Protein 1G3K (pdb70)

Sequence (519 aa):
TTIVSVRRNGQVVVGGDGQVSLGNTVMKGNARKVRRLYNGKVLAGFAGGTADAFTLFELFERKLEMHQGHLLKSAVELAKDWRTDRALRKLEAMLIVADEKESLIITGIGDVVQPEEDQILAIGSGGNYALSAARALVENTELSAHEIVEKSLRIAGDICVFTNTNFTIEELPTTIVSVRRNGQVVVGGDGQVSLGNTVMKGNARKVRRLYNGKVLAGFAGGTADAFTLFELFERKLEMHQGHLLKSAVELAKDWRTDRALRKLEAMLIVADEKESLIITGIGDVVQPEEDQILAIGSGGNYALSAARALVENTELSAHEIVEKSLRIAGDICVFTNTNFTIEELPTTIVSVRRNGQVVVGGDGQVSLGNTVMKGNARKVRRLYNGKVLAGFAGGTADAFTLFELFERKLEMHQGHLLKSAVELAKDWRTDRALRKLEAMLIVADEKESLIITGIGDVVQPEEDQILAIGSGGNYALSAARALVENTELSAHEIVEKSLRIAGDICVFTNTNFTIEELP

Structure (mmCIF, N/CA/C/O backbone):
data_1G3K
#
_entry.id   1G3K
#
_cell.length_a   79.018
_cell.length_b   121.799
_cell.length_c   126.179
_cell.angle_alpha   90.00
_cell.angle_beta   90.00
_cell.angle_gamma   90.00
#
_symmetry.space_group_name_H-M   'I 2 2 2'
#
loop_
_entity.id
_entity.type
_entity.pdbx_description
1 polymer 'ATP-DEPENDENT PROTEASE HSLV'
2 non-polymer 'SODIUM ION'
3 water water
#
loop_
_atom_site.group_PDB
_atom_site.id
_atom_site.type_symbol
_atom_site.label_atom_id
_atom_site.label_alt_id
_atom_site.label_comp_id
_atom_site.label_asym_id
_atom_site.label_entity_id
_atom_site.label_seq_id
_atom_site.pdbx_PDB_ins_code
_atom_site.Cartn_x
_atom_site.Cartn_y
_atom_site.Cartn_z
_atom_site.occupancy
_atom_site.B_iso_or_equiv
_atom_site.auth_seq_id
_atom_site.auth_comp_id
_atom_site.auth_asym_id
_atom_site.auth_atom_id
_atom_site.pdbx_PDB_model_num
ATOM 1 N N . THR A 1 1 ? 7.095 20.582 45.220 1.00 21.61 1 THR A N 1
ATOM 2 C CA . THR A 1 1 ? 8.038 21.229 44.242 1.00 21.56 1 THR A CA 1
ATOM 3 C C . THR A 1 1 ? 7.731 20.717 42.848 1.00 20.53 1 THR A C 1
ATOM 4 O O . THR A 1 1 ? 7.297 19.576 42.688 1.00 19.41 1 THR A O 1
ATOM 8 N N . THR A 1 2 ? 7.972 21.556 41.846 1.00 17.59 2 THR A N 1
ATOM 9 C CA . THR A 1 2 ? 7.825 21.139 40.472 1.00 16.80 2 THR A CA 1
ATOM 10 C C . THR A 1 2 ? 8.970 21.793 39.684 1.00 16.35 2 THR A C 1
ATOM 11 O O . THR A 1 2 ? 9.161 23.021 39.772 1.00 16.17 2 THR A O 1
ATOM 15 N N . ILE A 1 3 ? 9.749 20.962 38.995 1.00 16.05 3 ILE A N 1
ATOM 16 C CA . ILE A 1 3 ? 10.818 21.413 38.088 1.00 17.46 3 ILE A CA 1
ATOM 17 C C . ILE A 1 3 ? 10.452 20.744 36.754 1.00 16.97 3 ILE A C 1
ATOM 18 O O . ILE A 1 3 ? 10.169 19.536 36.707 1.00 17.08 3 ILE A O 1
ATOM 23 N N . VAL A 1 4 ? 10.421 21.514 35.674 1.00 18.50 4 VAL A N 1
ATOM 24 C CA . VAL A 1 4 ? 10.104 20.927 34.380 1.00 17.88 4 VAL A CA 1
ATOM 25 C C . VAL A 1 4 ? 11.045 21.500 33.328 1.00 18.98 4 VAL A C 1
ATOM 26 O O . VAL A 1 4 ? 11.466 22.649 33.416 1.00 18.04 4 VAL A O 1
ATOM 30 N N . SER A 1 5 ? 11.387 20.674 32.349 1.00 18.48 5 SER A N 1
ATOM 31 C CA . SER A 1 5 ? 12.266 21.101 31.278 1.00 19.73 5 SER A CA 1
ATOM 32 C C . SER A 1 5 ? 11.673 20.693 29.947 1.00 19.40 5 SER A C 1
ATOM 33 O O . SER A 1 5 ? 11.196 19.553 29.796 1.00 18.17 5 SER A O 1
ATOM 36 N N . VAL A 1 6 ? 11.702 21.621 28.985 1.00 20.01 6 VAL A N 1
ATOM 37 C CA . VAL A 1 6 ? 11.174 21.381 27.642 1.00 20.01 6 VAL A CA 1
ATOM 38 C C . VAL A 1 6 ? 12.203 21.846 26.620 1.00 21.44 6 VAL A C 1
ATOM 39 O O . VAL A 1 6 ? 12.775 22.910 26.786 1.00 20.05 6 VAL A O 1
ATOM 43 N N . ARG A 1 7 ? 12.425 21.045 25.582 1.00 22.87 7 ARG A N 1
ATOM 44 C CA . ARG A 1 7 ? 13.358 21.404 24.515 1.00 23.85 7 ARG A CA 1
ATOM 45 C C . ARG A 1 7 ? 12.514 21.476 23.244 1.00 24.84 7 ARG A C 1
ATOM 46 O O . ARG A 1 7 ? 11.789 20.517 22.912 1.00 22.57 7 ARG A O 1
ATOM 54 N N . ARG A 1 8 ? 12.566 22.619 22.559 1.00 24.63 8 ARG A N 1
ATOM 55 C CA . ARG A 1 8 ? 11.818 22.794 21.311 1.00 25.68 8 ARG A CA 1
ATOM 56 C C . ARG A 1 8 ? 12.459 23.843 20.405 1.00 26.47 8 ARG A C 1
ATOM 57 O O . ARG A 1 8 ? 12.860 24.893 20.868 1.00 25.83 8 ARG A O 1
ATOM 65 N N . ASN A 1 9 ? 12.536 23.545 19.109 1.00 28.74 9 ASN A N 1
ATOM 66 C CA . ASN A 1 9 ? 13.089 24.476 18.123 1.00 29.77 9 ASN A CA 1
ATOM 67 C C . ASN A 1 9 ? 14.457 25.057 18.461 1.00 29.33 9 ASN A C 1
ATOM 68 O O . ASN A 1 9 ? 14.676 26.260 18.305 1.00 30.68 9 ASN A O 1
ATOM 73 N N . GLY A 1 10 ? 15.368 24.219 18.932 1.00 29.31 10 GLY A N 1
ATOM 74 C CA . GLY A 1 10 ? 16.707 24.694 19.240 1.00 30.23 10 GLY A CA 1
ATOM 75 C C . GLY A 1 10 ? 16.880 25.339 20.600 1.00 29.96 10 GLY A C 1
ATOM 76 O O . GLY A 1 10 ? 17.983 25.767 20.954 1.00 29.40 10 GLY A O 1
ATOM 77 N N . GLN A 1 11 ? 15.797 25.408 21.369 1.00 28.57 11 GLN A N 1
ATOM 78 C CA . GLN A 1 11 ? 15.867 25.992 22.698 1.00 27.83 11 GLN A CA 1
ATOM 79 C C . GLN A 1 11 ? 15.533 24.982 23.777 1.00 26.03 11 GLN A C 1
ATOM 80 O O . GLN A 1 11 ? 14.720 24.092 23.563 1.00 24.60 11 GLN A O 1
ATOM 86 N N . VAL A 1 12 ? 16.194 25.110 24.924 1.00 23.81 12 VAL A N 1
ATOM 87 C CA . VAL A 1 12 ? 15.937 24.230 26.051 1.00 22.71 12 VAL A CA 1
ATOM 88 C C . VAL A 1 12 ? 15.684 25.148 27.239 1.00 21.72 12 VAL A C 1
ATOM 89 O O . VAL A 1 12 ? 16.358 26.174 27.426 1.00 20.54 12 VAL A O 1
ATOM 93 N N . VAL A 1 13 ? 14.667 24.797 28.014 1.00 19.09 13 VAL A N 1
ATOM 94 C CA . VAL A 1 13 ? 14.287 25.611 29.152 1.00 18.11 13 VAL A CA 1
ATOM 95 C C . VAL A 1 13 ? 14.087 24.746 30.364 1.00 18.41 13 VAL A C 1
ATOM 96 O O . VAL A 1 13 ? 13.573 23.641 30.246 1.00 17.96 13 VAL A O 1
ATOM 100 N N . VAL A 1 14 ? 14.523 25.242 31.522 1.00 18.27 14 VAL A N 1
ATOM 101 C CA . VAL A 1 14 ? 14.322 24.548 32.787 1.00 18.07 14 VAL A CA 1
ATOM 102 C C . VAL A 1 14 ? 13.653 25.582 33.700 1.00 17.38 14 VAL A C 1
ATOM 103 O O . VAL A 1 14 ? 14.130 26.726 33.828 1.00 17.09 14 VAL A O 1
ATOM 107 N N . GLY A 1 15 ? 12.545 25.197 34.332 1.00 16.94 15 GLY A N 1
ATOM 108 C CA . GLY A 1 15 ? 11.856 26.140 35.200 1.00 16.96 15 GLY A CA 1
ATOM 109 C C . GLY A 1 15 ? 11.369 25.446 36.450 1.00 17.55 15 GLY A C 1
ATOM 110 O O . GLY A 1 15 ? 11.078 24.253 36.418 1.00 17.39 15 GLY A O 1
ATOM 111 N N . GLY A 1 16 ? 11.287 26.181 37.547 1.00 16.32 16 GLY A N 1
ATOM 112 C CA . GLY A 1 16 ? 10.854 25.566 38.790 1.00 16.93 16 GLY A CA 1
ATOM 113 C C . GLY A 1 16 ? 10.026 26.532 39.603 1.00 17.28 16 GLY A C 1
ATOM 114 O O . GLY A 1 16 ? 10.042 27.740 39.338 1.00 17.64 16 GLY A O 1
ATOM 115 N N . ASP A 1 17 ? 9.307 26.021 40.604 1.00 17.52 17 ASP A N 1
ATOM 116 C CA . ASP A 1 17 ? 8.499 26.903 41.446 1.00 17.60 17 ASP A CA 1
ATOM 117 C C . ASP A 1 17 ? 9.396 27.399 42.591 1.00 17.91 17 ASP A C 1
ATOM 118 O O . ASP A 1 17 ? 10.607 27.167 42.580 1.00 18.04 17 ASP A O 1
ATOM 123 N N . GLY A 1 18 ? 8.814 28.065 43.578 1.00 16.53 18 GLY A N 1
ATOM 124 C CA . GLY A 1 18 ? 9.630 28.597 44.656 1.00 16.92 18 GLY A CA 1
ATOM 125 C C . GLY A 1 18 ? 9.244 28.210 46.066 1.00 16.64 18 GLY A C 1
ATOM 126 O O . GLY A 1 18 ? 9.732 28.796 47.028 1.00 17.29 18 GLY A O 1
ATOM 127 N N . GLN A 1 19 ? 8.427 27.176 46.195 1.00 17.36 19 GLN A N 1
ATOM 128 C CA . GLN A 1 19 ? 7.964 26.780 47.515 1.00 17.26 19 GLN A CA 1
ATOM 129 C C . GLN A 1 19 ? 8.840 25.768 48.240 1.00 17.40 19 GLN A C 1
ATOM 130 O O . GLN A 1 19 ? 9.192 24.714 47.686 1.00 17.67 19 GLN A O 1
ATOM 136 N N . VAL A 1 20 ? 9.189 26.117 49.475 1.00 17.01 20 VAL A N 1
ATOM 137 C CA . VAL A 1 20 ? 9.943 25.249 50.361 1.00 17.41 20 VAL A CA 1
ATOM 138 C C . VAL A 1 20 ? 8.964 24.952 51.501 1.00 17.83 20 VAL A C 1
ATOM 139 O O . VAL A 1 20 ? 8.530 25.861 52.223 1.00 17.24 20 VAL A O 1
ATOM 143 N N . SER A 1 21 ? 8.642 23.676 51.677 1.00 17.98 21 SER A N 1
ATOM 144 C CA . SER A 1 21 ? 7.682 23.295 52.699 1.00 18.74 21 SER A CA 1
ATOM 145 C C . SER A 1 21 ? 8.284 22.433 53.799 1.00 19.86 21 SER A C 1
ATOM 146 O O . SER A 1 21 ? 9.245 21.707 53.572 1.00 18.83 21 SER A O 1
ATOM 149 N N . LEU A 1 22 ? 7.674 22.506 54.980 1.00 20.30 22 LEU A N 1
ATOM 150 C CA . LEU A 1 22 ? 8.070 21.699 56.120 1.00 20.99 22 LEU A CA 1
ATOM 151 C C . LEU A 1 22 ? 6.725 21.198 56.597 1.00 20.92 22 LEU A C 1
ATOM 152 O O . LEU A 1 22 ? 5.921 21.972 57.131 1.00 20.07 22 LEU A O 1
ATOM 157 N N . GLY A 1 23 ? 6.461 19.916 56.381 1.00 20.96 23 GLY A N 1
ATOM 158 C CA . GLY A 1 23 ? 5.161 19.395 56.755 1.00 21.30 23 GLY A CA 1
ATOM 159 C C . GLY A 1 23 ? 4.165 20.103 55.839 1.00 20.28 23 GLY A C 1
ATOM 160 O O . GLY A 1 23 ? 4.444 20.315 54.665 1.00 21.44 23 GLY A O 1
ATOM 161 N N . ASN A 1 24 ? 3.042 20.521 56.403 1.00 17.84 24 ASN A N 1
ATOM 162 C CA . ASN A 1 24 ? 1.991 21.185 55.667 1.00 17.79 24 ASN A CA 1
ATOM 163 C C . ASN A 1 24 ? 2.050 22.719 55.712 1.00 18.15 24 ASN A C 1
ATOM 164 O O . ASN A 1 24 ? 1.029 23.399 55.555 1.00 17.70 24 ASN A O 1
ATOM 169 N N . THR A 1 25 ? 3.239 23.277 55.936 1.00 17.57 25 THR A N 1
ATOM 170 C CA . THR A 1 25 ? 3.363 24.737 55.935 1.00 17.67 25 THR A CA 1
ATOM 171 C C . THR A 1 25 ? 4.544 25.158 55.080 1.00 18.12 25 THR A C 1
ATOM 172 O O . THR A 1 25 ? 5.444 24.361 54.788 1.00 17.07 25 THR A O 1
ATOM 176 N N . VAL A 1 26 ? 4.524 26.425 54.693 1.00 17.60 26 VAL A N 1
ATOM 177 C CA . VAL A 1 26 ? 5.536 26.995 53.824 1.00 17.41 26 VAL A CA 1
ATOM 178 C C . VAL A 1 26 ? 6.608 27.756 54.615 1.00 18.30 26 VAL A C 1
ATOM 179 O O . VAL A 1 26 ? 6.286 28.697 55.361 1.00 17.32 26 VAL A O 1
ATOM 183 N N . MET A 1 27 ? 7.859 27.349 54.433 1.00 18.26 27 MET A N 1
ATOM 184 C CA . MET A 1 27 ? 9.006 28.009 55.067 1.00 21.34 27 MET A CA 1
ATOM 185 C C . MET A 1 27 ? 9.523 29.145 54.168 1.00 21.73 27 MET A C 1
ATOM 186 O O . MET A 1 27 ? 10.132 30.097 54.659 1.00 21.87 27 MET A O 1
ATOM 191 N N . LYS A 1 28 ? 9.304 29.025 52.854 1.00 20.17 28 LYS A N 1
ATOM 192 C CA . LYS A 1 28 ? 9.814 30.020 51.901 1.00 18.90 28 LYS A CA 1
ATOM 193 C C . LYS A 1 28 ? 9.032 29.925 50.597 1.00 18.09 28 LYS A C 1
ATOM 194 O O . LYS A 1 28 ? 8.759 28.818 50.118 1.00 17.99 28 LYS A O 1
ATOM 200 N N . GLY A 1 29 ? 8.711 31.077 50.027 1.00 15.79 29 GLY A N 1
ATOM 201 C CA . GLY A 1 29 ? 7.954 31.121 48.793 1.00 17.00 29 GLY A CA 1
ATOM 202 C C . GLY A 1 29 ? 8.701 31.635 47.572 1.00 17.43 29 GLY A C 1
ATOM 203 O O . GLY A 1 29 ? 8.175 31.580 46.460 1.00 18.82 29 GLY A O 1
ATOM 204 N N . ASN A 1 30 ? 9.923 32.118 47.757 1.00 16.76 30 ASN A N 1
ATOM 205 C CA . ASN A 1 30 ? 10.679 32.650 46.624 1.00 18.64 30 ASN A CA 1
ATOM 206 C C . ASN A 1 30 ? 12.016 31.935 46.374 1.00 19.57 30 ASN A C 1
ATOM 207 O O . ASN A 1 30 ? 12.981 32.549 45.911 1.00 20.36 30 ASN A O 1
ATOM 212 N N . ALA A 1 31 ? 12.085 30.645 46.677 1.00 17.67 31 ALA A N 1
ATOM 213 C CA . ALA A 1 31 ? 13.320 29.901 46.446 1.00 18.73 31 ALA A CA 1
ATOM 214 C C . ALA A 1 31 ? 13.633 29.841 44.955 1.00 18.61 31 ALA A C 1
ATOM 215 O O . ALA A 1 31 ? 12.711 29.809 44.116 1.00 16.05 31 ALA A O 1
ATOM 217 N N . ARG A 1 32 ? 14.923 29.861 44.627 1.00 17.70 32 ARG A N 1
ATOM 218 C CA . ARG A 1 32 ? 15.339 29.750 43.231 1.00 19.26 32 ARG A CA 1
ATOM 219 C C . ARG A 1 32 ? 15.842 28.320 43.096 1.00 19.41 32 ARG A C 1
ATOM 220 O O . ARG A 1 32 ? 16.906 27.961 43.633 1.00 19.18 32 ARG A O 1
ATOM 228 N N . LYS A 1 33 ? 15.089 27.492 42.388 1.00 17.10 33 LYS A N 1
ATOM 229 C CA . LYS A 1 33 ? 15.470 26.088 42.277 1.00 17.75 33 LYS A CA 1
ATOM 230 C C . LYS A 1 33 ? 16.121 25.706 40.949 1.00 17.39 33 LYS A C 1
ATOM 231 O O . LYS A 1 33 ? 16.291 24.515 40.661 1.00 17.63 33 LYS A O 1
ATOM 237 N N . VAL A 1 34 ? 16.461 26.709 40.143 1.00 17.14 34 VAL A N 1
ATOM 238 C CA . VAL A 1 34 ? 17.109 26.485 38.859 1.00 17.75 34 VAL A CA 1
ATOM 239 C C . VAL A 1 34 ? 18.314 27.438 38.822 1.00 19.35 34 VAL A C 1
ATOM 240 O O . VAL A 1 34 ? 18.194 28.622 39.148 1.00 18.11 34 VAL A O 1
ATOM 244 N N . ARG A 1 35 ? 19.475 26.899 38.476 1.00 20.91 35 ARG A N 1
ATOM 245 C CA . ARG A 1 35 ? 20.709 27.691 38.434 1.00 23.49 35 ARG A CA 1
ATOM 246 C C . ARG A 1 35 ? 21.419 27.415 37.117 1.00 23.39 35 ARG A C 1
ATOM 247 O O . ARG A 1 35 ? 21.071 26.475 36.406 1.00 23.43 35 ARG A O 1
ATOM 255 N N . ARG A 1 36 ? 22.410 28.245 36.804 1.00 23.47 36 ARG A N 1
ATOM 256 C CA . ARG A 1 36 ? 23.224 28.060 35.604 1.00 24.89 36 ARG A CA 1
ATOM 257 C C . ARG A 1 36 ? 24.563 27.556 36.128 1.00 26.15 36 ARG A C 1
ATOM 258 O O . ARG A 1 36 ? 25.099 28.106 37.100 1.00 26.00 36 ARG A O 1
ATOM 266 N N . LEU A 1 37 ? 25.086 26.510 35.497 1.00 25.37 37 LEU A N 1
ATOM 267 C CA . LEU A 1 37 ? 26.363 25.931 35.883 1.00 25.97 37 LEU A CA 1
ATOM 268 C C . LEU A 1 37 ? 27.292 25.941 34.674 1.00 26.22 37 LEU A C 1
ATOM 269 O O . LEU A 1 37 ? 26.861 26.192 33.537 1.00 24.53 37 LEU A O 1
ATOM 274 N N . TYR A 1 38 ? 28.565 25.647 34.929 1.00 26.96 38 TYR A N 1
ATOM 275 C CA . TYR A 1 38 ? 29.554 25.551 33.858 1.00 28.34 38 TYR A CA 1
ATOM 276 C C . TYR A 1 38 ? 29.569 26.826 33.021 1.00 28.28 38 TYR A C 1
ATOM 277 O O . TYR A 1 38 ? 29.372 26.797 31.807 1.00 28.15 38 TYR A O 1
ATOM 286 N N . ASN A 1 39 ? 29.804 27.946 33.687 1.00 28.46 39 ASN A N 1
ATOM 287 C CA . ASN A 1 39 ? 29.845 29.246 33.026 1.00 29.55 39 ASN A CA 1
ATOM 288 C C . ASN A 1 39 ? 28.638 29.537 32.164 1.00 28.78 39 ASN A C 1
ATOM 289 O O . ASN A 1 39 ? 28.751 30.132 31.094 1.00 29.91 39 ASN A O 1
ATOM 294 N N . GLY A 1 40 ? 27.473 29.113 32.644 1.00 27.49 40 GLY A N 1
ATOM 295 C CA . GLY A 1 40 ? 26.247 29.377 31.929 1.00 25.50 40 GLY A CA 1
ATOM 296 C C . GLY A 1 40 ? 25.784 28.384 30.886 1.00 25.43 40 GLY A C 1
ATOM 297 O O . GLY A 1 40 ? 24.652 28.495 30.435 1.00 25.64 40 GLY A O 1
ATOM 298 N N . LYS A 1 41 ? 26.617 27.416 30.516 1.00 24.67 41 LYS A N 1
ATOM 299 C CA . LYS A 1 41 ? 26.248 26.455 29.484 1.00 25.10 41 LYS A CA 1
ATOM 300 C C . LYS A 1 41 ? 25.354 25.305 29.926 1.00 23.04 41 LYS A C 1
ATOM 301 O O . LYS A 1 41 ? 24.840 24.564 29.088 1.00 23.50 41 LYS A O 1
ATOM 307 N N . VAL A 1 42 ? 25.158 25.154 31.227 1.00 23.33 42 VAL A N 1
ATOM 308 C CA . VAL A 1 42 ? 24.310 24.073 31.717 1.00 22.54 42 VAL A CA 1
ATOM 309 C C . VAL A 1 42 ? 23.231 24.644 32.634 1.00 22.00 42 VAL A C 1
ATOM 310 O O . VAL A 1 42 ? 23.518 25.503 33.459 1.00 22.98 42 VAL A O 1
ATOM 314 N N . LEU A 1 43 ? 21.995 24.182 32.462 1.00 20.84 43 LEU A N 1
ATOM 315 C CA . LEU A 1 43 ? 20.888 24.626 33.300 1.00 20.16 43 LEU A CA 1
ATOM 316 C C . LEU A 1 43 ? 20.671 23.468 34.259 1.00 19.01 43 LEU A C 1
ATOM 317 O O . LEU A 1 43 ? 20.710 22.307 33.849 1.00 20.20 43 LEU A O 1
ATOM 322 N N . ALA A 1 44 ? 20.469 23.771 35.534 1.00 19.51 44 ALA A N 1
ATOM 323 C CA . ALA A 1 44 ? 20.283 22.708 36.506 1.00 19.30 44 ALA A CA 1
ATOM 324 C C . ALA A 1 44 ? 19.170 23.058 37.472 1.00 19.37 44 ALA A C 1
ATOM 325 O O . ALA A 1 44 ? 19.211 24.114 38.097 1.00 20.31 44 ALA A O 1
ATOM 327 N N . GLY A 1 45 ? 18.202 22.158 37.606 1.00 19.83 45 GLY A N 1
ATOM 328 C CA . GLY A 1 45 ? 17.101 22.394 38.533 1.00 19.03 45 GLY A CA 1
ATOM 329 C C . GLY A 1 45 ? 17.158 21.308 39.593 1.00 19.05 45 GLY A C 1
ATOM 330 O O . GLY A 1 45 ? 17.643 20.196 39.334 1.00 18.86 45 GLY A O 1
ATOM 331 N N . PHE A 1 46 ? 16.663 21.593 40.789 1.00 19.44 46 PHE A N 1
ATOM 332 C CA . PHE A 1 46 ? 16.733 20.584 41.823 1.00 21.32 46 PHE A CA 1
ATOM 333 C C . PHE A 1 46 ? 15.544 20.618 42.754 1.00 21.10 46 PHE A C 1
ATOM 334 O O . PHE A 1 46 ? 14.997 21.684 43.052 1.00 20.35 46 PHE A O 1
ATOM 342 N N . ALA A 1 47 ? 15.148 19.436 43.191 1.00 21.19 47 ALA A N 1
ATOM 343 C CA . ALA A 1 47 ? 14.071 19.295 44.159 1.00 22.60 47 ALA A CA 1
ATOM 344 C C . ALA A 1 47 ? 14.820 18.736 45.378 1.00 23.66 47 ALA A C 1
ATOM 345 O O . ALA A 1 47 ? 15.335 17.615 45.341 1.00 24.74 47 ALA A O 1
ATOM 347 N N . GLY A 1 48 ? 14.921 19.523 46.444 1.00 23.57 48 GLY A N 1
ATOM 348 C CA . GLY A 1 48 ? 15.635 19.036 47.617 1.00 24.85 48 GLY A CA 1
ATOM 349 C C . GLY A 1 48 ? 16.242 20.189 48.371 1.00 24.89 48 GLY A C 1
ATOM 350 O O . GLY A 1 48 ? 15.996 21.343 48.024 1.00 25.91 48 GLY A O 1
ATOM 351 N N . GLY A 1 49 ? 17.047 19.892 49.387 1.00 24.88 49 GLY A N 1
ATOM 352 C CA . GLY A 1 49 ? 17.650 20.950 50.173 1.00 25.07 49 GLY A CA 1
ATOM 353 C C . GLY A 1 49 ? 18.729 21.728 49.450 1.00 24.74 49 GLY A C 1
ATOM 354 O O . GLY A 1 49 ? 19.415 21.197 48.596 1.00 24.16 49 GLY A O 1
ATOM 355 N N . THR A 1 50 ? 18.897 22.988 49.811 1.00 24.93 50 THR A N 1
ATOM 356 C CA . THR A 1 50 ? 19.906 23.819 49.173 1.00 25.58 50 THR A CA 1
ATOM 357 C C . THR A 1 50 ? 21.327 23.337 49.476 1.00 25.35 50 THR A C 1
ATOM 358 O O . THR A 1 50 ? 22.225 23.484 48.636 1.00 25.11 50 THR A O 1
ATOM 362 N N . ALA A 1 51 ? 21.546 22.767 50.662 1.00 24.91 51 ALA A N 1
ATOM 363 C CA . ALA A 1 51 ? 22.880 22.267 51.012 1.00 25.42 51 ALA A CA 1
ATOM 364 C C . ALA A 1 51 ? 23.164 20.994 50.208 1.00 25.30 51 ALA A C 1
ATOM 365 O O . ALA A 1 51 ? 24.298 20.748 49.768 1.00 24.56 51 ALA A O 1
ATOM 367 N N . ASP A 1 52 ? 22.132 20.177 50.017 1.00 25.10 52 ASP A N 1
ATOM 368 C CA . ASP A 1 52 ? 22.303 18.964 49.222 1.00 25.32 52 ASP A CA 1
ATOM 369 C C . ASP A 1 52 ? 22.666 19.405 47.808 1.00 26.04 52 ASP A C 1
ATOM 370 O O . ASP A 1 52 ? 23.592 18.872 47.196 1.00 26.12 52 ASP A O 1
ATOM 375 N N . ALA A 1 53 ? 21.912 20.371 47.288 1.00 26.00 53 ALA A N 1
ATOM 376 C CA . ALA A 1 53 ? 22.149 20.877 45.931 1.00 27.50 53 ALA A CA 1
ATOM 377 C C . ALA A 1 53 ? 23.532 21.480 45.774 1.00 28.04 53 ALA A C 1
ATOM 378 O O . ALA A 1 53 ? 24.228 21.209 44.794 1.00 28.94 53 ALA A O 1
ATOM 380 N N . PHE A 1 54 ? 23.934 22.312 46.725 1.00 28.31 54 PHE A N 1
ATOM 381 C CA . PHE A 1 54 ? 25.252 22.913 46.659 1.00 29.14 54 PHE A CA 1
ATOM 382 C C . PHE A 1 54 ? 26.294 21.785 46.515 1.00 27.96 54 PHE A C 1
ATOM 383 O O . PHE A 1 54 ? 27.181 21.837 45.650 1.00 27.00 54 PHE A O 1
ATOM 391 N N . THR A 1 55 ? 26.171 20.758 47.355 1.00 25.57 55 THR A N 1
ATOM 392 C CA . THR A 1 55 ? 27.091 19.629 47.321 1.00 25.50 55 THR A CA 1
ATOM 393 C C . THR A 1 55 ? 27.111 18.916 45.967 1.00 24.48 55 THR A C 1
ATOM 394 O O . THR A 1 55 ? 28.182 18.722 45.373 1.00 23.88 55 THR A O 1
ATOM 398 N N . LEU A 1 56 ? 25.929 18.556 45.473 1.00 23.51 56 LEU A N 1
ATOM 399 C CA . LEU A 1 56 ? 25.802 17.835 44.218 1.00 24.01 56 LEU A CA 1
ATOM 400 C C . LEU A 1 56 ? 26.239 18.644 43.007 1.00 24.23 56 LEU A C 1
ATOM 401 O O . LEU A 1 56 ? 26.884 18.105 42.112 1.00 23.99 56 LEU A O 1
ATOM 406 N N . PHE A 1 57 ? 25.915 19.937 42.987 1.00 25.39 57 PHE A N 1
ATOM 407 C CA . PHE A 1 57 ? 26.301 20.788 41.864 1.00 25.39 57 PHE A CA 1
ATOM 408 C C . PHE A 1 57 ? 27.795 21.071 41.824 1.00 26.01 57 PHE A C 1
ATOM 409 O O . PHE A 1 57 ? 28.374 21.157 40.745 1.00 26.23 57 PHE A O 1
ATOM 417 N N . GLU A 1 58 ? 28.426 21.230 42.990 1.00 26.62 58 GLU A N 1
ATOM 418 C CA . GLU A 1 58 ? 29.867 21.465 43.023 1.00 27.35 58 GLU A CA 1
ATOM 419 C C . GLU A 1 58 ? 30.542 20.204 42.472 1.00 28.29 58 GLU A C 1
ATOM 420 O O . GLU A 1 58 ? 31.486 20.279 41.686 1.00 29.53 58 GLU A O 1
ATOM 422 N N . LEU A 1 59 ? 30.038 19.042 42.870 1.00 27.64 59 LEU A N 1
ATOM 423 C CA . LEU A 1 59 ? 30.599 17.783 42.414 1.00 27.53 59 LEU A CA 1
ATOM 424 C C . LEU A 1 59 ? 30.371 17.596 40.924 1.00 27.58 59 LEU A C 1
ATOM 425 O O . LEU A 1 59 ? 31.247 17.098 40.217 1.00 27.82 59 LEU A O 1
ATOM 430 N N . PHE A 1 60 ? 29.207 18.010 40.441 1.00 26.11 60 PHE A N 1
ATOM 431 C CA . PHE A 1 60 ? 28.893 17.877 39.029 1.00 26.93 60 PHE A CA 1
ATOM 432 C C . PHE A 1 60 ? 29.808 18.784 38.215 1.00 28.24 60 PHE A C 1
ATOM 433 O O . PHE A 1 60 ? 30.267 18.409 37.125 1.00 28.14 60 PHE A O 1
ATOM 441 N N . GLU A 1 61 ? 30.053 19.982 38.740 1.00 29.61 61 GLU A N 1
ATOM 442 C CA . GLU A 1 61 ? 30.928 20.943 38.065 1.00 32.71 61 GLU A CA 1
ATOM 443 C C . GLU A 1 61 ? 32.314 20.306 37.878 1.00 32.96 61 GLU A C 1
ATOM 444 O O . GLU A 1 61 ? 32.899 20.369 36.787 1.00 33.01 61 GLU A O 1
ATOM 450 N N . ARG A 1 62 ? 32.836 19.703 38.944 1.00 33.11 62 ARG A N 1
ATOM 451 C CA . ARG A 1 62 ? 34.147 19.048 38.877 1.00 34.59 62 ARG A CA 1
ATOM 452 C C . ARG A 1 62 ? 34.139 17.999 37.769 1.00 34.48 62 ARG A C 1
ATOM 453 O O . ARG A 1 62 ? 35.102 17.889 37.006 1.00 35.69 62 ARG A O 1
ATOM 461 N N . LYS A 1 63 ? 33.051 17.243 37.672 1.00 34.03 63 LYS A N 1
ATOM 462 C CA . LYS A 1 63 ? 32.924 16.208 36.653 1.00 34.07 63 LYS A CA 1
ATOM 463 C C . LYS A 1 63 ? 32.920 16.827 35.254 1.00 33.57 63 LYS A C 1
ATOM 464 O O . LYS A 1 63 ? 33.688 16.412 34.383 1.00 33.63 63 LYS A O 1
ATOM 470 N N . LEU A 1 64 ? 32.062 17.815 35.037 1.00 32.74 64 LEU A N 1
ATOM 471 C CA . LEU A 1 64 ? 31.987 18.479 33.737 1.00 32.84 64 LEU A CA 1
ATOM 472 C C . LEU A 1 64 ? 33.378 18.957 33.307 1.00 34.42 64 LEU A C 1
ATOM 473 O O . LEU A 1 64 ? 33.791 18.765 32.158 1.00 32.86 64 LEU A O 1
ATOM 478 N N . GLU A 1 65 ? 34.090 19.582 34.240 1.00 35.17 65 GLU A N 1
ATOM 479 C CA . GLU A 1 65 ? 35.432 20.073 33.957 1.00 37.16 65 GLU A CA 1
ATOM 480 C C . GLU A 1 65 ? 36.338 18.936 33.434 1.00 38.37 65 GLU A C 1
ATOM 481 O O . GLU A 1 65 ? 36.978 19.071 32.389 1.00 39.61 65 GLU A O 1
ATOM 483 N N . MET A 1 66 ? 36.366 17.809 34.132 1.00 39.04 66 MET A N 1
ATOM 484 C CA . MET A 1 66 ? 37.208 16.689 33.724 1.00 40.24 66 MET A CA 1
ATOM 485 C C . MET A 1 66 ? 36.711 15.923 32.499 1.00 41.22 66 MET A C 1
ATOM 486 O O . MET A 1 66 ? 37.474 15.166 31.890 1.00 41.58 66 MET A O 1
ATOM 488 N N . HIS A 1 67 ? 35.445 16.097 32.137 1.00 40.78 67 HIS A N 1
ATOM 489 C CA . HIS A 1 67 ? 34.896 15.384 30.986 1.00 40.86 67 HIS A CA 1
ATOM 490 C C . HIS A 1 67 ? 34.643 16.299 29.797 1.00 40.23 67 HIS A C 1
ATOM 491 O O . HIS A 1 67 ? 33.830 16.000 28.922 1.00 39.84 67 HIS A O 1
ATOM 498 N N . GLN A 1 68 ? 35.351 17.420 29.780 1.00 39.70 68 GLN A N 1
ATOM 499 C CA . GLN A 1 68 ? 35.248 18.382 28.701 1.00 39.70 68 GLN A CA 1
ATOM 500 C C . GLN A 1 68 ? 33.810 18.737 28.378 1.00 39.38 68 GLN A C 1
ATOM 501 O O . GLN A 1 68 ? 33.408 18.728 27.214 1.00 39.52 68 GLN A O 1
ATOM 503 N N . GLY A 1 69 ? 33.033 19.029 29.420 1.00 38.86 69 GLY A N 1
ATOM 504 C CA . GLY A 1 69 ? 31.650 19.438 29.229 1.00 37.29 69 GLY A CA 1
ATOM 505 C C . GLY A 1 69 ? 30.636 18.417 28.752 1.00 36.20 69 GLY A C 1
ATOM 506 O O . GLY A 1 69 ? 29.492 18.780 28.500 1.00 36.65 69 GLY A O 1
ATOM 507 N N . HIS A 1 70 ? 31.036 17.156 28.631 1.00 35.30 70 HIS A N 1
ATOM 508 C CA . HIS A 1 70 ? 30.135 16.101 28.185 1.00 34.34 70 HIS A CA 1
ATOM 509 C C . HIS A 1 70 ? 29.106 15.822 29.294 1.00 32.44 70 HIS A C 1
ATOM 510 O O . HIS A 1 70 ? 29.432 15.268 30.359 1.00 30.84 70 HIS A O 1
ATOM 517 N N . LEU A 1 71 ? 27.862 16.199 29.025 1.00 30.70 71 LEU A N 1
ATOM 518 C CA . LEU A 1 71 ? 26.795 16.062 30.007 1.00 29.97 71 LEU A CA 1
ATOM 519 C C . LEU A 1 71 ? 26.486 14.645 30.449 1.00 28.91 71 LEU A C 1
ATOM 520 O O . LEU A 1 71 ? 26.484 14.363 31.652 1.00 28.67 71 LEU A O 1
ATOM 525 N N . LEU A 1 72 ? 26.236 13.748 29.496 1.00 29.40 72 LEU A N 1
ATOM 526 C CA . LEU A 1 72 ? 25.898 12.361 29.842 1.00 29.76 72 LEU A CA 1
ATOM 527 C C . LEU A 1 72 ? 27.005 11.631 30.604 1.00 29.39 72 LEU A C 1
ATOM 528 O O . LEU A 1 72 ? 26.744 10.955 31.594 1.00 29.22 72 LEU A O 1
ATOM 533 N N . LYS A 1 73 ? 28.244 11.767 30.150 1.00 30.28 73 LYS A N 1
ATOM 534 C CA . LYS A 1 73 ? 29.351 11.112 30.832 1.00 29.43 73 LYS A CA 1
ATOM 535 C C . LYS A 1 73 ? 29.531 11.702 32.236 1.00 28.90 73 LYS A C 1
ATOM 536 O O . LYS A 1 73 ? 29.803 10.975 33.196 1.00 28.02 73 LYS A O 1
ATOM 538 N N . SER A 1 74 ? 29.380 13.018 32.356 1.00 27.54 74 SER A N 1
ATOM 539 C CA . SER A 1 74 ? 29.552 13.662 33.656 1.00 27.51 74 SER A CA 1
ATOM 540 C C . SER A 1 74 ? 28.431 13.211 34.597 1.00 26.82 74 SER A C 1
ATOM 541 O O . SER A 1 74 ? 28.650 12.977 35.786 1.00 26.99 74 SER A O 1
ATOM 544 N N . ALA A 1 75 ? 27.233 13.098 34.045 1.00 26.14 75 ALA A N 1
ATOM 545 C CA . ALA A 1 75 ? 26.060 12.684 34.810 1.00 25.90 75 ALA A CA 1
ATOM 546 C C . ALA A 1 75 ? 26.198 11.244 35.297 1.00 25.66 75 ALA A C 1
ATOM 547 O O . ALA A 1 75 ? 25.858 10.925 36.429 1.00 24.99 75 ALA A O 1
ATOM 549 N N . VAL A 1 76 ? 26.702 10.371 34.434 1.00 26.53 76 VAL A N 1
ATOM 550 C CA . VAL A 1 76 ? 26.886 8.978 34.792 1.00 27.37 76 VAL A CA 1
ATOM 551 C C . VAL A 1 76 ? 27.897 8.842 35.925 1.00 27.43 76 VAL A C 1
ATOM 552 O O . VAL A 1 76 ? 27.697 8.048 36.858 1.00 26.73 76 VAL A O 1
ATOM 556 N N . GLU A 1 77 ? 28.972 9.625 35.853 1.00 26.13 77 GLU A N 1
ATOM 557 C CA . GLU A 1 77 ? 29.996 9.590 36.884 1.00 25.04 77 GLU A CA 1
ATOM 558 C C . GLU A 1 77 ? 29.439 10.157 38.194 1.00 24.36 77 GLU A C 1
ATOM 559 O O . GLU A 1 77 ? 29.757 9.675 39.274 1.00 22.88 77 GLU A O 1
ATOM 561 N N . LEU A 1 78 ? 28.623 11.200 38.097 1.00 23.90 78 LEU A N 1
ATOM 562 C CA . LEU A 1 78 ? 28.025 11.788 39.286 1.00 23.80 78 LEU A CA 1
ATOM 563 C C . LEU A 1 78 ? 27.144 10.748 39.964 1.00 23.03 78 LEU A C 1
ATOM 564 O O . LEU A 1 78 ? 27.248 10.524 41.168 1.00 22.92 78 LEU A O 1
ATOM 569 N N . ALA A 1 79 ? 26.284 10.099 39.192 1.00 23.35 79 ALA A N 1
ATOM 570 C CA . ALA A 1 79 ? 25.397 9.091 39.778 1.00 24.37 79 ALA A CA 1
ATOM 571 C C . ALA A 1 79 ? 26.207 7.952 40.412 1.00 24.59 79 ALA A C 1
ATOM 572 O O . ALA A 1 79 ? 25.829 7.410 41.451 1.00 23.45 79 ALA A O 1
ATOM 574 N N . LYS A 1 80 ? 27.329 7.589 39.802 1.00 25.57 80 LYS A N 1
ATOM 575 C CA . LYS A 1 80 ? 28.144 6.524 40.377 1.00 27.13 80 LYS A CA 1
ATOM 576 C C . LYS A 1 80 ? 28.651 6.939 41.766 1.00 26.32 80 LYS A C 1
ATOM 577 O O . LYS A 1 80 ? 28.512 6.190 42.737 1.00 26.43 80 LYS A O 1
ATOM 583 N N . ASP A 1 81 ? 29.215 8.143 41.870 1.00 26.91 81 ASP A N 1
ATOM 584 C CA . ASP A 1 81 ? 29.709 8.620 43.158 1.00 26.64 81 ASP A CA 1
ATOM 585 C C . ASP A 1 81 ? 28.569 8.686 44.160 1.00 25.21 81 ASP A C 1
ATOM 586 O O . ASP A 1 81 ? 28.706 8.298 45.321 1.00 25.46 81 ASP A O 1
ATOM 591 N N . TRP A 1 82 ? 27.437 9.187 43.693 1.00 25.14 82 TRP A N 1
ATOM 592 C CA . TRP A 1 82 ? 26.263 9.365 44.536 1.00 24.79 82 TRP A CA 1
ATOM 593 C C . TRP A 1 82 ? 25.819 8.066 45.228 1.00 25.24 82 TRP A C 1
ATOM 594 O O . TRP A 1 82 ? 25.503 8.060 46.404 1.00 24.93 82 TRP A O 1
ATOM 605 N N . ARG A 1 83 ? 25.809 6.955 44.512 1.00 27.09 83 ARG A N 1
ATOM 606 C CA . ARG A 1 83 ? 25.359 5.717 45.148 1.00 28.18 83 ARG A CA 1
ATOM 607 C C . ARG A 1 83 ? 26.464 4.922 45.820 1.00 28.66 83 ARG A C 1
ATOM 608 O O . ARG A 1 83 ? 26.183 3.975 46.552 1.00 28.45 83 ARG A O 1
ATOM 616 N N . THR A 1 84 ? 27.712 5.312 45.600 1.00 29.73 84 THR A N 1
ATOM 617 C CA . THR A 1 84 ? 28.829 4.581 46.201 1.00 31.80 84 THR A CA 1
ATOM 618 C C . THR A 1 84 ? 29.435 5.220 47.461 1.00 31.92 84 THR A C 1
ATOM 619 O O . THR A 1 84 ? 29.969 4.527 48.322 1.00 32.13 84 THR A O 1
ATOM 623 N N . ASP A 1 85 ? 29.331 6.534 47.581 1.00 32.07 85 ASP A N 1
ATOM 624 C CA . ASP A 1 85 ? 29.870 7.263 48.731 1.00 32.11 85 ASP A CA 1
ATOM 625 C C . ASP A 1 85 ? 28.832 7.258 49.875 1.00 31.83 85 ASP A C 1
ATOM 626 O O . ASP A 1 85 ? 27.701 7.700 49.675 1.00 31.20 85 ASP A O 1
ATOM 631 N N . ARG A 1 86 ? 29.193 6.778 51.069 1.00 30.69 86 ARG A N 1
ATOM 632 C CA . ARG A 1 86 ? 28.207 6.747 52.172 1.00 31.16 86 ARG A CA 1
ATOM 633 C C . ARG A 1 86 ? 27.656 8.134 52.541 1.00 30.02 86 ARG A C 1
ATOM 634 O O . ARG A 1 86 ? 26.515 8.252 52.989 1.00 29.96 86 ARG A O 1
ATOM 642 N N . ALA A 1 87 ? 28.459 9.179 52.354 1.00 29.67 87 ALA A N 1
ATOM 643 C CA . ALA A 1 87 ? 28.007 10.532 52.681 1.00 28.67 87 ALA A CA 1
ATOM 644 C C . ALA A 1 87 ? 27.032 11.012 51.615 1.00 28.63 87 ALA A C 1
ATOM 645 O O . ALA A 1 87 ? 25.979 11.556 51.933 1.00 28.84 87 ALA A O 1
ATOM 647 N N . LEU A 1 88 ? 27.382 10.810 50.349 1.00 27.32 88 LEU A N 1
ATOM 648 C CA . LEU A 1 88 ? 26.497 11.215 49.263 1.00 27.55 88 LEU A CA 1
ATOM 649 C C . LEU A 1 88 ? 25.169 10.443 49.270 1.00 27.08 88 LEU A C 1
ATOM 650 O O . LEU A 1 88 ? 24.138 10.996 48.909 1.00 26.71 88 LEU A O 1
ATOM 655 N N . ARG A 1 89 ? 25.181 9.168 49.659 1.00 27.68 89 ARG A N 1
ATOM 656 C CA . ARG A 1 89 ? 23.923 8.421 49.682 1.00 28.20 89 ARG A CA 1
ATOM 657 C C . ARG A 1 89 ? 22.904 9.060 50.612 1.00 28.07 89 ARG A C 1
ATOM 658 O O . ARG A 1 89 ? 21.707 8.792 50.506 1.00 28.44 89 ARG A O 1
ATOM 666 N N . LYS A 1 90 ? 23.365 9.898 51.532 1.00 27.77 90 LYS A N 1
ATOM 667 C CA . LYS A 1 90 ? 22.441 10.553 52.457 1.00 28.71 90 LYS A CA 1
ATOM 668 C C . LYS A 1 90 ? 21.670 11.698 51.770 1.00 28.50 90 LYS A C 1
ATOM 669 O O . LYS A 1 90 ? 20.665 12.187 52.289 1.00 28.53 90 LYS A O 1
ATOM 675 N N . LEU A 1 91 ? 22.149 12.129 50.610 1.00 28.12 91 LEU A N 1
ATOM 676 C CA . LEU A 1 91 ? 21.510 13.230 49.885 1.00 28.55 91 LEU A CA 1
ATOM 677 C C . LEU A 1 91 ? 20.320 12.743 49.059 1.00 29.81 91 LEU A C 1
ATOM 678 O O . LEU A 1 91 ? 20.468 11.946 48.121 1.00 29.03 91 LEU A O 1
ATOM 683 N N . GLU A 1 92 ? 19.132 13.226 49.406 1.00 30.75 92 GLU A N 1
ATOM 684 C CA . GLU A 1 92 ? 17.925 12.803 48.701 1.00 33.13 92 GLU A CA 1
ATOM 685 C C . GLU A 1 92 ? 17.427 13.748 47.598 1.00 32.01 92 GLU A C 1
ATOM 686 O O . GLU A 1 92 ? 16.366 13.532 47.050 1.00 33.11 92 GLU A O 1
ATOM 692 N N . ALA A 1 93 ? 18.167 14.791 47.261 1.00 32.46 93 ALA A N 1
ATOM 693 C CA . ALA A 1 93 ? 17.689 15.682 46.194 1.00 32.02 93 ALA A CA 1
ATOM 694 C C . ALA A 1 93 ? 17.476 14.940 44.858 1.00 31.74 93 ALA A C 1
ATOM 695 O O . ALA A 1 93 ? 17.927 13.811 44.686 1.00 33.09 93 ALA A O 1
ATOM 697 N N . MET A 1 94 ? 16.743 15.557 43.931 1.00 30.37 94 MET A N 1
ATOM 698 C CA . MET A 1 94 ? 16.522 14.988 42.591 1.00 28.71 94 MET A CA 1
ATOM 699 C C . MET A 1 94 ? 16.953 16.121 41.669 1.00 26.63 94 MET A C 1
ATOM 700 O O . MET A 1 94 ? 16.651 17.265 41.949 1.00 23.80 94 MET A O 1
ATOM 705 N N . LEU A 1 95 ? 17.638 15.803 40.574 1.00 24.78 95 LEU A N 1
ATOM 706 C CA . LEU A 1 95 ? 18.140 16.856 39.686 1.00 23.88 95 LEU A CA 1
ATOM 707 C C . LEU A 1 95 ? 17.738 16.694 38.245 1.00 22.49 95 LEU A C 1
ATOM 708 O O . LEU A 1 95 ? 17.509 15.582 37.793 1.00 23.57 95 LEU A O 1
ATOM 713 N N . ILE A 1 96 ? 17.663 17.823 37.541 1.00 21.35 96 ILE A N 1
ATOM 714 C CA . ILE A 1 96 ? 17.411 17.857 36.108 1.00 20.27 96 ILE A CA 1
ATOM 715 C C . ILE A 1 96 ? 18.539 18.749 35.590 1.00 20.91 96 ILE A C 1
ATOM 716 O O . ILE A 1 96 ? 18.791 19.814 36.147 1.00 20.21 96 ILE A O 1
ATOM 721 N N . VAL A 1 97 ? 19.253 18.293 34.564 1.00 22.04 97 VAL A N 1
ATOM 722 C CA . VAL A 1 97 ? 20.317 19.105 33.977 1.00 22.15 97 VAL A CA 1
ATOM 723 C C . VAL A 1 97 ? 20.125 19.105 32.468 1.00 22.14 97 VAL A C 1
ATOM 724 O O . VAL A 1 97 ? 19.646 18.137 31.881 1.00 21.80 97 VAL A O 1
ATOM 728 N N . ALA A 1 98 ? 20.476 20.217 31.839 1.00 23.48 98 ALA A N 1
ATOM 729 C CA . ALA A 1 98 ? 20.279 20.343 30.403 1.00 23.06 98 ALA A CA 1
ATOM 730 C C . ALA A 1 98 ? 21.320 21.277 29.807 1.00 24.12 98 ALA A C 1
ATOM 731 O O . ALA A 1 98 ? 21.631 22.313 30.398 1.00 24.06 98 ALA A O 1
ATOM 733 N N . ASP A 1 99 ? 21.875 20.909 28.661 1.00 25.12 99 ASP A N 1
ATOM 734 C CA . ASP A 1 99 ? 22.813 21.793 27.978 1.00 26.50 99 ASP A CA 1
ATOM 735 C C . ASP A 1 99 ? 22.301 21.871 26.540 1.00 27.37 99 ASP A C 1
ATOM 736 O O . ASP A 1 99 ? 21.201 21.392 26.256 1.00 26.84 99 ASP A O 1
ATOM 741 N N . GLU A 1 100 ? 23.067 22.455 25.621 1.00 28.15 100 GLU A N 1
ATOM 742 C CA . GLU A 1 100 ? 22.576 22.571 24.242 1.00 27.69 100 GLU A CA 1
ATOM 743 C C . GLU A 1 100 ? 22.393 21.235 23.507 1.00 28.89 100 GLU A C 1
ATOM 744 O O . GLU A 1 100 ? 21.704 21.165 22.488 1.00 28.54 100 GLU A O 1
ATOM 746 N N . LYS A 1 101 ? 22.984 20.169 24.035 1.00 28.77 101 LYS A N 1
ATOM 747 C CA . LYS A 1 101 ? 22.891 18.866 23.395 1.00 29.80 101 LYS A CA 1
ATOM 748 C C . LYS A 1 101 ? 21.781 17.961 23.919 1.00 29.23 101 LYS A C 1
ATOM 749 O O . LYS A 1 101 ? 20.967 17.465 23.145 1.00 28.59 101 LYS A O 1
ATOM 751 N N . GLU A 1 102 ? 21.737 17.761 25.235 1.00 29.18 102 GLU A N 1
ATOM 752 C CA . GLU A 1 102 ? 20.739 16.865 25.826 1.00 29.03 102 GLU A CA 1
ATOM 753 C C . GLU A 1 102 ? 20.224 17.330 27.204 1.00 27.28 102 GLU A C 1
ATOM 754 O O . GLU A 1 102 ? 20.781 18.248 27.809 1.00 24.51 102 GLU A O 1
ATOM 760 N N . SER A 1 103 ? 19.170 16.659 27.678 1.00 26.61 103 SER A N 1
ATOM 761 C CA . SER A 1 103 ? 18.541 16.927 28.987 1.00 26.53 103 SER A CA 1
ATOM 762 C C . SER A 1 103 ? 18.523 15.591 29.737 1.00 25.59 103 SER A C 1
ATOM 763 O O . SER A 1 103 ? 18.351 14.554 29.122 1.00 26.10 103 SER A O 1
ATOM 766 N N . LEU A 1 104 ? 18.674 15.622 31.058 1.00 25.03 104 LEU A N 1
ATOM 767 C CA . LEU A 1 104 ? 18.729 14.408 31.857 1.00 23.69 104 LEU A CA 1
ATOM 768 C C . LEU A 1 104 ? 18.184 14.609 33.270 1.00 23.33 104 LEU A C 1
ATOM 769 O O . LEU A 1 104 ? 18.215 15.717 33.817 1.00 21.21 104 LEU A O 1
ATOM 774 N N . ILE A 1 105 ? 17.681 13.533 33.861 1.00 21.48 105 ILE A N 1
ATOM 775 C CA . ILE A 1 105 ? 17.290 13.609 35.250 1.00 21.93 105 ILE A CA 1
ATOM 776 C C . ILE A 1 105 ? 18.365 12.755 35.937 1.00 22.53 105 ILE A C 1
ATOM 777 O O . ILE A 1 105 ? 18.839 11.776 35.353 1.00 24.38 105 ILE A O 1
ATOM 782 N N . ILE A 1 106 ? 18.766 13.134 37.143 1.00 22.78 106 ILE A N 1
ATOM 783 C CA . ILE A 1 106 ? 19.732 12.355 37.908 1.00 22.99 106 ILE A CA 1
ATOM 784 C C . ILE A 1 106 ? 19.221 12.278 39.343 1.00 24.03 106 ILE A C 1
ATOM 785 O O . ILE A 1 106 ? 18.814 13.300 39.922 1.00 22.22 106 ILE A O 1
ATOM 790 N N . THR A 1 107 ? 19.212 11.076 39.915 1.00 24.74 107 THR A N 1
ATOM 791 C CA . THR A 1 107 ? 18.805 10.905 41.317 1.00 26.58 107 THR A CA 1
ATOM 792 C C . THR A 1 107 ? 19.711 9.873 41.977 1.00 27.40 107 THR A C 1
ATOM 793 O O . THR A 1 107 ? 20.319 9.062 41.289 1.00 27.88 107 THR A O 1
ATOM 797 N N . GLY A 1 108 ? 19.801 9.912 43.303 1.00 28.76 108 GLY A N 1
ATOM 798 C CA . GLY A 1 108 ? 20.665 8.986 44.016 1.00 30.68 108 GLY A CA 1
ATOM 799 C C . GLY A 1 108 ? 20.214 7.539 43.940 1.00 31.92 108 GLY A C 1
ATOM 800 O O . GLY A 1 108 ? 21.037 6.618 44.023 1.00 33.10 108 GLY A O 1
ATOM 801 N N . ILE A 1 109 ? 18.910 7.345 43.774 1.00 32.13 109 ILE A N 1
ATOM 802 C CA . ILE A 1 109 ? 18.340 6.010 43.710 1.00 33.17 109 ILE A CA 1
ATOM 803 C C . ILE A 1 109 ? 18.076 5.524 42.288 1.00 32.13 109 ILE A C 1
ATOM 804 O O . ILE A 1 109 ? 18.056 4.326 42.035 1.00 31.18 109 ILE A O 1
ATOM 809 N N . GLY A 1 110 ? 17.886 6.441 41.352 1.00 31.61 110 GLY A N 1
ATOM 810 C CA . GLY A 1 110 ? 17.60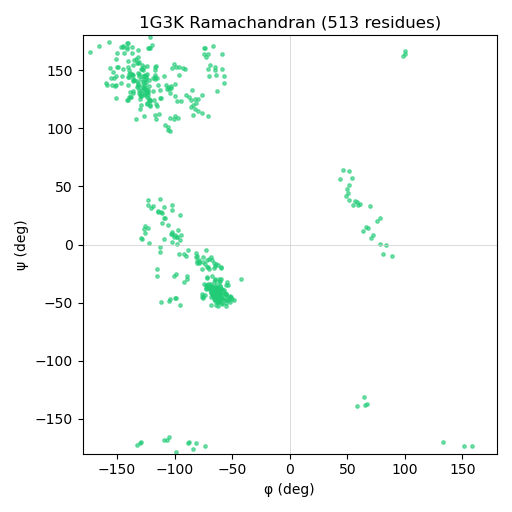7 6.007 39.994 1.00 32.58 110 GLY A CA 1
ATOM 811 C C . GLY A 1 110 ? 18.713 6.236 38.980 1.00 33.29 110 GLY A C 1
ATOM 812 O O . GLY A 1 110 ? 18.539 5.962 37.792 1.00 32.59 110 GLY A O 1
ATOM 813 N N . ASP A 1 111 ? 19.859 6.717 39.442 1.00 34.04 111 ASP A N 1
ATOM 814 C CA . ASP A 1 111 ? 20.972 6.999 38.548 1.00 36.50 111 ASP A CA 1
ATOM 815 C C . ASP A 1 111 ? 20.566 8.013 37.466 1.00 36.67 111 ASP A C 1
ATOM 816 O O . ASP A 1 111 ? 19.852 8.975 37.764 1.00 35.87 111 ASP A O 1
ATOM 821 N N . VAL A 1 112 ? 21.004 7.802 36.223 1.00 36.83 112 VAL A N 1
ATOM 822 C CA . VAL A 1 112 ? 20.696 8.741 35.144 1.00 37.61 112 VAL A CA 1
ATOM 823 C C . VAL A 1 112 ? 19.484 8.314 34.322 1.00 38.78 112 VAL A C 1
ATOM 824 O O . VAL A 1 112 ? 19.255 7.127 34.123 1.00 39.29 112 VAL A O 1
ATOM 828 N N . VAL A 1 113 ? 18.711 9.291 33.854 1.00 39.25 113 VAL A N 1
ATOM 829 C CA . VAL A 1 113 ? 17.513 9.034 33.051 1.00 40.66 113 VAL A CA 1
ATOM 830 C C . VAL A 1 113 ? 17.377 10.012 31.888 1.00 40.90 113 VAL A C 1
ATOM 831 O O . VAL A 1 113 ? 17.413 11.224 32.081 1.00 40.67 113 VAL A O 1
ATOM 835 N N . GLN A 1 114 ? 17.216 9.485 30.680 1.00 41.94 114 GLN A N 1
ATOM 836 C CA . GLN A 1 114 ? 17.065 10.335 29.504 1.00 43.21 114 GLN A CA 1
ATOM 837 C C . GLN A 1 114 ? 15.603 10.384 29.094 1.00 43.71 114 GLN A C 1
ATOM 838 O O . GLN A 1 114 ? 14.856 9.433 29.321 1.00 43.26 114 GLN A O 1
ATOM 844 N N . PRO A 1 115 ? 15.184 11.494 28.465 1.00 44.11 115 PRO A N 1
ATOM 845 C CA . PRO A 1 115 ? 13.813 11.727 27.995 1.00 45.05 115 PRO A CA 1
ATOM 846 C C . PRO A 1 115 ? 13.435 10.787 26.863 1.00 45.91 115 PRO A C 1
ATOM 847 O O . PRO A 1 115 ? 14.289 10.088 26.317 1.00 46.30 115 PRO A O 1
ATOM 851 N N . GLU A 1 116 ? 12.151 10.802 26.515 1.00 46.87 116 GLU A N 1
ATOM 852 C CA . GLU A 1 116 ? 11.614 10.010 25.410 1.00 47.23 116 GLU A CA 1
ATOM 853 C C . GLU A 1 116 ? 11.551 11.023 24.276 1.00 46.83 116 GLU A C 1
ATOM 854 O O . GLU A 1 116 ? 11.935 12.178 24.477 1.00 47.36 116 GLU A O 1
ATOM 856 N N . GLU A 1 117 ? 11.066 10.614 23.104 1.00 46.41 117 GLU A N 1
ATOM 857 C CA . GLU A 1 117 ? 10.987 11.518 21.953 1.00 45.80 117 GLU A CA 1
ATOM 858 C C . GLU A 1 117 ? 10.502 12.900 22.363 1.00 45.20 117 GLU A C 1
ATOM 859 O O . GLU A 1 117 ? 10.858 13.902 21.740 1.00 45.62 117 GLU A O 1
ATOM 861 N N . ASP A 1 118 ? 9.687 12.933 23.416 1.00 43.72 118 ASP A N 1
ATOM 862 C CA . ASP A 1 118 ? 9.121 14.163 23.982 1.00 42.68 118 ASP A CA 1
ATOM 863 C C . ASP A 1 118 ? 10.130 15.286 24.230 1.00 40.09 118 ASP A C 1
ATOM 864 O O . ASP A 1 118 ? 9.879 16.445 23.902 1.00 38.56 118 ASP A O 1
ATOM 869 N N . GLN A 1 119 ? 11.242 14.933 24.865 1.00 37.86 119 GLN A N 1
ATOM 870 C CA . GLN A 1 119 ? 12.254 15.915 25.229 1.00 35.97 119 GLN A CA 1
ATOM 871 C C . GLN A 1 119 ? 11.630 16.773 26.342 1.00 33.65 119 GLN A C 1
ATOM 872 O O . GLN A 1 119 ? 11.854 17.988 26.421 1.00 33.84 119 GLN A O 1
ATOM 878 N N . ILE A 1 120 ? 10.793 16.139 27.160 1.00 29.91 120 ILE A N 1
ATOM 879 C CA . ILE A 1 120 ? 10.180 16.817 28.303 1.00 26.17 120 ILE A CA 1
ATOM 880 C C . ILE A 1 120 ? 10.587 16.002 29.500 1.00 23.92 120 ILE A C 1
ATOM 881 O O . ILE A 1 120 ? 10.557 14.760 29.463 1.00 23.24 120 ILE A O 1
ATOM 886 N N . LEU A 1 121 ? 10.973 16.686 30.565 1.00 20.78 121 LEU A N 1
ATOM 887 C CA . LEU A 1 121 ? 11.359 16.006 31.793 1.00 20.53 121 LEU A CA 1
ATOM 888 C C . LEU A 1 121 ? 10.788 16.773 32.951 1.00 17.49 121 LEU A C 1
ATOM 889 O O . LEU A 1 121 ? 10.697 17.996 32.902 1.00 18.16 121 LEU A O 1
ATOM 894 N N . ALA A 1 122 ? 10.432 16.070 34.012 1.00 17.97 122 ALA A N 1
ATOM 895 C CA . ALA A 1 122 ? 9.902 16.775 35.174 1.00 18.21 122 ALA A CA 1
ATOM 896 C C . ALA A 1 122 ? 10.152 15.985 36.428 1.00 18.29 122 ALA A C 1
ATOM 897 O O . ALA A 1 122 ? 10.167 14.748 36.401 1.00 19.03 122 ALA A O 1
ATOM 899 N N . ILE A 1 123 ? 10.337 16.702 37.536 1.00 18.71 123 ILE A N 1
ATOM 900 C CA . ILE A 1 123 ? 10.578 16.070 38.830 1.00 18.80 123 ILE A CA 1
ATOM 901 C C . ILE A 1 123 ? 9.834 16.875 39.905 1.00 18.47 123 ILE A C 1
ATOM 902 O O . ILE A 1 123 ? 9.357 17.984 39.642 1.00 17.49 123 ILE A O 1
ATOM 907 N N . GLY A 1 124 ? 9.748 16.312 41.102 1.00 18.01 124 GLY A N 1
ATOM 908 C CA . GLY A 1 124 ? 9.046 16.990 42.179 1.00 17.73 124 GLY A CA 1
ATOM 909 C C . GLY A 1 124 ? 7.632 16.456 42.332 1.00 17.77 124 GLY A C 1
ATOM 910 O O . GLY A 1 124 ? 7.100 15.793 41.423 1.00 17.49 124 GLY A O 1
ATOM 911 N N . SER A 1 125 ? 7.026 16.717 43.488 1.00 17.64 125 SER A N 1
ATOM 912 C CA . SER A 1 125 ? 5.666 16.242 43.738 1.00 17.60 125 SER A CA 1
ATOM 913 C C . SER A 1 125 ? 4.697 16.697 42.639 1.00 17.98 125 SER A C 1
ATOM 914 O O . SER A 1 125 ? 3.740 15.999 42.338 1.00 19.44 125 SER A O 1
ATOM 917 N N . GLY A 1 126 ? 4.933 17.872 42.058 1.00 15.29 126 GLY A N 1
ATOM 918 C CA . GLY A 1 126 ? 4.036 18.365 41.016 1.00 14.50 126 GLY A CA 1
ATOM 919 C C . GLY A 1 126 ? 4.503 18.048 39.608 1.00 14.65 126 GLY A C 1
ATOM 920 O O . GLY A 1 126 ? 3.874 18.445 38.620 1.00 14.84 126 GLY A O 1
ATOM 921 N N . GLY A 1 127 ? 5.612 17.309 39.518 1.00 15.94 127 GLY A N 1
ATOM 922 C CA . GLY A 1 127 ? 6.191 16.965 38.228 1.00 14.84 127 GLY A CA 1
ATOM 923 C C . GLY A 1 127 ? 5.261 16.385 37.185 1.00 16.05 127 GLY A C 1
ATOM 924 O O . GLY A 1 127 ? 5.262 16.814 36.032 1.00 15.44 127 GLY A O 1
ATOM 925 N N . ASN A 1 128 ? 4.441 15.413 37.570 1.00 15.93 128 ASN A N 1
ATOM 926 C CA . ASN A 1 128 ? 3.555 14.803 36.577 1.00 16.00 128 ASN A CA 1
ATOM 927 C C . ASN A 1 128 ? 2.425 15.694 36.093 1.00 14.70 128 ASN A C 1
ATOM 928 O O . ASN A 1 128 ? 1.871 15.471 35.017 1.00 15.04 128 ASN A O 1
ATOM 933 N N . TYR A 1 129 ? 2.086 16.708 36.869 1.00 15.56 129 TYR A N 1
ATOM 934 C CA . TYR A 1 129 ? 1.057 17.633 36.427 1.00 14.45 129 TYR A CA 1
ATOM 935 C C . TYR A 1 129 ? 1.689 18.535 35.354 1.00 14.50 129 TYR A C 1
ATOM 936 O O . TYR A 1 129 ? 1.086 18.786 34.296 1.00 14.77 129 TYR A O 1
ATOM 945 N N . ALA A 1 130 ? 2.907 19.020 35.602 1.00 13.67 130 ALA A N 1
ATOM 946 C CA . ALA A 1 130 ? 3.568 19.861 34.597 1.00 15.03 130 ALA A CA 1
ATOM 947 C C . ALA A 1 130 ? 3.816 19.031 33.333 1.00 16.65 130 ALA A C 1
ATOM 948 O O . ALA A 1 130 ? 3.678 19.529 32.230 1.00 16.38 130 ALA A O 1
ATOM 950 N N . LEU A 1 131 ? 4.192 17.769 33.516 1.00 16.68 131 LEU A N 1
ATOM 951 C CA . LEU A 1 131 ? 4.465 16.869 32.396 1.00 17.52 131 LEU A CA 1
ATOM 952 C C . LEU A 1 131 ? 3.210 16.679 31.539 1.00 17.89 131 LEU A C 1
ATOM 953 O O . LEU A 1 131 ? 3.261 16.711 30.311 1.00 16.39 131 LEU A O 1
ATOM 958 N N . SER A 1 132 ? 2.074 16.491 32.192 1.00 17.78 132 SER A N 1
ATOM 959 C CA . SER A 1 132 ? 0.824 16.284 31.464 1.00 17.15 132 SER A CA 1
ATOM 960 C C . SER A 1 132 ? 0.475 17.525 30.667 1.00 16.52 132 SER A C 1
ATOM 961 O O . SER A 1 132 ? 0.077 17.440 29.514 1.00 17.02 132 SER A O 1
ATOM 964 N N . ALA A 1 133 ? 0.613 18.689 31.280 1.00 15.26 133 ALA A N 1
ATOM 965 C CA . ALA A 1 133 ? 0.301 19.932 30.581 1.00 15.10 133 ALA A CA 1
ATOM 966 C C . ALA A 1 133 ? 1.303 20.165 29.433 1.00 15.35 133 ALA A C 1
ATOM 967 O O . ALA A 1 133 ? 0.928 20.564 28.333 1.00 14.74 133 ALA A O 1
ATOM 969 N N . ALA A 1 134 ? 2.579 19.929 29.706 1.00 16.29 134 ALA A N 1
ATOM 970 C CA . ALA A 1 134 ? 3.606 20.160 28.683 1.00 16.56 134 ALA A CA 1
ATOM 971 C C . ALA A 1 134 ? 3.397 19.235 27.478 1.00 18.14 134 ALA A C 1
ATOM 972 O O . ALA A 1 134 ? 3.499 19.673 26.327 1.00 19.29 134 ALA A O 1
ATOM 974 N N . ARG A 1 135 ? 3.120 17.955 27.722 1.00 19.24 135 ARG A N 1
ATOM 975 C CA . ARG A 1 135 ? 2.859 17.046 26.612 1.00 19.72 135 ARG A CA 1
ATOM 976 C C . ARG A 1 135 ? 1.661 17.522 25.800 1.00 18.69 135 ARG A C 1
ATOM 977 O O . ARG A 1 135 ? 1.687 17.493 24.564 1.00 18.50 135 ARG A O 1
ATOM 985 N N . ALA A 1 136 ? 0.602 17.957 26.470 1.00 18.42 136 ALA A N 1
ATOM 986 C CA . ALA A 1 136 ? -0.571 18.452 25.735 1.00 18.33 136 ALA A CA 1
ATOM 987 C C . ALA A 1 136 ? -0.167 19.650 24.865 1.00 19.93 136 ALA A C 1
ATOM 988 O O . ALA A 1 136 ? -0.553 19.738 23.687 1.00 19.33 136 ALA A O 1
ATOM 990 N N . LEU A 1 137 ? 0.613 20.566 25.439 1.00 20.04 137 LEU A N 1
ATOM 991 C CA . LEU A 1 137 ? 1.044 21.756 24.704 1.00 21.58 137 LEU A CA 1
ATOM 992 C C . LEU A 1 137 ? 2.016 21.475 23.550 1.00 21.76 137 LEU A C 1
ATOM 993 O O . LEU A 1 137 ? 1.887 22.055 22.479 1.00 22.15 137 LEU A O 1
ATOM 998 N N . VAL A 1 138 ? 2.986 20.601 23.766 1.00 23.46 138 VAL A N 1
ATOM 999 C CA . VAL A 1 138 ? 3.941 20.276 22.715 1.00 24.81 138 VAL A CA 1
ATOM 1000 C C . VAL A 1 138 ? 3.209 19.622 21.537 1.00 25.53 138 VAL A C 1
ATOM 1001 O O . VAL A 1 138 ? 3.456 19.946 20.367 1.00 24.52 138 VAL A O 1
ATOM 1005 N N . GLU A 1 139 ? 2.297 18.708 21.855 1.00 25.37 139 GLU A N 1
ATOM 1006 C CA . GLU A 1 139 ? 1.581 17.970 20.824 1.00 26.72 139 GLU A CA 1
ATOM 1007 C C . GLU A 1 139 ? 0.466 18.713 20.103 1.00 26.79 139 GLU A C 1
ATOM 1008 O O . GLU A 1 139 ? 0.087 18.331 18.991 1.00 27.32 139 GLU A O 1
ATOM 1014 N N . ASN A 1 140 ? -0.057 19.771 20.706 1.00 25.66 140 ASN A N 1
ATOM 1015 C CA . ASN A 1 140 ? -1.187 20.468 20.102 1.00 24.42 140 ASN A CA 1
ATOM 1016 C C . ASN A 1 140 ? -1.061 21.954 19.872 1.00 24.18 140 ASN A C 1
ATOM 1017 O O . ASN A 1 140 ? -2.052 22.616 19.554 1.00 23.34 140 ASN A O 1
ATOM 1022 N N . THR A 1 141 ? 0.136 22.494 20.054 1.00 23.41 141 THR A N 1
ATOM 1023 C CA . THR A 1 141 ? 0.326 23.931 19.831 1.00 23.74 141 THR A CA 1
ATOM 1024 C C . THR A 1 141 ? 1.723 24.150 19.259 1.00 23.71 141 THR A C 1
ATOM 1025 O O . THR A 1 141 ? 2.545 23.223 19.209 1.00 23.80 141 THR A O 1
ATOM 1029 N N . GLU A 1 142 ? 1.976 25.381 18.829 1.00 25.56 142 GLU A N 1
ATOM 1030 C CA . GLU A 1 142 ? 3.277 25.768 18.298 1.00 27.25 142 GLU A CA 1
ATOM 1031 C C . GLU A 1 142 ? 4.027 26.624 19.331 1.00 26.56 142 GLU A C 1
ATOM 1032 O O . GLU A 1 142 ? 5.003 27.301 18.996 1.00 26.39 142 GLU A O 1
ATOM 1038 N N . LEU A 1 143 ? 3.581 26.582 20.588 1.00 24.37 143 LEU A N 1
ATOM 1039 C CA . LEU A 1 143 ? 4.214 27.367 21.656 1.00 23.19 143 LEU A CA 1
ATOM 1040 C C . LEU A 1 143 ? 5.707 27.066 21.827 1.00 21.68 143 LEU A C 1
ATOM 1041 O O . LEU A 1 143 ? 6.145 25.944 21.641 1.00 22.03 143 LEU A O 1
ATOM 1046 N N . SER A 1 144 ? 6.487 28.087 22.171 1.00 22.45 144 SER A N 1
ATOM 1047 C CA . SER A 1 144 ? 7.917 27.910 22.399 1.00 23.47 144 SER A CA 1
ATOM 1048 C C . SER A 1 144 ? 8.134 27.140 23.693 1.00 23.16 144 SER A C 1
ATOM 1049 O O . SER A 1 144 ? 7.232 27.040 24.536 1.00 21.91 144 SER A O 1
ATOM 1052 N N . ALA A 1 145 ? 9.342 26.613 23.858 1.00 22.47 145 ALA A N 1
ATOM 1053 C CA . ALA A 1 145 ? 9.688 25.879 25.059 1.00 21.36 145 ALA A CA 1
ATOM 1054 C C . ALA A 1 145 ? 9.430 26.751 26.301 1.00 21.68 145 ALA A C 1
ATOM 1055 O O . ALA A 1 145 ? 8.898 26.283 27.310 1.00 19.23 145 ALA A O 1
ATOM 1057 N N . HIS A 1 146 ? 9.797 28.025 26.224 1.00 20.01 146 HIS A N 1
ATOM 1058 C CA . HIS A 1 146 ? 9.621 28.912 27.373 1.00 21.45 146 HIS A CA 1
ATOM 1059 C C . HIS A 1 146 ? 8.155 29.101 27.771 1.00 21.91 146 HIS A C 1
ATOM 1060 O O . HIS A 1 146 ? 7.806 29.085 28.961 1.00 20.85 146 HIS A O 1
ATOM 1067 N N . GLU A 1 147 ? 7.305 29.283 26.769 1.00 20.62 147 GLU A N 1
ATOM 1068 C CA . GLU A 1 147 ? 5.883 29.464 27.015 1.00 21.97 147 GLU A CA 1
ATOM 1069 C C . GLU A 1 147 ? 5.309 28.176 27.611 1.00 20.54 147 GLU A C 1
ATOM 1070 O O . GLU A 1 147 ? 4.529 28.220 28.560 1.00 19.99 147 GLU A O 1
ATOM 1076 N N . ILE A 1 148 ? 5.708 27.033 27.063 1.00 19.64 148 ILE A N 1
ATOM 1077 C CA . ILE A 1 148 ? 5.202 25.768 27.575 1.00 20.08 148 ILE A CA 1
ATOM 1078 C C . ILE A 1 148 ? 5.605 25.528 29.027 1.00 19.71 148 ILE A C 1
ATOM 1079 O O . ILE A 1 148 ? 4.775 25.087 29.843 1.00 18.58 148 ILE A O 1
ATOM 1084 N N . VAL A 1 149 ? 6.859 25.826 29.358 1.00 19.54 149 VAL A N 1
ATOM 1085 C CA . VAL A 1 149 ? 7.338 25.621 30.726 1.00 19.05 149 VAL A CA 1
ATOM 1086 C C . VAL A 1 149 ? 6.577 26.549 31.696 1.00 20.11 149 VAL A C 1
ATOM 1087 O O . VAL A 1 149 ? 6.109 26.115 32.754 1.00 18.09 149 VAL A O 1
ATOM 1091 N N . GLU A 1 150 ? 6.411 27.809 31.318 1.00 20.59 150 GLU A N 1
ATOM 1092 C CA . GLU A 1 150 ? 5.705 28.768 32.167 1.00 22.21 150 GLU A CA 1
ATOM 1093 C C . GLU A 1 150 ? 4.241 28.348 32.406 1.00 21.25 150 GLU A C 1
ATOM 1094 O O . GLU A 1 150 ? 3.716 28.407 33.531 1.00 18.50 150 GLU A O 1
ATOM 1100 N N . LYS A 1 151 ? 3.598 27.902 31.336 1.00 18.10 151 LYS A N 1
ATOM 1101 C CA . LYS A 1 151 ? 2.208 27.501 31.420 1.00 18.08 151 LYS A CA 1
ATOM 1102 C C . LYS A 1 151 ? 2.027 26.205 32.202 1.00 17.23 151 LYS A C 1
ATOM 1103 O O . LYS A 1 151 ? 1.065 26.060 32.962 1.00 17.15 151 LYS A O 1
ATOM 1109 N N . SER A 1 152 ? 2.959 25.283 32.031 1.00 16.31 152 SER A N 1
ATOM 1110 C CA . SER A 1 152 ? 2.901 23.978 32.686 1.00 16.40 152 SER A CA 1
ATOM 1111 C C . SER A 1 152 ? 3.179 24.094 34.173 1.00 16.38 152 SER A C 1
ATOM 1112 O O . SER A 1 152 ? 2.570 23.379 34.979 1.00 14.38 152 SER A O 1
ATOM 1115 N N . LEU A 1 153 ? 4.094 24.991 34.531 1.00 15.18 153 LEU A N 1
ATOM 1116 C CA . LEU A 1 153 ? 4.416 25.220 35.942 1.00 16.26 153 LEU A CA 1
ATOM 1117 C C . LEU A 1 153 ? 3.205 25.817 36.626 1.00 16.05 153 LEU A C 1
ATOM 1118 O O . LEU A 1 153 ? 2.932 25.517 37.783 1.00 15.65 153 LEU A O 1
ATOM 1123 N N . ARG A 1 154 ? 2.491 26.680 35.915 1.00 14.57 154 ARG A N 1
ATOM 1124 C CA . ARG A 1 154 ? 1.329 27.322 36.507 1.00 16.32 154 ARG A CA 1
ATOM 1125 C C . ARG A 1 154 ? 0.250 26.288 36.777 1.00 16.03 154 ARG A C 1
ATOM 1126 O O . ARG A 1 154 ? -0.376 26.301 37.851 1.00 15.42 154 ARG A O 1
ATOM 1134 N N . ILE A 1 155 ? 0.031 25.405 35.799 1.00 13.60 155 ILE A N 1
ATOM 1135 C CA . ILE A 1 155 ? -0.998 24.359 35.924 1.00 15.37 155 ILE A CA 1
ATOM 1136 C C . ILE A 1 155 ? -0.653 23.415 37.085 1.00 15.13 155 ILE A C 1
ATOM 1137 O O . ILE A 1 155 ? -1.524 23.046 37.917 1.00 13.08 155 ILE A O 1
ATOM 1142 N N . ALA A 1 156 ? 0.621 23.058 37.188 1.00 14.04 156 ALA A N 1
ATOM 1143 C CA . ALA A 1 156 ? 1.037 22.191 38.287 1.00 14.88 156 ALA A CA 1
ATOM 1144 C C . ALA A 1 156 ? 0.892 22.929 39.637 1.00 15.76 156 ALA A C 1
ATOM 1145 O O . ALA A 1 156 ? 0.501 22.329 40.644 1.00 16.07 156 ALA A O 1
ATOM 1147 N N . GLY A 1 157 ? 1.234 24.217 39.665 1.00 15.82 157 GLY A N 1
ATOM 1148 C CA . GLY A 1 157 ? 1.146 24.971 40.909 1.00 16.95 157 GLY A CA 1
ATOM 1149 C C . GLY A 1 157 ? -0.285 25.111 41.413 1.00 18.04 157 GLY A C 1
ATOM 1150 O O . GLY A 1 157 ? -0.545 25.168 42.623 1.00 18.42 157 GLY A O 1
ATOM 1151 N N . ASP A 1 158 ? -1.224 25.149 40.485 1.00 18.03 158 ASP A N 1
ATOM 1152 C CA . ASP A 1 158 ? -2.628 25.289 40.864 1.00 19.84 158 ASP A CA 1
ATOM 1153 C C . ASP A 1 158 ? -3.234 23.963 41.352 1.00 19.26 158 ASP A C 1
ATOM 1154 O O . ASP A 1 158 ? -4.309 23.957 41.961 1.00 20.29 158 ASP A O 1
ATOM 1159 N N . ILE A 1 159 ? -2.555 22.845 41.092 1.00 17.15 159 ILE A N 1
ATOM 1160 C CA . ILE A 1 159 ? -3.059 21.528 41.510 1.00 16.52 159 ILE A CA 1
ATOM 1161 C C . ILE A 1 159 ? -2.303 20.988 42.742 1.00 16.93 159 ILE A C 1
ATOM 1162 O O . ILE A 1 159 ? -2.924 20.544 43.717 1.00 16.02 159 ILE A O 1
ATOM 1167 N N . CYS A 1 160 ? -0.969 21.051 42.716 1.00 14.93 160 CYS A N 1
ATOM 1168 C CA . CYS A 1 160 ? -0.151 20.527 43.826 1.00 15.31 160 CYS A CA 1
ATOM 1169 C C . CYS A 1 160 ? -0.029 21.506 44.994 1.00 14.50 160 CYS A C 1
ATOM 1170 O O . CYS A 1 160 ? 0.398 22.647 44.818 1.00 14.64 160 CYS A O 1
ATOM 1173 N N . VAL A 1 161 ? -0.377 21.071 46.207 1.00 14.11 161 VAL A N 1
ATOM 1174 C CA . VAL A 1 161 ? -0.287 21.993 47.343 1.00 15.84 161 VAL A CA 1
ATOM 1175 C C . VAL A 1 161 ? 1.144 22.293 47.766 1.00 15.63 161 VAL A C 1
ATOM 1176 O O . VAL A 1 161 ? 1.360 23.231 48.519 1.00 15.38 161 VAL A O 1
ATOM 1180 N N . PHE A 1 162 ? 2.108 21.511 47.273 1.00 14.79 162 PHE A N 1
ATOM 1181 C CA . PHE A 1 162 ? 3.520 21.752 47.611 1.00 15.92 162 PHE A CA 1
ATOM 1182 C C . PHE A 1 162 ? 4.283 22.537 46.549 1.00 16.24 162 PHE A C 1
ATOM 1183 O O . PHE A 1 162 ? 5.504 22.725 46.668 1.00 17.75 162 PHE A O 1
ATOM 1191 N N . THR A 1 163 ? 3.572 23.018 45.536 1.00 15.25 163 THR A N 1
ATOM 1192 C CA . THR A 1 163 ? 4.198 23.791 44.460 1.00 15.84 163 THR A CA 1
ATOM 1193 C C . THR A 1 163 ? 3.506 25.161 44.376 1.00 16.69 163 THR A C 1
ATOM 1194 O O . THR A 1 163 ? 2.281 25.203 44.357 1.00 17.04 163 THR A O 1
ATOM 1198 N N . ASN A 1 164 ? 4.245 26.273 44.332 1.00 15.44 164 ASN A N 1
ATOM 1199 C CA . ASN A 1 164 ? 3.554 27.552 44.204 1.00 16.13 164 ASN A CA 1
ATOM 1200 C C . ASN A 1 164 ? 3.704 28.156 42.803 1.00 16.00 164 ASN A C 1
ATOM 1201 O O . ASN A 1 164 ? 4.144 27.481 41.873 1.00 14.92 164 ASN A O 1
ATOM 1206 N N . THR A 1 165 ? 3.322 29.412 42.641 1.00 16.73 165 THR A N 1
ATOM 1207 C CA . THR A 1 165 ? 3.403 30.026 41.320 1.00 19.64 165 THR A CA 1
ATOM 1208 C C . THR A 1 165 ? 4.451 31.131 41.151 1.00 20.23 165 THR A C 1
ATOM 1209 O O . THR A 1 165 ? 4.299 32.009 40.300 1.00 20.58 165 THR A O 1
ATOM 1213 N N . ASN A 1 166 ? 5.518 31.081 41.950 1.00 20.26 166 ASN A N 1
ATOM 1214 C CA . ASN A 1 166 ? 6.628 32.046 41.865 1.00 21.72 166 ASN A CA 1
ATOM 1215 C C . ASN A 1 166 ? 7.737 31.267 41.166 1.00 21.77 166 ASN A C 1
ATOM 1216 O O . ASN A 1 166 ? 8.473 30.510 41.806 1.00 19.58 166 ASN A O 1
ATOM 1221 N N . PHE A 1 167 ? 7.860 31.462 39.859 1.00 21.37 167 PHE A N 1
ATOM 1222 C CA . PHE A 1 167 ? 8.815 30.668 39.073 1.00 22.47 167 PHE A CA 1
ATOM 1223 C C . PHE A 1 167 ? 10.153 31.290 38.739 1.00 23.04 167 PHE A C 1
ATOM 1224 O O . PHE A 1 167 ? 10.276 32.509 38.626 1.00 23.60 167 PHE A O 1
ATOM 1232 N N . THR A 1 168 ? 11.138 30.418 38.554 1.00 22.40 168 THR A N 1
ATOM 1233 C CA . THR A 1 168 ? 12.481 30.805 38.120 1.00 22.98 168 THR A CA 1
ATOM 1234 C C . THR A 1 168 ? 12.610 29.991 36.844 1.00 22.69 168 THR A C 1
ATOM 1235 O O . THR A 1 168 ? 12.462 28.772 36.873 1.00 20.95 168 THR A O 1
ATOM 1239 N N . ILE A 1 169 ? 12.887 30.647 35.722 1.00 21.05 169 ILE A N 1
ATOM 1240 C CA . ILE A 1 169 ? 12.973 29.942 34.459 1.00 22.02 169 ILE A CA 1
ATOM 1241 C C . ILE A 1 169 ? 14.257 30.373 33.778 1.00 22.31 169 ILE A C 1
ATOM 1242 O O . ILE A 1 169 ? 14.562 31.566 33.751 1.00 21.92 169 ILE A O 1
ATOM 1247 N N . GLU A 1 170 ? 15.015 29.401 33.273 1.00 20.95 170 GLU A N 1
ATOM 1248 C CA . GLU A 1 170 ? 16.271 29.678 32.585 1.00 22.51 170 GLU A CA 1
ATOM 1249 C C . GLU A 1 170 ? 16.190 29.037 31.208 1.00 22.48 170 GLU A C 1
ATOM 1250 O O . GLU A 1 170 ? 15.653 27.934 31.056 1.00 20.32 170 GLU A O 1
ATOM 1256 N N . GLU A 1 171 ? 16.755 29.714 30.213 1.00 23.32 171 GLU A N 1
ATOM 1257 C CA . GLU A 1 171 ? 16.700 29.220 28.848 1.00 23.86 171 GLU A CA 1
ATOM 1258 C C . GLU A 1 171 ? 18.057 29.247 28.153 1.00 25.31 171 GLU A C 1
ATOM 1259 O O . GLU A 1 171 ? 18.880 30.125 28.416 1.00 22.53 171 GLU A O 1
ATOM 1265 N N . LEU A 1 172 ? 18.263 28.273 27.271 1.00 27.06 172 LEU A N 1
ATOM 1266 C CA . LEU A 1 172 ? 19.469 28.176 26.436 1.00 30.83 172 LEU A CA 1
ATOM 1267 C C . LEU A 1 172 ? 19.011 28.060 24.981 1.00 34.04 172 LEU A C 1
ATOM 1268 O O . LEU A 1 172 ? 18.084 27.313 24.681 1.00 34.47 172 LEU A O 1
ATOM 1273 N N . PRO A 1 173 ? 19.633 28.819 24.062 1.00 36.95 173 PRO A N 1
ATOM 1274 C CA . PRO A 1 173 ? 20.717 29.757 24.361 1.00 38.38 173 PRO A CA 1
ATOM 1275 C C . PRO A 1 173 ? 20.187 31.140 24.769 1.00 39.99 173 PRO A C 1
ATOM 1276 O O . PRO A 1 173 ? 18.964 31.373 24.656 1.00 41.29 173 PRO A O 1
ATOM 1280 N N . THR B 1 1 ? 7.898 24.911 71.351 1.00 23.18 1 THR B N 1
ATOM 1281 C CA . THR B 1 1 ? 8.988 25.929 71.263 1.00 22.76 1 THR B CA 1
ATOM 1282 C C . THR B 1 1 ? 8.731 26.957 70.174 1.00 21.58 1 THR B C 1
ATOM 1283 O O . THR B 1 1 ? 8.177 26.631 69.125 1.00 21.30 1 THR B O 1
ATOM 1287 N N . THR B 1 2 ? 9.146 28.198 70.408 1.00 20.59 2 THR B N 1
ATOM 1288 C CA . THR B 1 2 ? 9.017 29.211 69.365 1.00 19.08 2 THR B CA 1
ATOM 1289 C C . THR B 1 2 ? 10.270 30.097 69.382 1.00 18.40 2 THR B C 1
ATOM 1290 O O . THR B 1 2 ? 10.632 30.647 70.426 1.00 16.92 2 THR B O 1
ATOM 1294 N N . ILE B 1 3 ? 10.942 30.185 68.236 1.00 17.84 3 ILE B N 1
ATOM 1295 C CA . ILE B 1 3 ? 12.098 31.067 68.076 1.00 19.37 3 ILE B CA 1
ATOM 1296 C C . ILE B 1 3 ? 11.715 31.959 66.887 1.00 18.61 3 ILE B C 1
ATOM 1297 O O . ILE B 1 3 ? 11.233 31.454 65.868 1.00 18.95 3 ILE B O 1
ATOM 1302 N N . VAL B 1 4 ? 11.896 33.273 66.998 1.00 18.30 4 VAL B N 1
ATOM 1303 C CA . VAL B 1 4 ? 11.554 34.131 65.864 1.00 19.06 4 VAL B CA 1
ATOM 1304 C C . VAL B 1 4 ? 12.607 35.226 65.742 1.00 19.79 4 VAL B C 1
ATOM 1305 O O . VAL B 1 4 ? 13.158 35.675 66.747 1.00 19.44 4 VAL B O 1
ATOM 1309 N N . SER B 1 5 ? 12.922 35.600 64.506 1.00 20.21 5 SER B N 1
ATOM 1310 C CA . SER B 1 5 ? 13.914 36.633 64.256 1.00 20.41 5 SER B CA 1
ATOM 1311 C C . SER B 1 5 ? 13.369 37.648 63.259 1.00 20.69 5 SER B C 1
ATOM 1312 O O . SER B 1 5 ? 12.766 37.275 62.249 1.00 18.68 5 SER B O 1
ATOM 1315 N N . VAL B 1 6 ? 13.634 38.930 63.525 1.00 20.90 6 VAL B N 1
ATOM 1316 C CA . VAL B 1 6 ? 13.174 40.020 62.662 1.00 21.79 6 VAL B CA 1
ATOM 1317 C C . VAL B 1 6 ? 14.367 40.967 62.524 1.00 22.58 6 VAL B C 1
ATOM 1318 O O . VAL B 1 6 ? 15.107 41.168 63.479 1.00 22.87 6 VAL B O 1
ATOM 1322 N N . ARG B 1 7 ? 14.559 41.512 61.329 1.00 23.41 7 ARG B N 1
ATOM 1323 C CA . ARG B 1 7 ? 15.642 42.452 61.077 1.00 24.59 7 ARG B CA 1
ATOM 1324 C C . ARG B 1 7 ? 14.918 43.696 60.574 1.00 25.33 7 ARG B C 1
ATOM 1325 O O . ARG B 1 7 ? 14.126 43.620 59.628 1.00 24.88 7 ARG B O 1
ATOM 1333 N N . ARG B 1 8 ? 15.155 44.827 61.230 1.00 25.64 8 ARG B N 1
ATOM 1334 C CA . ARG B 1 8 ? 14.517 46.071 60.822 1.00 27.70 8 ARG B CA 1
ATOM 1335 C C . ARG B 1 8 ? 15.366 47.283 61.173 1.00 28.44 8 ARG B C 1
ATOM 1336 O O . ARG B 1 8 ? 15.911 47.370 62.271 1.00 27.89 8 ARG B O 1
ATOM 1344 N N . ASN B 1 9 ? 15.461 48.216 60.232 1.00 30.30 9 ASN B N 1
ATOM 1345 C CA . ASN B 1 9 ? 16.245 49.443 60.418 1.00 31.99 9 ASN B CA 1
ATOM 1346 C C . ASN B 1 9 ? 17.601 49.212 61.067 1.00 31.55 9 ASN B C 1
ATOM 1347 O O . ASN B 1 9 ? 17.897 49.785 62.106 1.00 33.82 9 ASN B O 1
ATOM 1352 N N . GLY B 1 10 ? 18.418 48.362 60.464 1.00 31.93 10 GLY B N 1
ATOM 1353 C CA . GLY B 1 10 ? 19.748 48.117 60.997 1.00 31.86 10 GLY B CA 1
ATOM 1354 C C . GLY B 1 10 ? 19.882 47.317 62.278 1.00 31.96 10 GLY B C 1
ATOM 1355 O O . GLY B 1 10 ? 20.973 47.219 62.834 1.00 32.22 10 GLY B O 1
ATOM 1356 N N . GLN B 1 11 ? 18.789 46.743 62.763 1.00 31.43 11 GLN B N 1
ATOM 1357 C CA . GLN B 1 11 ? 18.846 45.952 63.980 1.00 31.00 11 GLN B CA 1
ATOM 1358 C C . GLN B 1 11 ? 18.328 44.562 63.647 1.00 29.56 11 GLN B C 1
ATOM 1359 O O . GLN B 1 11 ? 17.399 44.438 62.853 1.00 28.26 11 GLN B O 1
ATOM 1365 N N . VAL B 1 12 ? 18.941 43.529 64.218 1.00 27.75 12 VAL B N 1
ATOM 1366 C CA . VAL B 1 12 ? 18.415 42.179 64.018 1.00 26.62 12 VAL B CA 1
ATOM 1367 C C . VAL B 1 12 ? 18.208 41.630 65.419 1.00 25.22 12 VAL B C 1
ATOM 1368 O O . VAL B 1 12 ? 19.028 41.831 66.322 1.00 23.74 12 VAL B O 1
ATOM 1372 N N . VAL B 1 13 ? 17.082 40.961 65.611 1.00 23.03 13 VAL B N 1
ATOM 1373 C CA . VAL B 1 13 ? 16.761 40.423 66.915 1.00 21.60 13 VAL B CA 1
ATOM 1374 C C . VAL B 1 13 ? 16.389 38.952 66.784 1.00 21.19 13 VAL B C 1
ATOM 1375 O O . VAL B 1 13 ? 15.797 38.570 65.789 1.00 20.30 13 VAL B O 1
ATOM 1379 N N . VAL B 1 14 ? 16.786 38.130 67.753 1.00 21.12 14 VAL B N 1
ATOM 1380 C CA . VAL B 1 14 ? 16.387 36.712 67.768 1.00 19.58 14 VAL B CA 1
ATOM 1381 C C . VAL B 1 14 ? 15.823 36.493 69.173 1.00 20.05 14 VAL B C 1
ATOM 1382 O O . VAL B 1 14 ? 16.469 36.828 70.175 1.00 21.44 14 VAL B O 1
ATOM 1386 N N . GLY B 1 15 ? 14.610 35.955 69.245 1.00 19.32 15 GLY B N 1
ATOM 1387 C CA . GLY B 1 15 ? 13.993 35.722 70.533 1.00 17.26 15 GLY B CA 1
ATOM 1388 C C . GLY B 1 15 ? 13.323 34.371 70.615 1.00 17.60 15 GLY B C 1
ATOM 1389 O O . GLY B 1 15 ? 12.917 33.812 69.597 1.00 16.85 15 GLY B O 1
ATOM 1390 N N . GLY B 1 16 ? 13.205 33.845 71.830 1.00 17.16 16 GLY B N 1
ATOM 1391 C CA . GLY B 1 16 ? 12.599 32.529 71.998 1.00 17.01 16 GLY B CA 1
ATOM 1392 C C . GLY B 1 16 ? 11.901 32.391 73.325 1.00 17.73 16 GLY B C 1
ATOM 1393 O O . GLY B 1 16 ? 12.135 33.197 74.246 1.00 18.23 16 GLY B O 1
ATOM 1394 N N . ASP B 1 17 ? 11.056 31.364 73.447 1.00 16.70 17 ASP B N 1
ATOM 1395 C CA . ASP B 1 17 ? 10.339 31.156 74.697 1.00 17.25 17 ASP B CA 1
ATOM 1396 C C . ASP B 1 17 ? 11.214 30.297 75.622 1.00 17.89 17 ASP B C 1
ATOM 1397 O O . ASP B 1 17 ? 12.390 30.053 75.325 1.00 17.39 17 ASP B O 1
ATOM 1402 N N . GLY B 1 18 ? 10.652 29.819 76.730 1.00 18.26 18 GLY B N 1
ATOM 1403 C CA . GLY B 1 18 ? 11.466 29.063 77.659 1.00 17.35 18 GLY B CA 1
ATOM 1404 C C . GLY B 1 18 ? 10.944 27.692 78.043 1.00 16.83 18 GLY B C 1
ATOM 1405 O O . GLY B 1 18 ? 11.457 27.064 78.946 1.00 16.95 18 GLY B O 1
ATOM 1406 N N . GLN B 1 19 ? 9.966 27.192 77.311 1.00 17.56 19 GLN B N 1
ATOM 1407 C CA . GLN B 1 19 ? 9.378 25.914 77.668 1.00 16.51 19 GLN B CA 1
ATOM 1408 C C . GLN B 1 19 ? 10.041 24.665 77.108 1.00 17.27 19 GLN B C 1
ATOM 1409 O O . GLN B 1 19 ? 10.272 24.546 75.903 1.00 17.62 19 GLN B O 1
ATOM 1415 N N . VAL B 1 20 ? 10.362 23.736 78.006 1.00 17.99 20 VAL B N 1
ATOM 1416 C CA . VAL B 1 20 ? 10.928 22.446 77.633 1.00 18.19 20 VAL B CA 1
ATOM 1417 C C . VAL B 1 20 ? 9.870 21.446 78.081 1.00 18.18 20 VAL B C 1
ATOM 1418 O O . VAL B 1 20 ? 9.541 21.383 79.258 1.00 18.65 20 VAL B O 1
ATOM 1422 N N . SER B 1 21 ? 9.341 20.663 77.145 1.00 18.66 21 SER B N 1
ATOM 1423 C CA . SER B 1 21 ? 8.270 19.734 77.459 1.00 18.84 21 SER B CA 1
ATOM 1424 C C . SER B 1 21 ? 8.638 18.274 77.249 1.00 21.03 21 SER B C 1
ATOM 1425 O O . SER B 1 21 ? 9.477 17.927 76.403 1.00 19.77 21 SER B O 1
ATOM 1428 N N . LEU B 1 22 ? 8.020 17.417 78.039 1.00 20.10 22 LEU B N 1
ATOM 1429 C CA . LEU B 1 22 ? 8.228 15.993 77.874 1.00 22.21 22 LEU B CA 1
ATOM 1430 C C . LEU B 1 22 ? 6.807 15.487 77.747 1.00 22.22 22 LEU B C 1
ATOM 1431 O O . LEU B 1 22 ? 6.050 15.531 78.711 1.00 20.15 22 LEU B O 1
ATOM 1436 N N . GLY B 1 23 ? 6.438 15.035 76.556 1.00 22.40 23 GLY B N 1
ATOM 1437 C CA . GLY B 1 23 ? 5.070 14.579 76.378 1.00 22.67 23 GLY B CA 1
ATOM 1438 C C . GLY B 1 23 ? 4.175 15.806 76.567 1.00 20.90 23 GLY B C 1
ATOM 1439 O O . GLY B 1 23 ? 4.444 16.883 76.003 1.00 20.94 23 GLY B O 1
ATOM 1440 N N . ASN B 1 24 ? 3.140 15.672 77.383 1.00 19.46 24 ASN B N 1
ATOM 1441 C CA . ASN B 1 24 ? 2.225 16.785 77.600 1.00 18.63 24 ASN B CA 1
ATOM 1442 C C . ASN B 1 24 ? 2.428 17.530 78.911 1.00 17.76 24 ASN B C 1
ATOM 1443 O O . ASN B 1 24 ? 1.485 18.103 79.461 1.00 15.88 24 ASN B O 1
ATOM 1448 N N . THR B 1 25 ? 3.659 17.544 79.398 1.00 17.42 25 THR B N 1
ATOM 1449 C CA . THR B 1 25 ? 3.964 18.257 80.646 1.00 18.15 25 THR B CA 1
ATOM 1450 C C . THR B 1 25 ? 5.245 19.073 80.507 1.00 18.47 25 THR B C 1
ATOM 1451 O O . THR B 1 25 ? 6.098 18.795 79.646 1.00 18.45 25 THR B O 1
ATOM 1455 N N . VAL B 1 26 ? 5.387 20.068 81.368 1.00 17.38 26 VAL B N 1
ATOM 1456 C CA . VAL B 1 26 ? 6.535 20.970 81.330 1.00 18.40 26 VAL B CA 1
ATOM 1457 C C . VAL B 1 26 ? 7.644 20.532 82.281 1.00 19.32 26 VAL B C 1
ATOM 1458 O O . VAL B 1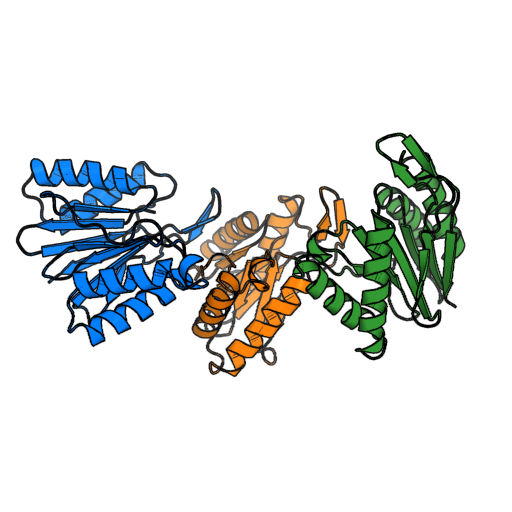 26 ? 7.400 20.347 83.474 1.00 18.80 26 VAL B O 1
ATOM 1462 N N . MET B 1 27 ? 8.841 20.331 81.733 1.00 19.95 27 MET B N 1
ATOM 1463 C CA . MET B 1 27 ? 10.009 19.950 82.525 1.00 21.81 27 MET B CA 1
ATOM 1464 C C . MET B 1 27 ? 10.725 21.191 83.015 1.00 22.10 27 MET B C 1
ATOM 1465 O O . MET B 1 27 ? 11.366 21.172 84.069 1.00 21.40 27 MET B O 1
ATOM 1470 N N . LYS B 1 28 ? 10.635 22.264 82.233 1.00 20.57 28 LYS B N 1
ATOM 1471 C CA . LYS B 1 28 ? 11.311 23.519 82.566 1.00 19.89 28 LYS B CA 1
ATOM 1472 C C . LYS B 1 28 ? 10.632 24.653 81.825 1.00 19.38 28 LYS B C 1
ATOM 1473 O O . LYS B 1 28 ? 10.304 24.515 80.647 1.00 18.76 28 LYS B O 1
ATOM 1479 N N . GLY B 1 29 ? 10.421 25.773 82.508 1.00 18.20 29 GLY B N 1
ATOM 1480 C CA . GLY B 1 29 ? 9.752 26.893 81.887 1.00 19.16 29 GLY B CA 1
ATOM 1481 C C . GLY B 1 29 ? 10.626 28.119 81.667 1.00 20.83 29 GLY B C 1
ATOM 1482 O O . GLY B 1 29 ? 10.143 29.115 81.122 1.00 19.87 29 GLY B O 1
ATOM 1483 N N . ASN B 1 30 ? 11.891 28.065 82.089 1.00 19.51 30 ASN B N 1
ATOM 1484 C CA . ASN B 1 30 ? 12.771 29.213 81.888 1.00 21.19 30 ASN B CA 1
ATOM 1485 C C . ASN B 1 30 ? 14.041 28.877 81.108 1.00 21.81 30 ASN B C 1
ATOM 1486 O O . ASN B 1 30 ? 15.117 29.410 81.393 1.00 21.41 30 ASN B O 1
ATOM 1491 N N . ALA B 1 31 ? 13.921 28.020 80.099 1.00 20.52 31 ALA B N 1
ATOM 1492 C CA . ALA B 1 31 ? 15.097 27.652 79.310 1.00 20.90 31 ALA B CA 1
ATOM 1493 C C . ALA B 1 31 ? 15.516 28.852 78.468 1.00 20.79 31 ALA B C 1
ATOM 1494 O O . ALA B 1 31 ? 14.657 29.602 78.032 1.00 22.08 31 ALA B O 1
ATOM 1496 N N . ARG B 1 32 ? 16.825 29.037 78.258 1.00 21.22 32 ARG B N 1
ATOM 1497 C CA . ARG B 1 32 ? 17.358 30.130 77.433 1.00 21.88 32 ARG B CA 1
ATOM 1498 C C . ARG B 1 32 ? 17.656 29.470 76.091 1.00 21.56 32 ARG B C 1
ATOM 1499 O O . ARG B 1 32 ? 18.559 28.646 75.983 1.00 22.31 32 ARG B O 1
ATOM 1501 N N . LYS B 1 33 ? 16.881 29.809 75.071 1.00 20.36 33 LYS B N 1
ATOM 1502 C CA . LYS B 1 33 ? 17.048 29.169 73.774 1.00 20.20 33 LYS B CA 1
ATOM 1503 C C . LYS B 1 33 ? 17.777 30.001 72.742 1.00 21.56 33 LYS B C 1
ATOM 1504 O O . LYS B 1 33 ? 17.927 29.575 71.591 1.00 21.09 33 LYS B O 1
ATOM 1510 N N . VAL B 1 34 ? 18.223 31.189 73.145 1.00 21.60 34 VAL B N 1
ATOM 1511 C CA . VAL B 1 34 ? 18.943 32.070 72.237 1.00 22.16 34 VAL B CA 1
ATOM 1512 C C . VAL B 1 34 ? 20.258 32.438 72.929 1.00 23.28 34 VAL B C 1
ATOM 1513 O O . VAL B 1 34 ? 20.254 32.748 74.118 1.00 22.21 34 VAL B O 1
ATOM 1517 N N . ARG B 1 35 ? 21.364 32.366 72.195 1.00 23.93 35 ARG B N 1
ATOM 1518 C CA . ARG B 1 35 ? 22.683 32.689 72.751 1.00 25.54 35 ARG B CA 1
ATOM 1519 C C . ARG B 1 35 ? 23.449 33.532 71.736 1.00 26.59 35 ARG B C 1
ATOM 1520 O O . ARG B 1 35 ? 23.053 33.617 70.567 1.00 26.83 35 ARG B O 1
ATOM 1522 N N . ARG B 1 36 ? 24.529 34.170 72.182 1.00 26.17 36 ARG B N 1
ATOM 1523 C CA . ARG B 1 36 ? 25.371 34.959 71.293 1.00 27.42 36 ARG B CA 1
ATOM 1524 C C . ARG B 1 36 ? 26.603 34.108 71.032 1.00 27.45 36 ARG B C 1
ATOM 1525 O O . ARG B 1 36 ? 27.170 33.540 71.966 1.00 28.15 36 ARG B O 1
ATOM 1533 N N . LEU B 1 37 ? 27.027 34.021 69.779 1.00 27.86 37 LEU B N 1
ATOM 1534 C CA . LEU B 1 37 ? 28.207 33.236 69.434 1.00 29.78 37 LEU B CA 1
ATOM 1535 C C . LEU B 1 37 ? 29.236 34.132 68.757 1.00 30.52 37 LEU B C 1
ATOM 1536 O O . LEU B 1 37 ? 28.996 35.325 68.549 1.00 29.35 37 LEU B O 1
ATOM 1541 N N . TYR B 1 38 ? 30.376 33.531 68.417 1.00 32.56 38 TYR B N 1
ATOM 1542 C CA . TYR B 1 38 ? 31.459 34.200 67.696 1.00 34.62 38 TYR B CA 1
ATOM 1543 C C . TYR B 1 38 ? 31.816 35.586 68.233 1.00 35.89 38 TYR B C 1
ATOM 1544 O O . TYR B 1 38 ? 31.649 36.597 67.539 1.00 35.65 38 TYR B O 1
ATOM 1553 N N . ASN B 1 39 ? 32.299 35.626 69.471 1.00 36.83 39 ASN B N 1
ATOM 1554 C CA . ASN B 1 39 ? 32.693 36.879 70.104 1.00 37.68 39 AS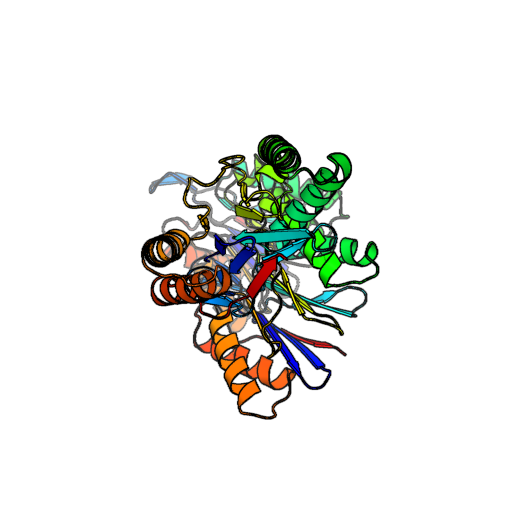N B CA 1
ATOM 1555 C C . ASN B 1 39 ? 31.539 37.869 70.187 1.00 37.16 39 ASN B C 1
ATOM 1556 O O . ASN B 1 39 ? 31.741 39.081 70.085 1.00 37.09 39 ASN B O 1
ATOM 1561 N N . GLY B 1 40 ? 30.328 37.342 70.368 1.00 35.50 40 GLY B N 1
ATOM 1562 C CA . GLY B 1 40 ? 29.140 38.174 70.493 1.00 32.94 40 GLY B CA 1
ATOM 1563 C C . GLY B 1 40 ? 28.560 38.740 69.213 1.00 31.08 40 GLY B C 1
ATOM 1564 O O . GLY B 1 40 ? 27.551 39.433 69.252 1.00 31.64 40 GLY B O 1
ATOM 1565 N N . LYS B 1 41 ? 29.181 38.426 68.082 1.00 29.70 41 LYS B N 1
ATOM 1566 C CA . LYS B 1 41 ? 28.764 38.931 66.780 1.00 28.88 41 LYS B CA 1
ATOM 1567 C C . LYS B 1 41 ? 27.710 38.094 66.044 1.00 27.35 41 LYS B C 1
ATOM 1568 O O . LYS B 1 41 ? 27.250 38.477 64.977 1.00 25.14 41 LYS B O 1
ATOM 1574 N N . VAL B 1 42 ? 27.343 36.944 66.595 1.00 26.24 42 VAL B N 1
ATOM 1575 C CA . VAL B 1 42 ? 26.354 36.093 65.926 1.00 24.43 42 VAL B CA 1
ATOM 1576 C C . VAL B 1 42 ? 25.260 35.712 66.921 1.00 23.29 42 VAL B C 1
ATOM 1577 O O . VAL B 1 42 ? 25.561 35.330 68.044 1.00 23.21 42 VAL B O 1
ATOM 1581 N N . LEU B 1 43 ? 24.001 35.836 66.515 1.00 22.34 43 LEU B N 1
ATOM 1582 C CA . LEU B 1 43 ? 22.894 35.447 67.378 1.00 22.36 43 LEU B CA 1
ATOM 1583 C C . LEU B 1 43 ? 22.456 34.060 66.901 1.00 22.74 43 LEU B C 1
ATOM 1584 O O . LEU B 1 43 ? 22.384 33.824 65.689 1.00 22.46 43 LEU B O 1
ATOM 1589 N N . ALA B 1 44 ? 22.161 33.155 67.839 1.00 21.53 44 ALA B N 1
ATOM 1590 C CA . ALA B 1 44 ? 21.744 31.803 67.474 1.00 22.14 44 ALA B CA 1
ATOM 1591 C C . ALA B 1 44 ? 20.587 31.339 68.368 1.00 22.37 44 ALA B C 1
ATOM 1592 O O . ALA B 1 44 ? 20.649 31.465 69.601 1.00 23.50 44 ALA B O 1
ATOM 1594 N N . GLY B 1 45 ? 19.535 30.819 67.741 1.00 21.58 45 GLY B N 1
ATOM 1595 C CA . GLY B 1 45 ? 18.389 30.316 68.491 1.00 21.41 45 GLY B CA 1
ATOM 1596 C C . GLY B 1 45 ? 18.192 28.865 68.077 1.00 21.19 45 GLY B C 1
ATOM 1597 O O . GLY B 1 45 ? 18.451 28.520 66.938 1.00 19.35 45 GLY B O 1
ATOM 1598 N N . PHE B 1 46 ? 17.733 28.006 68.979 1.00 21.60 46 PHE B N 1
ATOM 1599 C CA . PHE B 1 46 ? 17.568 26.607 68.595 1.00 22.63 46 PHE B CA 1
ATOM 1600 C C . PHE B 1 46 ? 16.297 26.001 69.159 1.00 22.09 46 PHE B C 1
ATOM 1601 O O . PHE B 1 46 ? 15.868 26.361 70.268 1.00 20.56 46 PHE B O 1
ATOM 1609 N N . ALA B 1 47 ? 15.711 25.082 68.394 1.00 21.35 47 ALA B N 1
ATOM 1610 C CA . ALA B 1 47 ? 14.531 24.338 68.832 1.00 22.19 47 ALA B CA 1
ATOM 1611 C C . ALA B 1 47 ? 15.084 22.924 68.868 1.00 23.50 47 ALA B C 1
ATOM 1612 O O . ALA B 1 47 ? 15.380 22.340 67.810 1.00 24.76 47 ALA B O 1
ATOM 1614 N N . GLY B 1 48 ? 15.283 22.409 70.077 1.00 24.28 48 GLY B N 1
ATOM 1615 C CA . GLY B 1 48 ? 15.821 21.075 70.263 1.00 26.35 48 GLY B CA 1
ATOM 1616 C C . GLY B 1 48 ? 16.435 20.958 71.653 1.00 27.03 48 GLY B C 1
ATOM 1617 O O . GLY B 1 48 ? 16.307 21.872 72.463 1.00 26.11 48 GLY B O 1
ATOM 1618 N N . GLY B 1 49 ? 17.094 19.834 71.936 1.00 27.88 49 GLY B N 1
ATOM 1619 C CA . GLY B 1 49 ? 17.701 19.647 73.242 1.00 29.67 49 GLY B CA 1
ATOM 1620 C C . GLY B 1 49 ? 18.896 20.540 73.508 1.00 30.21 49 GLY B C 1
ATOM 1621 O O . GLY B 1 49 ? 19.571 20.975 72.576 1.00 29.98 49 GLY B O 1
ATOM 1622 N N . THR B 1 50 ? 19.177 20.812 74.780 1.00 30.94 50 THR B N 1
ATOM 1623 C CA . THR B 1 50 ? 20.312 21.673 75.106 1.00 31.51 50 THR B CA 1
ATOM 1624 C C . THR B 1 50 ? 21.666 21.053 74.765 1.00 31.45 50 THR B C 1
ATOM 1625 O O . THR B 1 50 ? 22.580 21.760 74.333 1.00 31.66 50 THR B O 1
ATOM 1629 N N . ALA B 1 51 ? 21.810 19.743 74.943 1.00 30.28 51 ALA B N 1
ATOM 1630 C CA . ALA B 1 51 ? 23.089 19.104 74.624 1.00 30.39 51 ALA B CA 1
ATOM 1631 C C . ALA B 1 51 ? 23.284 19.058 73.109 1.00 29.96 51 ALA B C 1
ATOM 1632 O O . ALA B 1 51 ? 24.401 19.188 72.611 1.00 30.10 51 ALA B O 1
ATOM 1634 N N . ASP B 1 52 ? 22.192 18.856 72.378 1.00 28.68 52 ASP B N 1
ATOM 1635 C CA . ASP B 1 52 ? 22.260 18.829 70.925 1.00 28.58 52 ASP B CA 1
ATOM 1636 C C . ASP B 1 52 ? 22.700 20.214 70.441 1.00 29.00 52 ASP B C 1
ATOM 1637 O O . ASP B 1 52 ? 23.549 20.340 69.551 1.00 27.12 52 ASP B O 1
ATOM 1642 N N . ALA B 1 53 ? 22.109 21.239 71.044 1.00 28.64 53 ALA B N 1
ATOM 1643 C CA . ALA B 1 53 ? 22.400 22.632 70.716 1.00 29.70 53 ALA B CA 1
ATOM 1644 C C . ALA B 1 53 ? 23.877 22.934 70.941 1.00 30.11 53 ALA B C 1
ATOM 1645 O O . ALA B 1 53 ? 24.523 23.535 70.084 1.00 30.02 53 ALA B O 1
ATOM 1647 N N . PHE B 1 54 ? 24.411 22.507 72.083 1.00 30.56 54 PHE B N 1
ATOM 1648 C CA . PHE B 1 54 ? 25.823 22.717 72.387 1.00 31.77 54 PHE B CA 1
ATOM 1649 C C . PHE B 1 54 ? 26.722 22.131 71.303 1.00 30.28 54 PHE B C 1
ATOM 1650 O O . PHE B 1 54 ? 27.671 22.775 70.833 1.00 31.05 54 PHE B O 1
ATOM 1658 N N . THR B 1 55 ? 26.433 20.903 70.908 1.00 27.70 55 THR B N 1
ATOM 1659 C CA . THR B 1 55 ? 27.240 20.272 69.890 1.00 26.43 55 THR B CA 1
ATOM 1660 C C . THR B 1 55 ? 27.196 21.051 68.583 1.00 25.23 55 THR B C 1
ATOM 1661 O O . THR B 1 55 ? 28.236 21.323 67.967 1.00 23.72 55 THR B O 1
ATOM 1665 N N . LEU B 1 56 ? 25.988 21.403 68.152 1.00 24.12 56 LEU B N 1
ATOM 1666 C CA . LEU B 1 56 ? 25.813 22.121 66.897 1.00 24.18 56 LEU B CA 1
ATOM 1667 C C . LEU B 1 56 ? 26.383 23.537 66.896 1.00 24.91 56 LEU B C 1
ATOM 1668 O O . LEU B 1 56 ? 26.959 23.973 65.897 1.00 24.71 56 LEU B O 1
ATOM 1673 N N . PHE B 1 57 ? 26.223 24.259 67.995 1.00 25.99 57 PHE B N 1
ATOM 1674 C CA . PHE B 1 57 ? 26.756 25.614 68.056 1.00 27.84 57 PHE B CA 1
ATOM 1675 C C . PHE B 1 57 ? 28.274 25.614 68.132 1.00 28.52 57 PHE B C 1
ATOM 1676 O O . PHE B 1 57 ? 28.922 26.513 67.593 1.00 27.65 57 PHE B O 1
ATOM 1684 N N . GLU B 1 58 ? 28.840 24.613 68.796 1.00 28.72 58 GLU B N 1
ATOM 1685 C CA . GLU B 1 58 ? 30.289 24.510 68.890 1.00 29.84 58 GLU B CA 1
ATOM 1686 C C . GLU B 1 58 ? 30.829 24.276 67.484 1.00 28.09 58 GLU B C 1
ATOM 1687 O O . GLU B 1 58 ? 31.792 24.904 67.060 1.00 25.23 58 GLU B O 1
ATOM 1693 N N . LEU B 1 59 ? 30.183 23.382 66.742 1.00 27.63 59 LEU B N 1
ATOM 1694 C CA . LEU B 1 59 ? 30.634 23.104 65.394 1.00 27.18 59 LEU B CA 1
ATOM 1695 C C . LEU B 1 59 ? 30.445 24.339 64.509 1.00 26.36 59 LEU B C 1
ATOM 1696 O O . LEU B 1 59 ? 31.291 24.626 63.656 1.00 26.26 59 LEU B O 1
ATOM 1701 N N . PHE B 1 60 ? 29.353 25.074 64.712 1.00 24.26 60 PHE B N 1
ATOM 1702 C CA . PHE B 1 60 ? 29.108 26.255 63.887 1.00 24.32 60 PHE B CA 1
ATOM 1703 C C . PHE B 1 60 ? 30.196 27.302 64.127 1.00 24.90 60 PHE B C 1
ATOM 1704 O O . PHE B 1 60 ? 30.604 28.005 63.207 1.00 24.67 60 PHE B O 1
ATOM 1712 N N . GLU B 1 61 ? 30.645 27.424 65.370 1.00 26.11 61 GLU B N 1
ATOM 1713 C CA . GLU B 1 61 ? 31.707 28.382 65.665 1.00 29.53 61 GLU B CA 1
ATOM 1714 C C . GLU B 1 61 ? 33.012 27.948 64.978 1.00 29.24 61 GLU B C 1
ATOM 1715 O O . GLU B 1 61 ? 33.749 28.797 64.463 1.00 29.22 61 GLU B O 1
ATOM 1721 N N . ARG B 1 62 ? 33.293 26.642 64.956 1.00 28.77 62 ARG B N 1
ATOM 1722 C CA . ARG B 1 62 ? 34.498 26.144 64.280 1.00 29.68 62 ARG B CA 1
ATOM 1723 C C . ARG B 1 62 ? 34.410 26.490 62.797 1.00 29.39 62 ARG B C 1
ATOM 1724 O O . ARG B 1 62 ? 35.424 26.838 62.172 1.00 28.33 62 ARG B O 1
ATOM 1732 N N . LYS B 1 63 ? 33.203 26.395 62.225 1.00 27.37 63 LYS B N 1
ATOM 1733 C CA . LYS B 1 63 ? 33.011 26.724 60.806 1.00 27.04 63 LYS B CA 1
ATOM 1734 C C . LYS B 1 63 ? 33.282 28.216 60.605 1.00 27.95 63 LYS B C 1
ATOM 1735 O O . LYS B 1 63 ? 34.018 28.614 59.683 1.00 27.55 63 LYS B O 1
ATOM 1741 N N . LEU B 1 64 ? 32.676 29.037 61.462 1.00 27.63 64 LEU B N 1
ATOM 1742 C CA . LEU B 1 64 ? 32.874 30.480 61.416 1.00 29.34 64 LEU B CA 1
ATOM 1743 C C . LEU B 1 64 ? 34.378 30.792 61.435 1.00 30.81 64 LEU B C 1
ATOM 1744 O O . LEU B 1 64 ? 34.866 31.596 60.628 1.00 29.93 64 LEU B O 1
ATOM 1749 N N . GLU B 1 65 ? 35.097 30.156 62.362 1.00 31.82 65 GLU B N 1
ATOM 1750 C CA . GLU B 1 65 ? 36.545 30.354 62.507 1.00 34.43 65 GLU B CA 1
ATOM 1751 C C . GLU B 1 65 ? 37.357 29.990 61.265 1.00 34.53 65 GLU B C 1
ATOM 1752 O O . GLU B 1 65 ? 38.335 30.664 60.941 1.00 34.98 65 GLU B O 1
ATOM 1758 N N . MET B 1 66 ? 36.974 28.929 60.566 1.00 34.91 66 MET B N 1
ATOM 1759 C CA . MET B 1 66 ? 37.730 28.539 59.375 1.00 35.59 66 MET B CA 1
ATOM 1760 C C . MET B 1 66 ? 37.212 29.141 58.070 1.00 35.26 66 MET B C 1
ATOM 1761 O O . MET B 1 66 ? 37.862 29.024 57.022 1.00 34.22 66 MET B O 1
ATOM 1766 N N . HIS B 1 67 ? 36.062 29.807 58.125 1.00 33.55 67 HIS B N 1
ATOM 1767 C CA . HIS B 1 67 ? 35.506 30.400 56.918 1.00 33.18 67 HIS B CA 1
ATOM 1768 C C . HIS B 1 67 ? 35.369 31.912 57.012 1.00 32.66 67 HIS B C 1
ATOM 1769 O O . HIS B 1 67 ? 34.446 32.498 56.455 1.00 31.69 67 HIS B O 1
ATOM 1776 N N . GLN B 1 68 ? 36.307 32.530 57.728 1.00 32.65 68 GLN B N 1
ATOM 1777 C CA . GLN B 1 68 ? 36.355 33.980 57.899 1.00 33.17 68 GLN B CA 1
ATOM 1778 C C . GLN B 1 68 ? 35.051 34.652 58.311 1.00 32.83 68 GLN B C 1
ATOM 1779 O O . GLN B 1 68 ? 34.700 35.718 57.802 1.00 33.19 68 GLN B O 1
ATOM 1781 N N . GLY B 1 69 ? 34.333 34.029 59.234 1.00 32.24 69 GLY B N 1
ATOM 1782 C CA . GLY B 1 69 ? 33.087 34.597 59.713 1.00 30.84 69 GLY B CA 1
ATOM 1783 C C . GLY B 1 69 ? 31.945 34.746 58.719 1.00 30.17 69 GLY B C 1
ATOM 1784 O O . GLY B 1 69 ? 30.957 35.419 59.028 1.00 30.54 69 GLY B O 1
ATOM 1785 N N . HIS B 1 70 ? 32.050 34.144 57.538 1.00 30.08 70 HIS B N 1
ATOM 1786 C CA . HIS B 1 70 ? 30.957 34.255 56.564 1.00 29.90 70 HIS B CA 1
ATOM 1787 C C . HIS B 1 70 ? 29.814 33.324 56.991 1.00 28.99 70 HIS B C 1
ATOM 1788 O O . HIS B 1 70 ? 29.955 32.102 56.958 1.00 26.55 70 HIS B O 1
ATOM 1795 N N . LEU B 1 71 ? 28.688 33.924 57.372 1.00 27.73 71 LEU B N 1
ATOM 1796 C CA . LEU B 1 71 ? 27.523 33.185 57.866 1.00 26.33 71 LEU B CA 1
ATOM 1797 C C . LEU B 1 71 ? 26.920 32.162 56.917 1.00 26.60 71 LEU B C 1
ATOM 1798 O O . LEU B 1 71 ? 26.690 31.010 57.299 1.00 26.28 71 LEU B O 1
ATOM 1803 N N . LEU B 1 72 ? 26.648 32.571 55.685 1.00 26.64 72 LEU B N 1
ATOM 1804 C CA . LEU B 1 72 ? 26.061 31.650 54.720 1.00 27.51 72 LEU B CA 1
ATOM 1805 C C . LEU B 1 72 ? 26.999 30.481 54.442 1.00 27.03 72 LEU B C 1
ATOM 1806 O O . LEU B 1 72 ? 26.581 29.325 54.473 1.00 24.75 72 LEU B O 1
ATOM 1811 N N . LYS B 1 73 ? 28.274 30.764 54.179 1.00 27.31 73 LYS B N 1
ATOM 1812 C CA . LYS B 1 73 ? 29.210 29.677 53.905 1.00 27.20 73 LYS B CA 1
ATOM 1813 C C . LYS B 1 73 ? 29.326 28.733 55.108 1.00 25.34 73 LYS B C 1
ATOM 1814 O O . LYS B 1 73 ? 29.337 27.503 54.964 1.00 24.58 73 LYS B O 1
ATOM 1820 N N . SER B 1 74 ? 29.419 29.304 56.299 1.00 23.90 74 SER B N 1
ATOM 1821 C CA . SER B 1 74 ? 29.546 28.480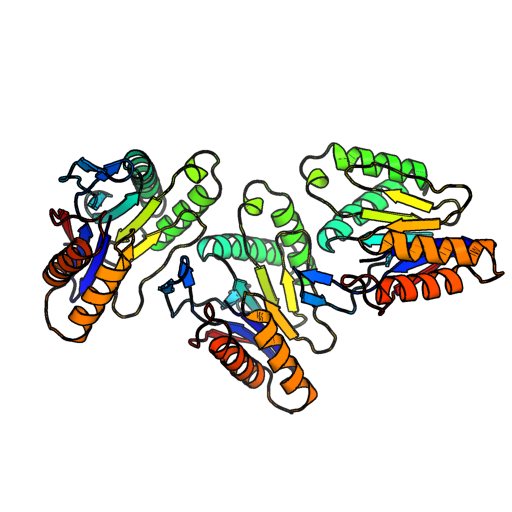 57.494 1.00 25.21 74 SER B CA 1
ATOM 1822 C C . SER B 1 74 ? 28.277 27.645 57.715 1.00 24.65 74 SER B C 1
ATOM 1823 O O . SER B 1 74 ? 28.346 26.486 58.129 1.00 23.03 74 SER B O 1
ATOM 1826 N N . ALA B 1 75 ? 27.128 28.245 57.427 1.00 22.83 75 ALA B N 1
ATOM 1827 C CA . ALA B 1 75 ? 25.843 27.561 57.598 1.00 23.67 75 ALA B CA 1
ATOM 1828 C C . ALA B 1 75 ? 25.717 26.375 56.648 1.00 23.32 75 ALA B C 1
ATOM 1829 O O . ALA B 1 75 ? 25.257 25.294 57.037 1.00 23.53 75 ALA B O 1
ATOM 1831 N N . VAL B 1 76 ? 26.117 26.571 55.395 1.00 23.30 76 VAL B N 1
ATOM 1832 C CA . VAL B 1 76 ? 26.032 25.497 54.417 1.00 23.52 76 VAL B CA 1
ATOM 1833 C C . VAL B 1 76 ? 26.974 24.368 54.808 1.00 23.62 76 VAL B C 1
ATOM 1834 O O . VAL B 1 76 ? 26.609 23.194 54.729 1.00 22.62 76 VAL B O 1
ATOM 1838 N N . GLU B 1 77 ? 28.177 24.727 55.251 1.00 23.63 77 GLU B N 1
ATOM 1839 C CA . GLU B 1 77 ? 29.156 23.728 55.661 1.00 24.56 77 GLU B CA 1
ATOM 1840 C C . GLU B 1 77 ? 28.647 22.943 56.868 1.00 23.81 77 GLU B C 1
ATOM 1841 O O . GLU B 1 77 ? 28.842 21.742 56.953 1.00 22.95 77 GLU B O 1
ATOM 1847 N N . LEU B 1 78 ? 28.006 23.635 57.805 1.00 23.01 78 LEU B N 1
ATOM 1848 C CA . LEU B 1 78 ? 27.469 22.960 58.983 1.00 22.06 78 LEU B CA 1
ATOM 1849 C C . LEU B 1 78 ? 26.370 22.000 58.523 1.00 21.52 78 LEU B C 1
ATOM 1850 O O . LEU B 1 78 ? 26.337 20.856 58.945 1.00 21.60 78 LEU B O 1
ATOM 1855 N N . ALA B 1 79 ? 25.483 22.476 57.654 1.00 20.86 79 ALA B N 1
ATOM 1856 C CA . ALA B 1 79 ? 24.387 21.643 57.153 1.00 21.48 79 ALA B CA 1
ATOM 1857 C C . ALA B 1 79 ? 24.881 20.370 56.450 1.00 21.35 79 ALA B C 1
ATOM 1858 O O . ALA B 1 79 ? 24.282 19.290 56.595 1.00 19.84 79 ALA B O 1
ATOM 1860 N N . LYS B 1 80 ? 25.956 20.485 55.675 1.00 21.26 80 LYS B N 1
ATOM 1861 C CA . LYS B 1 80 ? 26.489 19.312 54.978 1.00 23.57 80 LYS B CA 1
ATOM 1862 C C . LYS B 1 80 ? 26.961 18.271 55.995 1.00 22.68 80 LYS B C 1
ATOM 1863 O O . LYS B 1 80 ? 26.728 17.072 55.839 1.00 23.72 80 LYS B O 1
ATOM 1869 N N . ASP B 1 81 ? 27.656 18.726 57.025 1.00 23.32 81 ASP B N 1
ATOM 1870 C CA . ASP B 1 81 ? 28.137 17.817 58.062 1.00 23.39 81 ASP B CA 1
ATOM 1871 C C . ASP B 1 81 ? 26.969 17.198 58.824 1.00 22.64 81 ASP B C 1
ATOM 1872 O O . ASP B 1 81 ? 26.943 15.995 59.073 1.00 22.16 81 ASP B O 1
ATOM 1877 N N . TRP B 1 82 ? 26.020 18.044 59.209 1.00 21.49 82 TRP B N 1
ATOM 1878 C CA . TRP B 1 82 ? 24.853 17.611 59.980 1.00 20.33 82 TRP B CA 1
ATOM 1879 C C . TRP B 1 82 ? 24.062 16.547 59.200 1.00 21.42 82 TRP B C 1
ATOM 1880 O O . TRP B 1 82 ? 23.560 15.568 59.760 1.00 20.50 82 TRP B O 1
ATOM 1891 N N . ARG B 1 83 ? 23.976 16.745 57.893 1.00 22.05 83 ARG B N 1
ATOM 1892 C CA . ARG B 1 83 ? 23.228 15.868 56.996 1.00 23.20 83 ARG B CA 1
ATOM 1893 C C . ARG B 1 83 ? 23.875 14.501 56.760 1.00 24.13 83 ARG B C 1
ATOM 1894 O O . ARG B 1 83 ? 23.172 13.508 56.527 1.00 22.84 83 ARG B O 1
ATOM 1902 N N . THR B 1 84 ? 25.204 14.460 56.851 1.00 25.24 84 THR B N 1
ATOM 1903 C CA . THR B 1 84 ? 25.968 13.263 56.529 1.00 26.94 84 THR B CA 1
ATOM 1904 C C . THR B 1 84 ? 26.762 12.532 57.598 1.00 28.13 84 THR B C 1
ATOM 1905 O O . THR B 1 84 ? 27.085 11.366 57.414 1.00 28.43 84 THR B O 1
ATOM 1909 N N . ASP B 1 85 ? 27.103 13.204 58.686 1.00 28.50 85 ASP B N 1
ATOM 1910 C CA . ASP B 1 85 ? 27.874 12.560 59.738 1.00 29.69 85 ASP B CA 1
ATOM 1911 C C . ASP B 1 85 ? 26.994 11.630 60.585 1.00 30.10 85 ASP B C 1
ATOM 1912 O O . ASP B 1 85 ? 25.948 12.039 61.084 1.00 28.74 85 ASP B O 1
ATOM 1917 N N . ARG B 1 86 ? 27.433 10.387 60.769 1.00 31.73 86 ARG B N 1
ATOM 1918 C CA . ARG B 1 86 ? 26.652 9.420 61.540 1.00 33.34 86 ARG B CA 1
ATOM 1919 C C . ARG B 1 86 ? 26.235 9.951 62.902 1.00 32.32 86 ARG B C 1
ATOM 1920 O O . ARG B 1 86 ? 25.087 9.800 63.296 1.00 32.94 86 ARG B O 1
ATOM 1928 N N . ALA B 1 87 ? 27.154 10.587 63.618 1.00 31.26 87 ALA B N 1
ATOM 1929 C CA . ALA B 1 87 ? 26.817 11.106 64.944 1.00 30.84 87 ALA B CA 1
ATOM 1930 C C . ALA B 1 87 ? 25.830 12.268 64.856 1.00 30.11 87 ALA B C 1
ATOM 1931 O O . ALA B 1 87 ? 24.775 12.256 65.512 1.00 29.80 87 ALA B O 1
ATOM 1933 N N . LEU B 1 88 ? 26.159 13.268 64.041 1.00 28.15 88 LEU B N 1
ATOM 1934 C CA . LEU B 1 88 ? 25.280 14.429 63.902 1.00 26.90 88 LEU B CA 1
ATOM 1935 C C . LEU B 1 88 ? 23.890 14.082 63.385 1.00 26.32 88 LEU B C 1
ATOM 1936 O O . LEU B 1 88 ? 22.922 14.749 63.737 1.00 25.12 88 LEU B O 1
ATOM 1941 N N . ARG B 1 89 ? 23.776 13.053 62.547 1.00 25.54 89 ARG B N 1
ATOM 1942 C CA . ARG B 1 89 ? 22.460 12.685 62.023 1.00 26.31 89 ARG B CA 1
ATOM 1943 C C . ARG B 1 89 ? 21.456 12.310 63.122 1.00 26.21 89 ARG B C 1
ATOM 1944 O O . ARG B 1 89 ? 20.237 12.366 62.913 1.00 25.08 89 ARG B O 1
ATOM 1952 N N . LYS B 1 90 ? 21.972 11.960 64.297 1.00 25.18 90 LYS B N 1
ATOM 1953 C CA . LYS B 1 90 ? 21.135 11.585 65.435 1.00 26.60 90 LYS B CA 1
ATOM 1954 C C . LYS B 1 90 ? 20.548 12.816 66.155 1.00 26.74 90 LYS B C 1
ATOM 1955 O O . LYS B 1 90 ? 19.608 12.689 66.948 1.00 26.21 90 LYS B O 1
ATOM 1961 N N . LEU B 1 91 ? 21.106 13.993 65.878 1.00 27.08 91 LEU B N 1
ATOM 1962 C CA . LEU B 1 91 ? 20.656 15.251 66.500 1.00 29.32 91 LEU B CA 1
ATOM 1963 C C . LEU B 1 91 ? 19.453 15.872 65.791 1.00 30.67 91 LEU B C 1
ATOM 1964 O O . LEU B 1 91 ? 19.564 16.362 64.665 1.00 31.53 91 LEU B O 1
ATOM 1969 N N . GLU B 1 92 ? 18.314 15.872 66.472 1.00 31.05 92 GLU B N 1
ATOM 1970 C CA . GLU B 1 92 ? 17.070 16.412 65.935 1.00 30.23 92 GLU B CA 1
ATOM 1971 C C . GLU B 1 92 ? 16.891 17.838 66.443 1.00 30.05 92 GLU B C 1
ATOM 1972 O O . GLU B 1 92 ? 16.634 18.054 67.628 1.00 30.04 92 GLU B O 1
ATOM 1974 N N . ALA B 1 93 ? 17.047 18.809 65.553 1.00 27.55 93 ALA B N 1
ATOM 1975 C CA . ALA B 1 93 ? 16.899 20.217 65.930 1.00 26.63 93 ALA B CA 1
ATOM 1976 C C . ALA B 1 93 ? 16.770 21.106 64.703 1.00 25.45 93 ALA B C 1
ATOM 1977 O O . ALA B 1 93 ? 16.953 20.651 63.574 1.00 24.50 93 ALA B O 1
ATOM 1979 N N . MET B 1 94 ? 16.438 22.372 64.954 1.00 23.95 94 MET B N 1
ATOM 1980 C CA . MET B 1 94 ? 16.319 23.400 63.939 1.00 23.47 94 MET B CA 1
ATOM 1981 C C . MET B 1 94 ? 17.049 24.589 64.574 1.00 22.15 94 MET B C 1
ATOM 1982 O O . MET B 1 94 ? 16.922 24.822 65.775 1.00 20.21 94 MET B O 1
ATOM 1987 N N . LEU B 1 95 ? 17.786 25.338 63.764 1.00 20.23 95 LEU B N 1
ATOM 1988 C CA . LEU B 1 95 ? 18.548 26.480 64.253 1.00 21.20 95 LEU B CA 1
ATOM 1989 C C . LEU B 1 95 ? 18.253 27.730 63.434 1.00 20.45 95 LEU B C 1
ATOM 1990 O O . LEU B 1 95 ? 17.897 27.639 62.266 1.00 22.29 95 LEU B O 1
ATOM 1995 N N . ILE B 1 96 ? 18.375 28.888 64.067 1.00 19.56 96 ILE B N 1
ATOM 1996 C CA . ILE B 1 96 ? 18.252 30.169 63.371 1.00 19.04 96 ILE B CA 1
ATOM 1997 C C . ILE B 1 96 ? 19.548 30.880 63.748 1.00 19.48 96 ILE B C 1
ATOM 1998 O O . ILE B 1 96 ? 19.885 30.930 64.929 1.00 19.26 96 ILE B O 1
ATOM 2003 N N . VAL B 1 97 ? 20.288 31.385 62.763 1.00 19.54 97 VAL B N 1
ATOM 2004 C CA . VAL B 1 97 ? 21.504 32.127 63.064 1.00 19.67 97 VAL B CA 1
ATOM 2005 C C . VAL B 1 97 ? 21.424 33.468 62.348 1.00 19.96 97 VAL B C 1
ATOM 2006 O O . VAL B 1 97 ? 20.872 33.558 61.256 1.00 18.76 97 VAL B O 1
ATOM 2010 N N . ALA B 1 98 ? 21.958 34.515 62.981 1.00 19.83 98 ALA B N 1
ATOM 2011 C CA . ALA B 1 98 ? 21.905 35.849 62.397 1.00 20.85 98 ALA B CA 1
ATOM 2012 C C . ALA B 1 98 ? 23.129 36.691 62.737 1.00 22.94 98 ALA B C 1
ATOM 2013 O O . ALA B 1 98 ? 23.626 36.652 63.871 1.00 22.09 98 ALA B O 1
ATOM 2015 N N . ASP B 1 99 ? 23.624 37.439 61.758 1.00 23.99 99 ASP B N 1
ATOM 2016 C CA . ASP B 1 99 ? 24.745 38.330 62.043 1.00 26.22 99 ASP B CA 1
ATOM 2017 C C . ASP B 1 99 ? 24.362 39.704 61.486 1.00 26.57 99 ASP B C 1
ATOM 2018 O O . ASP B 1 99 ? 23.214 39.905 61.105 1.00 25.97 99 ASP B O 1
ATOM 2023 N N . GLU B 1 100 ? 25.297 40.653 61.444 1.00 27.43 100 GLU B N 1
ATOM 2024 C CA . GLU B 1 100 ? 24.964 41.992 60.962 1.00 28.40 100 GLU B CA 1
ATOM 2025 C C . GLU B 1 100 ? 24.634 42.016 59.474 1.00 29.35 100 GLU B C 1
ATOM 2026 O O . GLU B 1 100 ? 24.086 42.996 58.980 1.00 30.79 100 GLU B O 1
ATOM 2028 N N . LYS B 1 101 ? 24.946 40.936 58.758 1.00 29.05 101 LYS B N 1
ATOM 2029 C CA . LYS B 1 101 ? 24.661 40.895 57.329 1.00 28.96 101 LYS B CA 1
ATOM 2030 C C . LYS B 1 101 ? 23.387 40.139 56.963 1.00 28.48 101 LYS B C 1
ATOM 2031 O O . LYS B 1 101 ? 22.586 40.627 56.162 1.00 26.87 101 LYS B O 1
ATOM 2033 N N . GLU B 1 102 ? 23.182 38.953 57.543 1.00 27.52 102 GLU B N 1
ATOM 2034 C CA . GLU B 1 102 ? 21.985 38.208 57.191 1.00 26.07 102 GLU B CA 1
ATOM 2035 C C . GLU B 1 102 ? 21.544 37.187 58.228 1.00 24.26 102 GLU B C 1
ATOM 2036 O O . GLU B 1 102 ? 22.233 36.966 59.229 1.00 22.11 102 GLU B O 1
ATOM 2042 N N . SER B 1 103 ? 20.385 36.579 57.972 1.00 22.78 103 SER B N 1
ATOM 2043 C CA . SER B 1 103 ? 19.782 35.596 58.886 1.00 21.66 103 SER B CA 1
ATOM 2044 C C . SER B 1 103 ? 19.478 34.310 58.126 1.00 21.56 103 SER B C 1
ATOM 2045 O O . SER B 1 103 ? 19.070 34.356 56.949 1.00 21.81 103 SER B O 1
ATOM 2048 N N . LEU B 1 104 ? 19.626 33.177 58.808 1.00 19.52 104 LEU B N 1
ATOM 2049 C CA . LEU B 1 104 ? 19.398 31.879 58.178 1.00 19.05 104 LEU B CA 1
ATOM 2050 C C . LEU B 1 104 ? 18.782 30.816 59.088 1.00 17.75 104 LEU B C 1
ATOM 2051 O O . LEU B 1 104 ? 18.991 30.831 60.304 1.00 18.32 104 LEU B O 1
ATOM 2056 N N . ILE B 1 105 ? 18.032 29.901 58.486 1.00 18.20 105 ILE B N 1
ATOM 2057 C CA . ILE B 1 105 ? 17.540 28.754 59.236 1.00 18.40 105 ILE B CA 1
ATOM 2058 C C . ILE B 1 105 ? 18.445 27.607 58.776 1.00 18.19 105 ILE B C 1
ATOM 2059 O O . ILE B 1 105 ? 18.667 27.444 57.579 1.00 17.99 105 ILE B O 1
ATOM 2064 N N . ILE B 1 106 ? 19.011 26.850 59.715 1.00 18.59 106 ILE B N 1
ATOM 2065 C CA . ILE B 1 106 ? 19.822 25.686 59.354 1.00 18.73 106 ILE B CA 1
ATOM 2066 C C . ILE B 1 106 ? 19.079 24.431 59.812 1.00 19.63 106 ILE B C 1
ATOM 2067 O O . ILE B 1 106 ? 18.582 24.383 60.943 1.00 20.26 106 ILE B O 1
ATOM 2072 N N . THR B 1 107 ? 18.976 23.431 58.941 1.00 20.22 107 THR B N 1
ATOM 2073 C CA . THR B 1 107 ? 18.286 22.192 59.307 1.00 20.33 107 THR B CA 1
ATOM 2074 C C . THR B 1 107 ? 19.227 21.014 59.159 1.00 21.17 107 THR B C 1
ATOM 2075 O O . THR B 1 107 ? 20.325 21.144 58.580 1.00 19.82 107 THR B O 1
ATOM 2079 N N . GLY B 1 108 ? 18.787 19.863 59.682 1.00 21.80 108 GLY B N 1
ATOM 2080 C CA . GLY B 1 108 ? 19.573 18.643 59.599 1.00 22.34 108 GLY B CA 1
ATOM 2081 C C . GLY B 1 108 ? 19.149 17.817 58.397 1.00 23.47 108 GLY B C 1
ATOM 2082 O O . GLY B 1 108 ? 19.577 16.665 58.217 1.00 21.75 108 GLY B O 1
ATOM 2083 N N . ILE B 1 109 ? 18.291 18.396 57.561 1.00 23.39 109 ILE B N 1
ATOM 2084 C CA . ILE B 1 109 ? 17.852 17.672 56.383 1.00 25.37 109 ILE B CA 1
ATOM 2085 C C . ILE B 1 109 ? 18.412 18.230 55.059 1.00 25.44 109 ILE B C 1
ATOM 2086 O O . ILE B 1 109 ? 17.766 18.153 54.012 1.00 26.83 109 ILE B O 1
ATOM 2091 N N . GLY B 1 110 ? 19.621 18.773 55.118 1.00 26.04 110 GLY B N 1
ATOM 2092 C CA . GLY B 1 110 ? 20.275 19.276 53.920 1.00 27.14 110 GLY B CA 1
ATOM 2093 C C . GLY B 1 110 ? 19.766 20.597 53.382 1.00 28.12 110 GLY B C 1
ATOM 2094 O O . GLY B 1 110 ? 19.990 20.919 52.210 1.00 28.66 110 GLY B O 1
ATOM 2095 N N . ASP B 1 111 ? 19.090 21.372 54.223 1.00 27.71 111 ASP B N 1
ATOM 2096 C CA . ASP B 1 111 ? 18.584 22.671 53.779 1.00 28.61 111 ASP B CA 1
ATOM 2097 C C . ASP B 1 111 ? 19.061 23.842 54.661 1.00 26.61 111 ASP B C 1
ATOM 2098 O O . ASP B 1 111 ? 19.250 23.715 55.876 1.00 26.72 111 ASP B O 1
ATOM 2103 N N . VAL B 1 112 ? 19.293 24.969 54.003 1.00 25.10 112 VAL B N 1
ATOM 2104 C CA . VAL B 1 112 ? 19.679 26.210 54.641 1.00 23.60 112 VAL B CA 1
ATOM 2105 C C . VAL B 1 112 ? 18.663 27.141 54.004 1.00 23.93 112 VAL B C 1
ATOM 2106 O O . VAL B 1 112 ? 18.603 27.266 52.772 1.00 24.58 112 VAL B O 1
ATOM 2110 N N . VAL B 1 113 ? 17.848 27.767 54.834 1.00 23.13 113 VAL B N 1
ATOM 2111 C CA . VAL B 1 113 ? 16.803 28.641 54.333 1.00 22.95 113 VAL B CA 1
ATOM 2112 C C . VAL B 1 113 ? 16.975 30.126 54.648 1.00 23.41 113 VAL B C 1
ATOM 2113 O O . VAL B 1 113 ? 17.128 30.520 55.811 1.00 22.37 113 VAL B O 1
ATOM 2117 N N . GLN B 1 114 ? 16.927 30.933 53.593 1.00 22.87 114 GLN B N 1
ATOM 2118 C CA . GLN B 1 114 ? 17.000 32.388 53.694 1.00 23.37 114 GLN B CA 1
ATOM 2119 C C . GLN B 1 114 ? 15.575 32.941 53.816 1.00 22.36 114 GLN B C 1
ATOM 2120 O O . GLN B 1 114 ? 14.604 32.349 53.310 1.00 22.01 114 GLN B O 1
ATOM 2126 N N . PRO B 1 115 ? 15.422 34.092 54.479 1.00 21.73 115 PRO B N 1
ATOM 2127 C CA . PRO B 1 115 ? 14.076 34.659 54.625 1.00 22.98 115 PRO B CA 1
ATOM 2128 C C . PRO B 1 115 ? 13.525 35.289 53.343 1.00 24.21 115 PRO B C 1
ATOM 2129 O O . PRO B 1 115 ? 14.260 35.456 52.360 1.00 23.26 115 PRO B O 1
ATOM 2133 N N . GLU B 1 116 ? 12.229 35.607 53.360 1.00 23.65 116 GLU B N 1
ATOM 2134 C CA . GLU B 1 116 ? 11.578 36.293 52.241 1.00 26.52 116 GLU B CA 1
ATOM 2135 C C . GLU B 1 116 ? 12.097 37.719 52.363 1.00 26.46 116 GLU B C 1
ATOM 2136 O O . GLU B 1 116 ? 12.943 37.998 53.213 1.00 25.48 116 GLU B O 1
ATOM 2142 N N . GLU B 1 117 ? 11.576 38.638 51.561 1.00 26.44 117 GLU B N 1
ATOM 2143 C CA . GLU B 1 117 ? 12.081 40.004 51.620 1.00 27.89 117 GLU B CA 1
ATOM 2144 C C . GLU B 1 117 ? 11.794 40.713 52.948 1.00 28.09 117 GLU B C 1
ATOM 2145 O O . GLU B 1 117 ? 12.474 41.677 53.288 1.00 28.65 117 GLU B O 1
ATOM 2147 N N . ASP B 1 118 ? 10.816 40.232 53.717 1.00 27.78 118 ASP B N 1
ATOM 2148 C CA . ASP B 1 118 ? 10.515 40.851 55.012 1.00 26.71 118 ASP B CA 1
ATOM 2149 C C . ASP B 1 118 ? 11.559 40.560 56.095 1.00 25.83 118 ASP B C 1
ATOM 2150 O O . ASP B 1 118 ? 11.448 41.073 57.198 1.00 25.32 118 ASP B O 1
ATOM 2155 N N . GLN B 1 119 ? 12.549 39.726 55.788 1.00 25.55 119 GLN B N 1
ATOM 2156 C CA . GLN B 1 119 ? 13.625 39.372 56.732 1.00 26.36 119 GLN B CA 1
ATOM 2157 C C . GLN B 1 119 ? 13.167 38.766 58.071 1.00 25.24 119 GLN B C 1
ATOM 2158 O O . GLN B 1 119 ? 13.760 39.015 59.119 1.00 26.19 119 GLN B O 1
ATOM 2164 N N . ILE B 1 120 ? 12.124 37.949 58.019 1.00 22.75 120 ILE B N 1
ATOM 2165 C CA . ILE B 1 120 ? 11.605 37.303 59.221 1.00 20.50 120 ILE B CA 1
ATOM 2166 C C . ILE B 1 120 ? 11.816 35.801 59.099 1.00 19.97 120 ILE B C 1
ATOM 2167 O O . ILE B 1 120 ? 11.580 35.245 58.032 1.00 19.52 120 ILE B O 1
ATOM 2172 N N . LEU B 1 121 ? 12.261 35.157 60.181 1.00 19.15 121 LEU B N 1
ATOM 2173 C CA . LEU B 1 121 ? 12.461 33.700 60.211 1.00 19.30 121 LEU B CA 1
ATOM 2174 C C . LEU B 1 121 ? 11.905 33.191 61.536 1.00 18.21 121 LEU B C 1
ATOM 2175 O O . LEU B 1 121 ? 11.998 33.879 62.543 1.00 17.84 121 LEU B O 1
ATOM 2180 N N . ALA B 1 122 ? 11.342 31.985 61.535 1.00 17.77 122 ALA B N 1
ATOM 2181 C CA . ALA B 1 122 ? 10.808 31.415 62.765 1.00 16.30 122 ALA B CA 1
ATOM 2182 C C . ALA B 1 122 ? 10.852 29.906 62.682 1.00 17.38 122 ALA B C 1
ATOM 2183 O O . ALA B 1 122 ? 10.670 29.333 61.597 1.00 15.95 122 ALA B O 1
ATOM 2185 N N . ILE B 1 123 ? 11.146 29.270 63.820 1.00 16.53 123 ILE B N 1
ATOM 2186 C CA . ILE B 1 123 ? 11.194 27.826 63.893 1.00 16.81 123 ILE B CA 1
ATOM 2187 C C . ILE B 1 123 ? 10.498 27.388 65.170 1.00 15.00 123 ILE B C 1
ATOM 2188 O O . ILE B 1 123 ? 10.153 28.217 66.021 1.00 13.92 123 ILE B O 1
ATOM 2193 N N . GLY B 1 124 ? 10.265 26.079 65.281 1.00 16.58 124 GLY B N 1
ATOM 2194 C CA . GLY B 1 124 ? 9.618 25.543 66.471 1.00 16.85 124 GLY B CA 1
ATOM 2195 C C . GLY B 1 124 ? 8.142 25.276 66.262 1.00 16.40 124 GLY B C 1
ATOM 2196 O O . GLY B 1 124 ? 7.535 25.775 65.312 1.00 16.61 124 GLY B O 1
ATOM 2197 N N . SER B 1 125 ? 7.554 24.496 67.162 1.00 15.98 125 SER B N 1
ATOM 2198 C CA . SER B 1 125 ? 6.140 24.162 67.058 1.00 16.76 125 SER B CA 1
ATOM 2199 C C . SER B 1 125 ? 5.235 25.397 66.934 1.00 17.24 125 SER B C 1
ATOM 2200 O O . SER B 1 125 ? 4.217 25.352 66.224 1.00 15.32 125 SER B O 1
ATOM 2203 N N . GLY B 1 126 ? 5.605 26.501 67.603 1.00 15.07 126 GLY B N 1
ATOM 2204 C CA . GLY B 1 126 ? 4.796 27.710 67.536 1.00 15.11 126 GLY B CA 1
ATOM 2205 C C . GLY B 1 126 ? 5.353 28.744 66.567 1.00 14.17 126 GLY B C 1
ATOM 2206 O O . GLY B 1 126 ? 4.849 29.864 66.468 1.00 14.96 126 GLY B O 1
ATOM 2207 N N . GLY B 1 127 ? 6.394 28.351 65.842 1.00 15.01 127 GLY B N 1
ATOM 2208 C CA . GLY B 1 127 ? 7.039 29.244 64.892 1.00 14.60 127 GLY B CA 1
ATOM 2209 C C . GLY B 1 127 ? 6.126 29.923 63.903 1.00 15.35 127 GLY B C 1
ATOM 2210 O O . GLY B 1 127 ? 6.267 31.117 63.654 1.00 15.14 127 GLY B O 1
ATOM 2211 N N . ASN B 1 128 ? 5.185 29.183 63.323 1.00 14.58 128 ASN B N 1
ATOM 2212 C CA . ASN B 1 128 ? 4.325 29.815 62.340 1.00 16.05 128 ASN B CA 1
ATOM 2213 C C . ASN B 1 128 ? 3.336 30.808 62.923 1.00 16.77 128 ASN B C 1
ATOM 2214 O O . ASN B 1 128 ? 2.817 31.673 62.206 1.00 14.83 128 ASN B O 1
ATOM 2219 N N . TYR B 1 129 ? 3.074 30.704 64.224 1.00 15.13 129 TYR B N 1
ATOM 2220 C CA . TYR B 1 129 ? 2.187 31.679 64.848 1.00 14.01 129 TYR B CA 1
ATOM 2221 C C . TYR B 1 129 ? 2.974 32.970 65.027 1.00 15.11 129 TYR B C 1
ATOM 2222 O O . TYR B 1 129 ? 2.467 34.055 64.738 1.00 13.88 129 TYR B O 1
ATOM 2231 N N . ALA B 1 130 ? 4.226 32.866 65.469 1.00 14.68 130 ALA B N 1
ATOM 2232 C CA . ALA B 1 130 ? 5.026 34.089 65.613 1.00 16.17 130 ALA B CA 1
ATOM 2233 C C . ALA B 1 130 ? 5.287 34.666 64.211 1.00 15.97 130 ALA B C 1
ATOM 2234 O O . ALA B 1 130 ? 5.276 35.882 64.015 1.00 17.71 130 ALA B O 1
ATOM 2236 N N . LEU B 1 131 ? 5.499 33.793 63.229 1.00 15.60 131 LEU B N 1
ATOM 2237 C CA . LEU B 1 131 ? 5.739 34.260 61.864 1.00 17.10 131 LEU B CA 1
ATOM 2238 C C . LEU B 1 131 ? 4.547 35.060 61.324 1.00 16.39 131 LEU B C 1
ATOM 2239 O O . LEU B 1 131 ? 4.713 36.082 60.662 1.00 16.94 131 LEU B O 1
ATOM 2244 N N . SER B 1 132 ? 3.336 34.581 61.601 1.00 16.86 132 SER B N 1
ATOM 2245 C CA . SER B 1 132 ? 2.138 35.246 61.117 1.00 17.50 132 SER B CA 1
ATOM 2246 C C . SER B 1 132 ? 2.022 36.616 61.751 1.00 17.39 132 SER B C 1
ATOM 2247 O O . SER B 1 132 ? 1.742 37.605 61.080 1.00 18.22 132 SER B O 1
ATOM 2250 N N . ALA B 1 133 ? 2.240 36.664 63.052 1.00 16.59 133 ALA B N 1
ATOM 2251 C CA . ALA B 1 133 ? 2.162 37.929 63.782 1.00 16.54 133 ALA B CA 1
ATOM 2252 C C . ALA B 1 133 ? 3.248 38.896 63.334 1.00 17.05 133 ALA B C 1
ATOM 2253 O O . ALA B 1 133 ? 2.993 40.089 63.147 1.00 16.11 133 ALA B O 1
ATOM 2255 N N . ALA B 1 134 ? 4.463 38.386 63.160 1.00 17.17 134 ALA B N 1
ATOM 2256 C CA . ALA B 1 134 ? 5.575 39.243 62.765 1.00 18.86 134 ALA B CA 1
ATOM 2257 C C . ALA B 1 134 ? 5.335 39.826 61.380 1.00 18.75 134 ALA B C 1
ATOM 2258 O O . ALA B 1 134 ? 5.607 40.995 61.145 1.00 19.27 134 ALA B O 1
ATOM 2260 N N . ARG B 1 135 ? 4.837 39.020 60.450 1.00 18.56 135 ARG B N 1
ATOM 2261 C CA . ARG B 1 135 ? 4.563 39.556 59.123 1.00 18.33 135 ARG B CA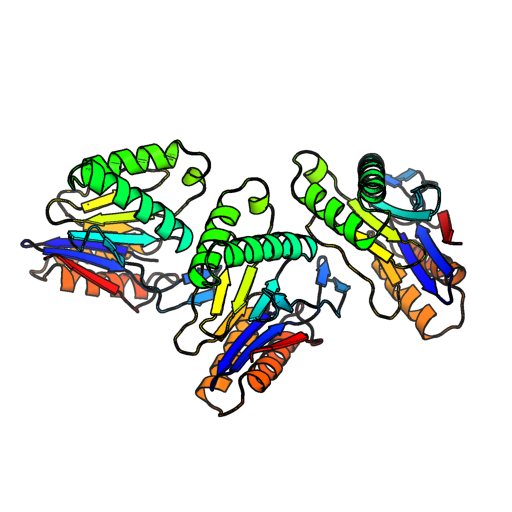 1
ATOM 2262 C C . ARG B 1 135 ? 3.494 40.636 59.163 1.00 18.87 135 ARG B C 1
ATOM 2263 O O . ARG B 1 135 ? 3.602 41.636 58.457 1.00 19.31 135 ARG B O 1
ATOM 2271 N N . ALA B 1 136 ? 2.457 40.437 59.967 1.00 18.10 136 ALA B N 1
ATOM 2272 C CA . ALA B 1 136 ? 1.409 41.437 60.075 1.00 18.37 136 ALA B CA 1
ATOM 2273 C C . ALA B 1 136 ? 1.980 42.744 60.628 1.00 19.19 136 ALA B C 1
ATOM 2274 O O . ALA B 1 136 ? 1.644 43.814 60.140 1.00 20.85 136 ALA B O 1
ATOM 2276 N N . LEU B 1 137 ? 2.829 42.647 61.649 1.00 18.79 137 LEU B N 1
ATOM 2277 C CA . LEU B 1 137 ? 3.410 43.822 62.303 1.00 20.73 137 LEU B CA 1
ATOM 2278 C C . LEU B 1 137 ? 4.411 44.557 61.435 1.00 20.60 137 LEU B C 1
ATOM 2279 O O . LEU B 1 137 ? 4.484 45.786 61.465 1.00 21.72 137 LEU B O 1
ATOM 2284 N N . VAL B 1 138 ? 5.207 43.801 60.692 1.00 22.10 138 VAL B N 1
ATOM 2285 C CA . VAL B 1 138 ? 6.202 44.407 59.814 1.00 24.27 138 VAL B CA 1
ATOM 2286 C C . VAL B 1 138 ? 5.527 45.130 58.658 1.00 24.71 138 VAL B C 1
ATOM 2287 O O . VAL B 1 138 ? 5.911 46.243 58.304 1.00 26.41 138 VAL B O 1
ATOM 2291 N N . GLU B 1 139 ? 4.499 44.518 58.084 1.00 24.46 139 GLU B N 1
ATOM 2292 C CA . GLU B 1 139 ? 3.808 45.120 56.951 1.00 24.72 139 GLU B CA 1
ATOM 2293 C C . GLU B 1 139 ? 2.785 46.199 57.317 1.00 25.49 139 GLU B C 1
ATOM 2294 O O . GLU B 1 139 ? 2.330 46.952 56.450 1.00 26.06 139 GLU B O 1
ATOM 2296 N N . ASN B 1 140 ? 2.414 46.293 58.585 1.00 25.50 140 ASN B N 1
ATOM 2297 C CA . ASN B 1 140 ? 1.402 47.272 58.949 1.00 25.60 140 ASN B CA 1
ATOM 2298 C C . ASN B 1 140 ? 1.713 48.220 60.088 1.00 26.44 140 ASN B C 1
ATOM 2299 O O . ASN B 1 140 ? 0.829 48.991 60.493 1.00 25.89 140 ASN B O 1
ATOM 2304 N N . THR B 1 141 ? 2.932 48.166 60.622 1.00 26.65 141 THR B N 1
ATOM 2305 C CA . THR B 1 141 ? 3.308 49.073 61.706 1.00 26.54 141 THR B CA 1
ATOM 2306 C C . THR B 1 141 ? 4.737 49.526 61.520 1.00 27.52 141 THR B C 1
ATOM 2307 O O . THR B 1 141 ? 5.443 49.039 60.634 1.00 26.57 141 THR B O 1
ATOM 2311 N N . GLU B 1 142 ? 5.168 50.459 62.370 1.00 28.17 142 GLU B N 1
ATOM 2312 C CA . GLU B 1 142 ? 6.533 50.953 62.309 1.00 29.21 142 GLU B CA 1
ATOM 2313 C C . GLU B 1 142 ? 7.286 50.465 63.545 1.00 29.38 142 GLU B C 1
ATOM 2314 O O . GLU B 1 142 ? 8.335 51.001 63.885 1.00 28.87 142 GLU B O 1
ATOM 2316 N N . LEU B 1 143 ? 6.761 49.429 64.204 1.00 28.06 143 LEU B N 1
ATOM 2317 C CA . LEU B 1 143 ? 7.398 48.891 65.402 1.00 27.30 143 LEU B CA 1
ATOM 2318 C C . LEU B 1 143 ? 8.824 48.412 65.131 1.00 26.72 143 LEU B C 1
ATOM 2319 O O . LEU B 1 143 ? 9.151 48.012 64.018 1.00 27.69 143 LEU B O 1
ATOM 2324 N N . SER B 1 144 ? 9.677 48.471 66.153 1.00 26.86 144 SER B N 1
ATOM 2325 C CA . SER B 1 144 ? 11.063 48.042 66.018 1.00 26.07 144 SER B CA 1
ATOM 2326 C C . SER B 1 144 ? 11.149 46.517 65.934 1.00 25.92 144 SER B C 1
ATOM 2327 O O . SER B 1 144 ? 10.210 45.815 66.308 1.00 25.17 144 SER B O 1
ATOM 2330 N N . ALA B 1 145 ? 12.273 46.012 65.437 1.00 24.27 145 ALA B N 1
ATOM 2331 C CA . ALA B 1 145 ? 12.468 44.568 65.345 1.00 24.71 145 ALA B CA 1
ATOM 2332 C C . ALA B 1 145 ? 12.272 43.953 66.735 1.00 25.19 145 ALA B C 1
ATOM 2333 O O . ALA B 1 145 ? 11.629 42.912 66.885 1.00 24.21 145 ALA B O 1
ATOM 2335 N N . HIS B 1 146 ? 12.826 44.596 67.755 1.00 24.53 146 HIS B N 1
ATOM 2336 C CA . HIS B 1 146 ? 12.700 44.079 69.120 1.00 25.34 146 HIS B CA 1
ATOM 2337 C C . HIS B 1 146 ? 11.239 43.991 69.578 1.00 25.30 146 HIS B C 1
ATOM 2338 O O . HIS B 1 146 ? 10.811 42.976 70.126 1.00 24.66 146 HIS B O 1
ATOM 2345 N N . GLU B 1 147 ? 10.486 45.061 69.349 1.00 25.23 147 GLU B N 1
ATOM 2346 C CA . GLU B 1 147 ? 9.079 45.107 69.726 1.00 25.61 147 GLU B CA 1
ATOM 2347 C C . GLU B 1 147 ? 8.291 44.030 68.962 1.00 24.55 147 GLU B C 1
ATOM 2348 O O . GLU B 1 147 ? 7.403 43.384 69.524 1.00 24.63 147 GLU B O 1
ATOM 2354 N N . ILE B 1 148 ? 8.610 43.838 67.687 1.00 22.83 148 ILE B N 1
ATOM 2355 C CA . ILE B 1 148 ? 7.881 42.838 66.901 1.00 22.54 148 ILE B CA 1
ATOM 2356 C C . ILE B 1 148 ? 8.177 41.437 67.416 1.00 21.77 148 ILE B C 1
ATOM 2357 O O . ILE B 1 148 ? 7.271 40.599 67.553 1.00 21.72 148 ILE B O 1
ATOM 2362 N N . VAL B 1 149 ? 9.437 41.182 67.734 1.00 20.47 149 VAL B N 1
ATOM 2363 C CA . VAL B 1 149 ? 9.778 39.869 68.250 1.00 20.50 149 VAL B CA 1
ATOM 2364 C C . VAL B 1 149 ? 9.036 39.600 69.556 1.00 20.47 149 VAL B C 1
ATOM 2365 O O . VAL B 1 149 ? 8.469 38.515 69.737 1.00 19.30 149 VAL B O 1
ATOM 2369 N N . GLU B 1 150 ? 9.017 40.586 70.453 1.00 21.13 150 GLU B N 1
ATOM 2370 C CA . GLU B 1 150 ? 8.345 40.418 71.738 1.00 21.09 150 GLU B CA 1
ATOM 2371 C C . GLU B 1 150 ? 6.853 40.171 71.571 1.00 21.96 150 GLU B C 1
ATOM 2372 O O . GLU B 1 150 ? 6.281 39.268 72.203 1.00 21.83 150 GLU B O 1
ATOM 2374 N N . LYS B 1 151 ? 6.207 40.948 70.714 1.00 21.27 151 LYS B N 1
ATOM 2375 C CA . LYS B 1 151 ? 4.776 40.766 70.532 1.00 20.67 151 LYS B CA 1
ATOM 2376 C C . LYS B 1 151 ? 4.405 39.454 69.824 1.00 20.22 151 LYS B C 1
ATOM 2377 O O . LYS B 1 151 ? 3.360 38.859 70.121 1.00 18.72 151 LYS B O 1
ATOM 2383 N N . SER B 1 152 ? 5.259 39.019 68.906 1.00 19.44 152 SER B N 1
ATOM 2384 C CA . SER B 1 152 ? 5.012 37.806 68.128 1.00 19.34 152 SER B CA 1
ATOM 2385 C C . SER B 1 152 ? 5.204 36.576 69.002 1.00 18.77 152 SER B C 1
ATOM 2386 O O . SER B 1 152 ? 4.455 35.607 68.892 1.00 17.05 152 SER B O 1
ATOM 2389 N N . LEU B 1 153 ? 6.205 36.622 69.879 1.00 17.51 153 LEU B N 1
ATOM 2390 C CA . LEU B 1 153 ? 6.445 35.506 70.775 1.00 18.60 153 LEU B CA 1
ATOM 2391 C C . LEU B 1 153 ? 5.253 35.369 71.720 1.00 17.60 153 LEU B C 1
ATOM 2392 O O . LEU B 1 153 ? 4.819 34.268 72.044 1.00 17.43 153 LEU B O 1
ATOM 2397 N N . ARG B 1 154 ? 4.722 36.489 72.161 1.00 17.74 154 ARG B N 1
ATOM 2398 C CA . ARG B 1 154 ? 3.577 36.454 73.064 1.00 18.37 154 ARG B CA 1
ATOM 2399 C C . ARG B 1 154 ? 2.354 35.849 72.374 1.00 17.93 154 ARG B C 1
ATOM 2400 O O . ARG B 1 154 ? 1.656 35.018 72.947 1.00 17.65 154 ARG B O 1
ATOM 2408 N N . ILE B 1 155 ? 2.100 36.270 71.139 1.00 16.48 155 ILE B N 1
ATOM 2409 C CA . ILE B 1 155 ? 0.956 35.753 70.397 1.00 15.88 155 ILE B CA 1
ATOM 2410 C C . ILE B 1 155 ? 1.128 34.245 70.193 1.00 15.02 155 ILE B C 1
ATOM 2411 O O . ILE B 1 155 ? 0.184 33.480 70.360 1.00 14.89 155 ILE B O 1
ATOM 2416 N N . ALA B 1 156 ? 2.342 33.814 69.864 1.00 14.27 156 ALA B N 1
ATOM 2417 C CA . ALA B 1 156 ? 2.589 32.391 69.661 1.00 15.13 156 ALA B CA 1
ATOM 2418 C C . ALA B 1 156 ? 2.397 31.626 70.980 1.00 15.95 156 ALA B C 1
ATOM 2419 O O . ALA B 1 156 ? 1.796 30.547 71.008 1.00 16.99 156 ALA B O 1
ATOM 2421 N N . GLY B 1 157 ? 2.903 32.195 72.067 1.00 17.85 157 GLY B N 1
ATOM 2422 C CA . GLY B 1 157 ? 2.785 31.553 73.370 1.00 19.18 157 GLY B CA 1
ATOM 2423 C C . GLY B 1 157 ? 1.351 31.353 73.829 1.00 19.69 157 GLY B C 1
ATOM 2424 O O . GLY B 1 157 ? 1.041 30.387 74.540 1.00 20.40 157 GLY B O 1
ATOM 2425 N N . ASP B 1 158 ? 0.469 32.267 73.446 1.00 18.47 158 ASP B N 1
ATOM 2426 C CA . ASP B 1 158 ? -0.921 32.158 73.864 1.00 19.73 158 ASP B CA 1
ATOM 2427 C C . ASP B 1 158 ? -1.669 31.131 73.008 1.00 18.69 158 ASP B C 1
ATOM 2428 O O . ASP B 1 158 ? -2.774 30.719 73.349 1.00 20.01 158 ASP B O 1
ATOM 2433 N N . ILE B 1 159 ? -1.072 30.714 71.897 1.00 16.83 159 ILE B N 1
ATOM 2434 C CA . ILE B 1 159 ? -1.723 29.735 71.015 1.00 17.19 159 ILE B CA 1
ATOM 2435 C C . ILE B 1 159 ? -1.150 28.312 71.086 1.00 17.20 159 ILE B C 1
ATOM 2436 O O . ILE B 1 159 ? -1.898 27.331 71.180 1.00 16.21 159 ILE B O 1
ATOM 2441 N N . CYS B 1 160 ? 0.171 28.199 71.007 1.00 15.85 160 CYS B N 1
ATOM 2442 C CA . CYS B 1 160 ? 0.832 26.891 71.026 1.00 15.99 160 CYS B CA 1
ATOM 2443 C C . CYS B 1 160 ? 0.988 26.368 72.464 1.00 15.70 160 CYS B C 1
ATOM 2444 O O . CYS B 1 160 ? 1.572 27.037 73.306 1.00 16.08 160 CYS B O 1
ATOM 2447 N N . VAL B 1 161 ? 0.439 25.194 72.768 1.00 15.41 161 VAL B N 1
ATOM 2448 C CA . VAL B 1 161 ? 0.557 24.688 74.143 1.00 15.89 161 VAL B CA 1
ATOM 2449 C C . VAL B 1 161 ? 2.006 24.303 74.520 1.00 14.97 161 VAL B C 1
ATOM 2450 O O . VAL B 1 161 ? 2.306 24.069 75.696 1.00 15.50 161 VAL B O 1
ATOM 2454 N N . PHE B 1 162 ? 2.905 24.259 73.541 1.00 15.18 162 PHE B N 1
ATOM 2455 C CA . PHE B 1 162 ? 4.306 23.887 73.827 1.00 15.36 162 PHE B CA 1
ATOM 2456 C C . PHE B 1 162 ? 5.254 25.097 73.865 1.00 16.73 162 PHE B C 1
ATOM 2457 O O . PHE B 1 162 ? 6.486 24.950 73.945 1.00 18.16 162 PHE B O 1
ATOM 2465 N N . THR B 1 163 ? 4.682 26.288 73.830 1.00 16.37 163 THR B N 1
ATOM 2466 C CA . THR B 1 163 ? 5.471 27.534 73.855 1.00 16.29 163 THR B CA 1
ATOM 2467 C C . THR B 1 163 ? 4.940 28.334 75.019 1.00 16.66 163 THR B C 1
ATOM 2468 O O . THR B 1 163 ? 3.729 28.442 75.159 1.00 17.18 163 THR B O 1
ATOM 2472 N N . ASN B 1 164 ? 5.811 28.874 75.866 1.00 16.24 164 ASN B N 1
ATOM 2473 C CA . ASN B 1 164 ? 5.303 29.667 76.974 1.00 16.81 164 ASN B CA 1
ATOM 2474 C C . ASN B 1 164 ? 5.609 31.149 76.782 1.00 18.18 164 ASN B C 1
ATOM 2475 O O . ASN B 1 164 ? 5.982 31.570 75.673 1.00 17.70 164 ASN B O 1
ATOM 2480 N N . THR B 1 165 ? 5.421 31.949 77.824 1.00 18.72 165 THR B N 1
ATOM 2481 C CA . THR B 1 165 ? 5.674 33.371 77.684 1.00 20.98 165 THR B CA 1
ATOM 2482 C C . THR B 1 165 ? 6.875 33.935 78.454 1.00 22.30 165 THR B C 1
ATOM 2483 O O . THR B 1 165 ? 6.879 35.111 78.819 1.00 21.75 165 THR B O 1
ATOM 2487 N N . ASN B 1 166 ? 7.888 33.098 78.689 1.00 23.08 166 ASN B N 1
ATOM 2488 C CA . ASN B 1 166 ? 9.130 33.511 79.381 1.00 23.49 166 ASN B CA 1
ATOM 2489 C C . ASN B 1 166 ? 10.196 33.594 78.295 1.00 22.75 166 ASN B C 1
ATOM 2490 O O . ASN B 1 166 ? 10.790 32.578 77.893 1.00 21.56 166 ASN B O 1
ATOM 2495 N N . PHE B 1 167 ? 10.441 34.807 77.830 1.00 22.00 167 PHE B N 1
ATOM 2496 C CA . PHE B 1 167 ? 11.350 35.020 76.712 1.00 24.25 167 PHE B CA 1
ATOM 2497 C C . PHE B 1 167 ? 12.791 35.390 76.987 1.00 24.15 167 PHE B C 1
ATOM 2498 O O . PHE B 1 167 ? 13.124 35.971 78.013 1.00 24.32 167 PHE B O 1
ATOM 2506 N N . THR B 1 168 ? 13.639 35.019 76.038 1.00 24.60 168 THR B N 1
ATOM 2507 C CA . THR B 1 168 ? 15.048 35.384 76.049 1.00 23.67 168 THR B CA 1
ATOM 2508 C C . THR B 1 168 ? 15.168 36.061 74.689 1.00 23.23 168 THR B C 1
ATOM 2509 O O . THR B 1 168 ? 14.870 35.449 73.663 1.00 21.52 168 THR B O 1
ATOM 2513 N N . ILE B 1 169 ? 15.565 37.328 74.674 1.00 22.02 169 ILE B N 1
ATOM 2514 C CA . ILE B 1 169 ? 15.668 38.058 73.412 1.00 23.55 169 ILE B CA 1
ATOM 2515 C C . ILE B 1 169 ? 17.041 38.713 73.304 1.00 24.45 169 ILE B C 1
ATOM 2516 O O . ILE B 1 169 ? 17.465 39.392 74.220 1.00 23.40 169 ILE B O 1
ATOM 2521 N N . GLU B 1 170 ? 17.736 38.471 72.198 1.00 25.21 170 GLU B N 1
ATOM 2522 C CA . GLU B 1 170 ? 19.049 39.054 71.973 1.00 26.80 170 GLU B CA 1
ATOM 2523 C C . GLU B 1 170 ? 18.990 39.956 70.746 1.00 27.31 170 GLU B C 1
ATOM 2524 O O . GLU B 1 170 ? 18.302 39.647 69.769 1.00 26.39 170 GLU B O 1
ATOM 2530 N N . GLU B 1 171 ? 19.729 41.065 70.790 1.00 28.50 171 GLU B N 1
ATOM 2531 C CA . GLU B 1 171 ? 19.741 42.023 69.695 1.00 28.63 171 GLU B CA 1
ATOM 2532 C C . GLU B 1 171 ? 21.168 42.330 69.223 1.00 29.80 171 GLU B C 1
ATOM 2533 O O . GLU B 1 171 ? 22.119 42.274 70.003 1.00 28.12 171 GLU B O 1
ATOM 2539 N N . LEU B 1 172 ? 21.303 42.644 67.940 1.00 29.67 172 LEU B N 1
ATOM 2540 C CA . LEU B 1 172 ? 22.592 42.986 67.338 1.00 32.61 172 LEU B CA 1
ATOM 2541 C C . LEU B 1 172 ? 22.333 44.207 66.439 1.00 34.32 172 LEU B C 1
ATOM 2542 O O . LEU B 1 172 ? 21.386 44.206 65.653 1.00 34.26 172 LEU B O 1
ATOM 2547 N N . PRO B 1 173 ? 23.142 45.278 66.549 1.00 36.23 173 PRO B N 1
ATOM 2548 C CA . PRO B 1 173 ? 24.303 45.561 67.405 1.00 37.74 173 PRO B CA 1
ATOM 2549 C C . PRO B 1 173 ? 23.915 45.616 68.875 1.00 39.07 173 PRO B C 1
ATOM 2550 O O . PRO B 1 173 ? 22.733 45.938 69.145 1.00 39.96 173 PRO B O 1
ATOM 2554 N N . THR C 1 1 ? 8.021 4.423 88.868 1.00 21.31 1 THR C N 1
ATOM 2555 C CA . THR C 1 1 ? 9.166 5.040 89.587 1.00 21.20 1 THR C CA 1
ATOM 2556 C C . THR C 1 1 ? 8.958 6.527 89.822 1.00 19.95 1 THR C C 1
ATOM 2557 O O . THR C 1 1 ? 8.339 7.224 88.998 1.00 19.74 1 THR C O 1
ATOM 2561 N N . THR C 1 2 ? 9.443 7.010 90.962 1.00 18.41 2 THR C N 1
ATOM 2562 C CA . THR C 1 2 ? 9.408 8.437 91.196 1.00 17.35 2 THR C CA 1
ATOM 2563 C C . THR C 1 2 ? 10.741 8.763 91.859 1.00 17.56 2 THR C C 1
ATOM 2564 O O . THR C 1 2 ? 11.100 8.131 92.828 1.00 16.99 2 THR C O 1
ATOM 2568 N N . ILE C 1 3 ? 11.475 9.727 91.312 1.00 17.70 3 ILE C N 1
ATOM 2569 C CA . ILE C 1 3 ? 12.725 10.198 91.920 1.00 16.96 3 ILE C CA 1
ATOM 2570 C C . ILE C 1 3 ? 12.476 11.712 92.060 1.00 16.58 3 ILE C C 1
ATOM 2571 O O . ILE C 1 3 ? 11.988 12.359 91.116 1.00 16.28 3 ILE C O 1
ATOM 2576 N N . VAL C 1 4 ? 12.789 12.288 93.215 1.00 16.14 4 VAL C N 1
ATOM 2577 C CA . VAL C 1 4 ? 12.610 13.732 93.372 1.00 16.43 4 VAL C CA 1
ATOM 2578 C C . VAL C 1 4 ? 13.814 14.266 94.145 1.00 17.00 4 VAL C C 1
ATOM 2579 O O . VAL C 1 4 ? 14.373 13.579 95.008 1.00 15.63 4 VAL C O 1
ATOM 2583 N N . SER C 1 5 ? 14.232 15.471 93.785 1.00 18.25 5 SER C N 1
ATOM 2584 C CA . SER C 1 5 ? 15.376 16.102 94.423 1.00 20.35 5 SER C CA 1
ATOM 2585 C C . SER C 1 5 ? 15.035 17.524 94.804 1.00 18.95 5 SER C C 1
ATOM 2586 O O . SER C 1 5 ? 14.420 18.266 94.033 1.00 17.89 5 SER C O 1
ATOM 2589 N N . VAL C 1 6 ? 15.452 17.897 96.005 1.00 18.79 6 VAL C N 1
ATOM 2590 C CA . VAL C 1 6 ? 15.192 19.216 96.514 1.00 18.72 6 VAL C CA 1
ATOM 2591 C C . VAL C 1 6 ? 16.476 19.728 97.136 1.00 20.92 6 VAL C C 1
ATOM 2592 O O . VAL C 1 6 ? 17.217 18.970 97.740 1.00 20.09 6 VAL C O 1
ATOM 2596 N N . ARG C 1 7 ? 16.737 21.010 96.938 1.00 21.79 7 ARG C N 1
ATOM 2597 C CA . ARG C 1 7 ? 17.904 21.668 97.491 1.00 24.43 7 ARG C CA 1
ATOM 2598 C C . ARG C 1 7 ? 17.302 22.822 98.278 1.00 23.85 7 ARG C C 1
ATOM 2599 O O . ARG C 1 7 ? 16.553 23.636 97.724 1.00 23.58 7 ARG C O 1
ATOM 2607 N N . ARG C 1 8 ? 17.589 22.861 99.573 1.00 24.12 8 ARG C N 1
ATOM 2608 C CA . ARG C 1 8 ? 17.095 23.937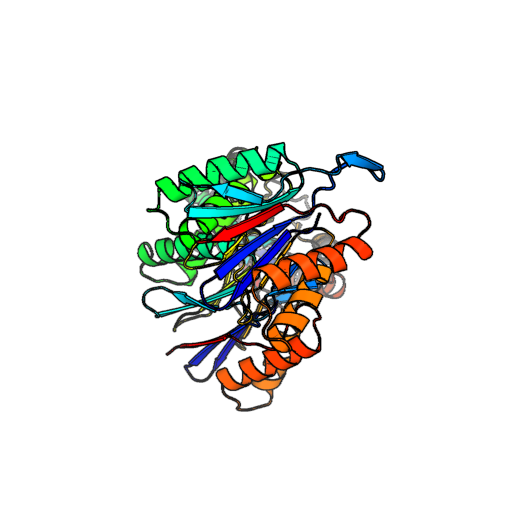 100.403 1.00 26.60 8 ARG C CA 1
ATOM 2609 C C . ARG C 1 8 ? 18.017 24.222 101.582 1.00 26.92 8 ARG C C 1
ATOM 2610 O O . ARG C 1 8 ? 18.369 23.330 102.350 1.00 25.56 8 ARG C O 1
ATOM 2618 N N . ASN C 1 9 ? 18.415 25.484 101.694 1.00 30.02 9 ASN C N 1
ATOM 2619 C CA . ASN C 1 9 ? 19.272 25.923 102.788 1.00 32.69 9 ASN C CA 1
ATOM 2620 C C . ASN C 1 9 ? 20.541 25.083 102.991 1.00 32.58 9 ASN C C 1
ATOM 2621 O O . ASN C 1 9 ? 20.829 24.624 104.090 1.00 34.37 9 ASN C O 1
ATOM 2626 N N . GLY C 1 10 ? 21.292 24.885 101.914 1.00 32.74 10 GLY C N 1
ATOM 2627 C CA . GLY C 1 10 ? 22.534 24.132 102.006 1.00 32.48 10 GLY C CA 1
ATOM 2628 C C . GLY C 1 10 ? 22.445 22.617 101.997 1.00 32.55 10 GLY C C 1
ATOM 2629 O O . GLY C 1 10 ? 23.471 21.934 101.943 1.00 32.64 10 GLY C O 1
ATOM 2630 N N . GLN C 1 11 ? 21.230 22.085 102.070 1.00 31.38 11 GLN C N 1
ATOM 2631 C CA . GLN C 1 11 ? 21.038 20.649 102.055 1.00 29.92 11 GLN C CA 1
ATOM 2632 C C . GLN C 1 11 ? 20.504 20.245 100.680 1.00 27.86 11 GLN C C 1
ATOM 2633 O O . GLN C 1 11 ? 19.614 20.895 100.158 1.00 26.23 11 GLN C O 1
ATOM 2639 N N . VAL C 1 12 ? 21.074 19.194 100.098 1.00 26.46 12 VAL C N 1
ATOM 2640 C CA . VAL C 1 12 ? 20.631 18.686 98.799 1.00 25.66 12 VAL C CA 1
ATOM 2641 C C . VAL C 1 12 ? 20.221 17.240 99.029 1.00 23.32 12 VAL C C 1
ATOM 2642 O O . VAL C 1 12 ? 20.998 16.446 99.535 1.00 23.33 12 VAL C O 1
ATOM 2646 N N . VAL C 1 13 ? 18.981 16.908 98.684 1.00 21.89 13 VAL C N 1
ATOM 2647 C CA . VAL C 1 13 ? 18.483 15.560 98.892 1.00 20.08 13 VAL C CA 1
ATOM 2648 C C . VAL C 1 13 ? 17.931 14.976 97.595 1.00 19.69 13 VAL C C 1
ATOM 2649 O O . VAL C 1 13 ? 17.354 15.704 96.796 1.00 19.11 13 VAL C O 1
ATOM 2653 N N . VAL C 1 14 ? 18.163 13.682 97.384 1.00 18.02 14 VAL C N 1
ATOM 2654 C CA . VAL C 1 14 ? 17.624 12.971 96.227 1.00 18.96 14 VAL C CA 1
ATOM 2655 C C . VAL C 1 14 ? 16.977 11.704 96.818 1.00 18.42 14 VAL C C 1
ATOM 2656 O O . VAL C 1 14 ? 17.616 10.939 97.562 1.00 18.73 14 VAL C O 1
ATOM 2660 N N . GLY C 1 15 ? 15.695 11.504 96.514 1.00 17.23 15 GLY C N 1
ATOM 2661 C CA . GLY C 1 15 ? 15.000 10.349 97.041 1.00 16.49 15 GLY C CA 1
ATOM 2662 C C . GLY C 1 15 ? 14.253 9.627 95.945 1.00 18.17 15 GLY C C 1
ATOM 2663 O O . GLY C 1 15 ? 13.924 10.219 94.912 1.00 17.12 15 GLY C O 1
ATOM 2664 N N . GLY C 1 16 ? 13.992 8.342 96.167 1.00 18.52 16 GLY C N 1
ATOM 2665 C CA . GLY C 1 16 ? 13.285 7.555 95.175 1.00 18.58 16 GLY C CA 1
ATOM 2666 C C . GLY C 1 16 ? 12.515 6.458 95.869 1.00 19.18 16 GLY C C 1
ATOM 2667 O O . GLY C 1 16 ? 12.806 6.127 97.026 1.00 17.98 16 GLY C O 1
ATOM 2668 N N . ASP C 1 17 ? 11.510 5.913 95.188 1.00 20.06 17 ASP C N 1
ATOM 2669 C CA . ASP C 1 17 ? 10.728 4.819 95.762 1.00 19.83 17 ASP C CA 1
ATOM 2670 C C . ASP C 1 17 ? 11.471 3.512 95.480 1.00 21.12 17 ASP C C 1
ATOM 2671 O O . ASP C 1 17 ? 12.562 3.518 94.911 1.00 20.34 17 ASP C O 1
ATOM 2676 N N . GLY C 1 18 ? 10.872 2.386 95.845 1.00 21.83 18 GLY C N 1
ATOM 2677 C CA . GLY C 1 18 ? 11.576 1.136 95.643 1.00 23.15 18 GLY C CA 1
ATOM 2678 C C . GLY C 1 18 ? 10.876 0.089 94.814 1.00 23.75 18 GLY C C 1
ATOM 2679 O O . GLY C 1 18 ? 11.319 -1.057 94.786 1.00 25.31 18 GLY C O 1
ATOM 2680 N N . GLN C 1 19 ? 9.824 0.470 94.094 1.00 24.18 19 GLN C N 1
ATOM 2681 C CA . GLN C 1 19 ? 9.078 -0.497 93.288 1.00 24.59 19 GLN C CA 1
ATOM 2682 C C . GLN C 1 19 ? 9.660 -0.758 91.906 1.00 25.42 19 GLN C C 1
ATOM 2683 O O . GLN C 1 19 ? 9.995 0.164 91.172 1.00 24.07 19 GLN C O 1
ATOM 2689 N N . VAL C 1 20 ? 9.775 -2.031 91.552 1.00 25.15 20 VAL C N 1
ATOM 2690 C CA . VAL C 1 20 ? 10.249 -2.412 90.243 1.00 25.97 20 VAL C CA 1
ATOM 2691 C C . VAL C 1 20 ? 9.095 -3.238 89.723 1.00 26.70 20 VAL C C 1
ATOM 2692 O O . VAL C 1 20 ? 8.673 -4.202 90.371 1.00 26.65 20 VAL C O 1
ATOM 2696 N N . SER C 1 21 ? 8.586 -2.859 88.558 1.00 27.29 21 SER C N 1
ATOM 2697 C CA . SER C 1 21 ? 7.445 -3.542 87.977 1.00 28.76 21 SER C CA 1
ATOM 2698 C C . SER C 1 21 ? 7.778 -4.208 86.659 1.00 31.25 21 SER C C 1
ATOM 2699 O O . SER C 1 21 ? 8.563 -3.681 85.869 1.00 31.35 21 SER C O 1
ATOM 2702 N N . LEU C 1 22 ? 7.198 -5.386 86.439 1.00 32.32 22 LEU C N 1
ATOM 2703 C CA . LEU C 1 22 ? 7.375 -6.102 85.180 1.00 33.90 22 LEU C CA 1
ATOM 2704 C C . LEU C 1 22 ? 5.963 -6.146 84.633 1.00 34.28 22 LEU C C 1
ATOM 2705 O O . LEU C 1 22 ? 5.103 -6.820 85.198 1.00 33.32 22 LEU C O 1
ATOM 2710 N N . GLY C 1 23 ? 5.716 -5.419 83.552 1.00 34.20 23 GLY C N 1
ATOM 2711 C CA . GLY C 1 23 ? 4.375 -5.374 83.017 1.00 34.26 23 GLY C CA 1
ATOM 2712 C C . GLY C 1 23 ? 3.586 -4.637 84.086 1.00 34.21 23 GLY C C 1
ATOM 2713 O O . GLY C 1 23 ? 4.066 -3.644 84.650 1.00 35.35 23 GLY C O 1
ATOM 2714 N N . ASN C 1 24 ? 2.393 -5.119 84.397 1.00 32.41 24 ASN C N 1
ATOM 2715 C CA . ASN C 1 24 ? 1.592 -4.465 85.407 1.00 30.12 24 ASN C CA 1
ATOM 2716 C C . ASN C 1 24 ? 1.608 -5.192 86.745 1.00 28.40 24 ASN C C 1
ATOM 2717 O O . ASN C 1 24 ? 0.624 -5.196 87.476 1.00 26.84 24 ASN C O 1
ATOM 2722 N N . THR C 1 25 ? 2.747 -5.792 87.068 1.00 26.73 25 THR C N 1
ATOM 2723 C CA . THR C 1 25 ? 2.906 -6.491 88.326 1.00 27.24 25 THR C CA 1
ATOM 2724 C C . THR C 1 25 ? 4.150 -6.007 89.050 1.00 25.94 25 THR C C 1
ATOM 2725 O O . THR C 1 25 ? 5.105 -5.526 88.442 1.00 25.94 25 THR C O 1
ATOM 2729 N N . VAL C 1 26 ? 4.135 -6.138 90.362 1.00 26.56 26 VAL C N 1
ATOM 2730 C CA . VAL C 1 26 ? 5.258 -5.747 91.192 1.00 28.21 26 VAL C CA 1
ATOM 2731 C C . VAL C 1 26 ? 6.264 -6.888 91.278 1.00 31.17 26 VAL C C 1
ATOM 2732 O O . VAL C 1 26 ? 5.935 -7.971 91.776 1.00 31.71 26 VAL C O 1
ATOM 2736 N N . MET C 1 27 ? 7.484 -6.653 90.809 1.00 31.44 27 MET C N 1
ATOM 2737 C CA . MET C 1 27 ? 8.524 -7.681 90.843 1.00 33.16 27 MET C CA 1
ATOM 2738 C C . MET C 1 27 ? 9.337 -7.573 92.124 1.00 34.08 27 MET C C 1
ATOM 2739 O O . MET C 1 27 ? 9.788 -8.574 92.673 1.00 33.91 27 MET C O 1
ATOM 2741 N N . LYS C 1 28 ? 9.493 -6.347 92.613 1.00 34.52 28 LYS C N 1
ATOM 2742 C CA . LYS C 1 28 ? 10.269 -6.082 93.817 1.00 34.71 28 LYS C CA 1
ATOM 2743 C C . LYS C 1 28 ? 9.773 -4.769 94.411 1.00 33.60 28 LYS C C 1
ATOM 2744 O O . LYS C 1 28 ? 9.309 -3.895 93.684 1.00 31.69 28 LYS C O 1
ATOM 2750 N N . GLY C 1 29 ? 9.889 -4.626 95.726 1.00 33.40 29 GLY C N 1
ATOM 2751 C CA . GLY C 1 29 ? 9.432 -3.407 96.360 1.00 33.45 29 GLY C CA 1
ATOM 2752 C C . GLY C 1 29 ? 10.511 -2.682 97.138 1.00 33.09 29 GLY C C 1
ATOM 2753 O O . GLY C 1 29 ? 10.260 -1.634 97.727 1.00 32.37 29 GLY C O 1
ATOM 2754 N N . ASN C 1 30 ? 11.725 -3.211 97.134 1.00 33.39 30 ASN C N 1
ATOM 2755 C CA . ASN C 1 30 ? 12.771 -2.561 97.900 1.00 34.34 30 ASN C CA 1
ATOM 2756 C C . ASN C 1 30 ? 13.996 -2.168 97.086 1.00 33.70 30 ASN C C 1
ATOM 2757 O O . ASN C 1 30 ? 15.115 -2.191 97.590 1.00 33.76 30 ASN C O 1
ATOM 2762 N N . ALA C 1 31 ? 13.786 -1.799 95.825 1.00 32.18 31 ALA C N 1
ATOM 2763 C CA . ALA C 1 31 ? 14.894 -1.371 94.986 1.00 31.09 31 ALA C CA 1
ATOM 2764 C C . ALA C 1 31 ? 15.510 -0.076 95.524 1.00 30.80 31 ALA C C 1
ATOM 2765 O O . ALA C 1 31 ? 14.823 0.748 96.140 1.00 29.87 31 ALA C O 1
ATOM 2767 N N . ARG C 1 32 ? 16.808 0.095 95.281 1.00 29.56 32 ARG C N 1
ATOM 2768 C CA . ARG C 1 32 ? 17.578 1.270 95.696 1.00 29.58 32 ARG C CA 1
ATOM 2769 C C . ARG C 1 32 ? 17.813 2.074 94.407 1.00 28.38 32 ARG C C 1
ATOM 2770 O O . ARG C 1 32 ? 18.705 1.741 93.614 1.00 28.42 32 ARG C O 1
ATOM 2778 N N . LYS C 1 33 ? 17.027 3.130 94.200 1.00 25.05 33 LYS C N 1
ATOM 2779 C CA . LYS C 1 33 ? 17.135 3.905 92.967 1.00 22.72 33 LYS C CA 1
ATOM 2780 C C . LYS C 1 33 ? 17.974 5.168 93.039 1.00 22.15 33 LYS C C 1
ATOM 2781 O O . LYS C 1 33 ? 18.106 5.877 92.041 1.00 21.70 33 LYS C O 1
ATOM 2787 N N . VAL C 1 34 ? 18.532 5.444 94.216 1.00 21.14 34 VAL C N 1
ATOM 2788 C CA . VAL C 1 34 ? 19.373 6.609 94.424 1.00 22.52 34 VAL C CA 1
ATOM 2789 C C . VAL C 1 34 ? 20.694 6.051 94.952 1.00 23.59 34 VAL C C 1
ATOM 2790 O O . VAL C 1 34 ? 20.692 5.214 95.843 1.00 23.72 34 VAL C O 1
ATOM 2794 N N . ARG C 1 35 ? 21.806 6.485 94.375 1.00 23.91 35 ARG C N 1
ATOM 2795 C CA . ARG C 1 35 ? 23.125 5.984 94.774 1.00 26.55 35 ARG C CA 1
ATOM 2796 C C . ARG C 1 35 ? 24.076 7.147 94.951 1.00 26.48 35 ARG C C 1
ATOM 2797 O O . ARG C 1 35 ? 23.849 8.232 94.407 1.00 26.46 35 ARG C O 1
ATOM 2805 N N . ARG C 1 36 ? 25.153 6.911 95.694 1.00 25.74 36 ARG C N 1
ATOM 2806 C CA . ARG C 1 36 ? 26.171 7.926 95.889 1.00 26.92 36 ARG C CA 1
ATOM 2807 C C . ARG C 1 36 ? 27.277 7.582 94.920 1.00 26.45 36 ARG C C 1
ATOM 2808 O O . ARG C 1 36 ? 27.744 6.444 94.905 1.00 26.85 36 ARG C O 1
ATOM 2816 N N . LEU C 1 37 ? 27.694 8.552 94.116 1.00 25.41 37 LEU C N 1
ATOM 2817 C CA . LEU C 1 37 ? 28.748 8.333 93.133 1.00 26.73 37 LEU C CA 1
ATOM 2818 C C . LEU C 1 37 ? 29.929 9.251 93.386 1.00 27.21 37 LEU C C 1
ATOM 2819 O O . LEU C 1 37 ? 29.855 10.155 94.210 1.00 26.19 37 LEU C O 1
ATOM 2824 N N . TYR C 1 38 ? 31.010 9.009 92.647 1.00 28.37 38 TYR C N 1
ATOM 2825 C CA . TYR C 1 38 ? 32.198 9.856 92.708 1.00 29.94 38 TYR C CA 1
ATOM 2826 C C . TYR C 1 38 ? 32.718 10.105 94.140 1.00 30.33 38 TYR C C 1
ATOM 2827 O O . TYR C 1 38 ? 32.743 11.235 94.618 1.00 29.92 38 TYR C O 1
ATOM 2836 N N . ASN C 1 39 ? 33.137 9.040 94.813 1.00 31.68 39 ASN C N 1
ATOM 2837 C CA . ASN C 1 39 ? 33.656 9.170 96.172 1.00 33.00 39 ASN C CA 1
ATOM 2838 C C . ASN C 1 39 ? 32.622 9.795 97.104 1.00 33.61 39 ASN C C 1
ATOM 2839 O O . ASN C 1 39 ? 32.968 10.594 97.979 1.00 34.47 39 ASN C O 1
ATOM 2841 N N . GLY C 1 40 ? 31.354 9.448 96.896 1.00 33.22 40 GLY C N 1
ATOM 2842 C CA . GLY C 1 40 ? 30.290 9.978 97.728 1.00 32.65 40 GLY C CA 1
ATOM 2843 C C . GLY C 1 40 ? 30.019 11.466 97.619 1.00 31.64 40 GLY C C 1
ATOM 2844 O O . GLY C 1 40 ? 29.334 12.033 98.468 1.00 33.22 40 GLY C O 1
ATOM 2845 N N . LYS C 1 41 ? 30.538 12.114 96.590 1.00 30.47 41 LYS C N 1
ATOM 2846 C CA . LYS C 1 41 ? 30.302 13.540 96.443 1.00 29.83 41 LYS C CA 1
ATOM 2847 C C . LYS C 1 41 ? 29.124 13.856 95.499 1.00 27.41 41 LYS C C 1
ATOM 2848 O O . LYS C 1 41 ? 28.703 14.999 95.395 1.00 26.24 41 LYS C O 1
ATOM 2854 N N . VAL C 1 42 ? 28.606 12.842 94.822 1.00 25.48 42 VAL C N 1
ATOM 2855 C CA . VAL C 1 42 ? 27.486 13.038 93.897 1.00 24.78 42 VAL C CA 1
ATOM 2856 C C . VAL C 1 42 ? 26.338 12.086 94.209 1.00 23.46 42 VAL C C 1
ATOM 2857 O O . VAL C 1 42 ? 26.577 10.919 94.510 1.00 23.53 42 VAL C O 1
ATOM 2861 N N . LEU C 1 43 ? 25.104 12.587 94.124 1.00 22.73 43 LEU C N 1
ATOM 2862 C CA . LEU C 1 43 ? 23.914 11.765 94.355 1.00 21.79 43 LEU C CA 1
ATOM 2863 C C . LEU C 1 43 ? 23.305 11.568 92.975 1.00 20.92 43 LEU C C 1
ATOM 2864 O O . LEU C 1 43 ? 23.259 12.510 92.174 1.00 19.65 43 LEU C O 1
ATOM 2869 N N . ALA C 1 44 ? 22.868 10.349 92.683 1.00 20.61 44 ALA C N 1
ATOM 2870 C CA . ALA C 1 44 ? 22.274 10.060 91.394 1.00 20.14 44 ALA C CA 1
ATOM 2871 C C . ALA C 1 44 ? 21.090 9.118 91.555 1.00 19.78 44 ALA C C 1
ATOM 2872 O O . ALA C 1 44 ? 21.150 8.142 92.310 1.00 20.39 44 ALA C O 1
ATOM 2874 N N . GLY C 1 45 ? 20.013 9.414 90.842 1.00 19.39 45 GLY C N 1
ATOM 2875 C CA . GLY C 1 45 ? 18.822 8.579 90.906 1.00 18.52 45 GLY C CA 1
ATOM 2876 C C . GLY C 1 45 ? 18.400 8.289 89.486 1.00 18.70 45 GLY C C 1
ATOM 2877 O O . GLY C 1 45 ? 18.719 9.060 88.585 1.00 17.88 45 GLY C O 1
ATOM 2878 N N . PHE C 1 46 ? 17.662 7.206 89.268 1.00 19.74 46 PHE C N 1
ATOM 2879 C CA . PHE C 1 46 ? 17.272 6.894 87.908 1.00 20.52 46 PHE C CA 1
ATOM 2880 C C . PHE C 1 46 ? 15.861 6.367 87.765 1.00 20.57 46 PHE C C 1
ATOM 2881 O O . PHE C 1 46 ? 15.315 5.776 88.689 1.00 18.72 46 PHE C O 1
ATOM 2889 N N . ALA C 1 47 ? 15.289 6.602 86.589 1.00 22.20 47 ALA C N 1
ATOM 2890 C CA . ALA C 1 47 ? 13.960 6.091 86.240 1.00 24.25 47 ALA C CA 1
ATOM 2891 C C . ALA C 1 47 ? 14.269 5.260 85.007 1.00 25.00 47 ALA C C 1
ATOM 2892 O O . ALA C 1 47 ? 14.782 5.794 84.010 1.00 27.47 47 ALA C O 1
ATOM 2894 N N . GLY C 1 48 ? 13.981 3.966 85.070 1.00 26.09 48 GLY C N 1
ATOM 2895 C CA . GLY C 1 48 ? 14.245 3.079 83.944 1.00 25.02 48 GLY C CA 1
ATOM 2896 C C . GLY C 1 48 ? 14.939 1.806 84.403 1.00 26.08 48 GLY C C 1
ATOM 2897 O O . GLY C 1 48 ? 15.051 1.553 85.601 1.00 25.15 48 GLY C O 1
ATOM 2898 N N . GLY C 1 49 ? 15.417 1.013 83.442 1.00 25.98 49 GLY C N 1
ATOM 2899 C CA . GLY C 1 49 ? 16.096 -0.230 83.758 1.00 26.58 49 GLY C CA 1
ATOM 2900 C C . GLY C 1 49 ? 17.307 -0.096 84.656 1.00 27.16 49 GLY C C 1
ATOM 2901 O O . GLY C 1 49 ? 18.138 0.815 84.513 1.00 27.80 49 GLY C O 1
ATOM 2902 N N . THR C 1 50 ? 17.420 -1.029 85.590 1.00 27.18 50 THR C N 1
ATOM 2903 C CA . THR C 1 50 ? 18.513 -1.023 86.528 1.00 27.79 50 THR C CA 1
ATOM 2904 C C . THR C 1 50 ? 19.867 -1.218 85.852 1.00 27.89 50 THR C C 1
ATOM 2905 O O . THR C 1 50 ? 20.820 -0.481 86.132 1.00 27.79 50 THR C O 1
ATOM 2909 N N . ALA C 1 51 ? 19.957 -2.199 84.957 1.00 26.88 51 ALA C N 1
ATOM 2910 C CA . ALA C 1 51 ? 21.217 -2.430 84.266 1.00 27.00 51 ALA C CA 1
ATOM 2911 C C . ALA C 1 51 ? 21.591 -1.184 83.467 1.00 26.35 51 ALA C C 1
ATOM 2912 O O . ALA C 1 51 ? 22.732 -0.733 83.520 1.00 26.83 51 ALA C O 1
ATOM 2914 N N . ASP C 1 52 ? 20.626 -0.634 82.735 1.00 27.21 52 ASP C N 1
ATOM 2915 C CA . ASP C 1 52 ? 20.833 0.566 81.913 1.00 26.87 52 ASP C CA 1
ATOM 2916 C C . ASP C 1 52 ? 21.368 1.730 82.741 1.00 27.08 52 ASP C C 1
ATOM 2917 O O . ASP C 1 52 ? 22.340 2.406 82.355 1.00 25.75 52 ASP C O 1
ATOM 2922 N N . ALA C 1 53 ? 20.726 1.970 83.878 1.00 25.38 53 ALA C N 1
ATOM 2923 C CA . ALA C 1 53 ? 21.132 3.053 84.757 1.00 25.69 53 ALA C CA 1
ATOM 2924 C C . ALA C 1 53 ? 22.540 2.830 85.306 1.00 25.74 53 ALA C C 1
ATOM 2925 O O . ALA C 1 53 ? 23.347 3.769 85.380 1.00 23.24 53 ALA C O 1
ATOM 2927 N N . PHE C 1 54 ? 22.840 1.592 85.694 1.00 25.64 54 PHE C N 1
ATOM 2928 C CA . PHE C 1 54 ? 24.159 1.289 86.232 1.00 26.08 54 PHE C CA 1
ATOM 2929 C C . PHE C 1 54 ? 25.224 1.558 85.188 1.00 25.21 54 PHE C C 1
ATOM 2930 O O . PHE C 1 54 ? 26.304 2.040 85.512 1.00 25.36 54 PHE C O 1
ATOM 2938 N N . THR C 1 55 ? 24.925 1.245 83.934 1.00 23.43 55 THR C N 1
ATOM 2939 C CA . THR C 1 55 ? 25.891 1.482 82.868 1.00 22.94 55 THR C CA 1
ATOM 2940 C C . THR C 1 55 ? 26.119 2.989 82.739 1.00 23.76 55 THR C C 1
ATOM 2941 O O . THR C 1 55 ? 27.261 3.464 82.607 1.00 22.77 55 THR C O 1
ATOM 2945 N N . LEU C 1 56 ? 25.032 3.754 82.803 1.00 22.68 56 LEU C N 1
ATOM 2946 C CA . LEU C 1 56 ? 25.149 5.196 82.680 1.00 23.38 56 LEU C CA 1
ATOM 2947 C C . LEU C 1 56 ? 25.849 5.831 83.880 1.00 22.65 56 LEU C C 1
ATOM 2948 O O . LEU C 1 56 ? 26.571 6.810 83.712 1.00 21.97 56 LEU C O 1
ATOM 2953 N N . PHE C 1 57 ? 25.643 5.282 85.075 1.00 23.49 57 PHE C N 1
ATOM 2954 C CA . PHE C 1 57 ? 26.277 5.812 86.277 1.00 24.43 57 PHE C CA 1
ATOM 2955 C C . PHE C 1 57 ? 27.795 5.644 86.171 1.00 25.77 57 PHE C C 1
ATOM 2956 O O . PHE C 1 57 ? 28.558 6.553 86.528 1.00 25.46 57 PHE C O 1
ATOM 2964 N N . GLU C 1 58 ? 28.228 4.488 85.678 1.00 25.65 58 GLU C N 1
ATOM 2965 C CA . GLU C 1 58 ? 29.659 4.238 85.517 1.00 27.70 58 GLU C CA 1
ATOM 2966 C C . GLU C 1 58 ? 30.239 5.235 84.510 1.00 26.97 58 GLU C C 1
ATOM 2967 O O . GLU C 1 58 ? 31.249 5.899 84.781 1.00 26.07 58 GLU C O 1
ATOM 2973 N N . LEU C 1 59 ? 29.591 5.378 83.354 1.00 25.38 59 LEU C N 1
ATOM 2974 C CA . LEU C 1 59 ? 30.082 6.325 82.371 1.00 24.59 59 LEU C CA 1
ATOM 2975 C C . LEU C 1 59 ? 30.092 7.769 82.902 1.00 24.25 59 LEU C C 1
ATOM 2976 O O . LEU C 1 59 ? 30.993 8.552 82.562 1.00 22.71 59 LEU C O 1
ATOM 2981 N N . PHE C 1 60 ? 29.102 8.134 83.724 1.00 21.70 60 PHE C N 1
ATOM 2982 C CA . PHE C 1 60 ? 29.061 9.484 84.273 1.00 21.98 60 PHE C CA 1
ATOM 2983 C C . PHE C 1 60 ? 30.272 9.717 85.195 1.00 23.08 60 PHE C C 1
ATOM 2984 O O . PHE C 1 60 ? 30.880 10.811 85.188 1.00 21.81 60 PHE C O 1
ATOM 2992 N N . GLU C 1 61 ? 30.616 8.712 85.988 1.00 23.40 61 GLU C N 1
ATOM 2993 C CA . GLU C 1 61 ? 31.789 8.832 86.860 1.00 25.65 61 GLU C CA 1
ATOM 2994 C C . GLU C 1 61 ? 33.052 9.052 86.026 1.00 26.32 61 GLU C C 1
ATOM 2995 O O . GLU C 1 61 ? 33.922 9.856 86.389 1.00 26.41 61 GLU C O 1
ATOM 3001 N N . ARG C 1 62 ? 33.142 8.360 84.895 1.00 25.85 62 ARG C N 1
ATOM 3002 C CA . ARG C 1 62 ? 34.291 8.520 84.019 1.00 26.97 62 ARG C CA 1
ATOM 3003 C C . ARG C 1 62 ? 34.318 9.958 83.479 1.00 27.60 62 ARG C C 1
ATOM 3004 O O . ARG C 1 62 ? 35.392 10.552 83.309 1.00 27.85 62 ARG C O 1
ATOM 3006 N N . LYS C 1 63 ? 33.148 10.531 83.206 1.00 27.12 63 LYS C N 1
ATOM 3007 C CA . LYS C 1 63 ? 33.096 11.912 82.729 1.00 26.79 63 LYS C CA 1
ATOM 3008 C C . LYS C 1 63 ? 33.529 12.859 83.857 1.00 27.57 63 LYS C C 1
ATOM 3009 O O . LYS C 1 63 ? 34.250 13.839 83.630 1.00 26.83 63 LYS C O 1
ATOM 3015 N N . LEU C 1 64 ? 33.089 12.576 85.076 1.00 27.45 64 LEU C N 1
ATOM 3016 C CA . LEU C 1 64 ? 33.472 13.418 86.210 1.00 28.63 64 LEU C CA 1
ATOM 3017 C C . LEU C 1 64 ? 34.992 13.387 86.389 1.00 30.88 64 LEU C C 1
ATOM 3018 O O . LEU C 1 64 ? 35.621 14.422 86.630 1.00 30.70 64 LEU C O 1
ATOM 3023 N N . GLU C 1 65 ? 35.570 12.200 86.271 1.00 33.19 65 GLU C N 1
ATOM 3024 C CA . GLU C 1 65 ? 37.020 12.024 86.415 1.00 36.88 65 GLU C CA 1
ATOM 3025 C C . GLU C 1 65 ? 37.752 12.798 85.326 1.00 37.59 65 GLU C C 1
ATOM 3026 O O . GLU C 1 65 ? 38.811 13.369 85.565 1.00 38.53 65 GLU C O 1
ATOM 3032 N N . MET C 1 66 ? 37.164 12.808 84.132 1.00 37.63 66 MET C N 1
ATOM 3033 C CA . MET C 1 66 ? 37.700 13.498 82.960 1.00 38.00 66 MET C CA 1
ATOM 3034 C C . MET C 1 66 ? 37.554 15.001 82.993 1.00 36.41 66 MET C C 1
ATOM 3035 O O . MET C 1 66 ? 38.391 15.716 82.451 1.00 35.21 66 MET C O 1
ATOM 3040 N N . HIS C 1 67 ? 36.468 15.487 83.579 1.00 33.73 67 HIS C N 1
ATOM 3041 C CA . HIS C 1 67 ? 36.249 16.917 83.602 1.00 32.36 67 HIS C CA 1
ATOM 3042 C C . HIS C 1 67 ? 36.328 17.582 84.955 1.00 30.62 67 HIS C C 1
ATOM 3043 O O . HIS C 1 67 ? 35.562 18.488 85.262 1.00 29.03 67 HIS C O 1
ATOM 3050 N N . GLN C 1 68 ? 37.278 17.128 85.759 1.00 29.75 68 GLN C N 1
ATOM 3051 C CA . GLN C 1 68 ? 37.516 17.717 87.066 1.00 30.24 68 GLN C CA 1
ATOM 3052 C C . GLN C 1 68 ? 36.305 17.778 87.973 1.00 29.59 68 GLN C C 1
ATOM 3053 O O . GLN C 1 68 ? 36.159 18.713 88.752 1.00 28.97 68 GLN C O 1
ATOM 3059 N N . GLY C 1 69 ? 35.430 16.787 87.869 1.00 29.50 69 GLY C N 1
ATOM 3060 C CA . GLY C 1 69 ? 34.261 16.767 88.731 1.00 29.82 69 GLY C CA 1
ATOM 3061 C C . GLY C 1 69 ? 33.215 17.848 88.510 1.00 29.80 69 GLY C C 1
ATOM 3062 O O . GLY C 1 69 ? 32.352 18.040 89.367 1.00 30.22 69 GLY C O 1
ATOM 3063 N N . HIS C 1 70 ? 33.269 18.565 87.391 1.00 29.08 70 HIS C N 1
ATOM 3064 C CA . HIS C 1 70 ? 32.267 19.593 87.133 1.00 29.71 70 HIS C CA 1
ATOM 3065 C C . HIS C 1 70 ? 30.989 18.934 86.603 1.00 28.57 70 HIS C C 1
ATOM 3066 O O . HIS C 1 70 ? 30.973 18.351 85.520 1.00 27.58 70 HIS C O 1
ATOM 3073 N N . LEU C 1 71 ? 29.922 19.034 87.393 1.00 27.10 71 LEU C N 1
ATOM 3074 C CA . LEU C 1 71 ? 28.647 18.381 87.086 1.00 26.00 71 LEU C CA 1
ATOM 3075 C C . LEU C 1 71 ? 28.013 18.697 85.740 1.00 23.82 71 LEU C C 1
ATOM 3076 O O . LEU C 1 71 ? 27.679 17.779 84.985 1.00 23.37 71 LEU C O 1
ATOM 3081 N N . LEU C 1 72 ? 27.837 19.977 85.435 1.00 23.23 72 LEU C N 1
ATOM 3082 C CA . LEU C 1 72 ? 27.210 20.367 84.174 1.00 23.33 72 LEU C CA 1
ATOM 3083 C C . LEU C 1 72 ? 28.007 19.905 82.965 1.00 23.40 72 LEU C C 1
ATOM 3084 O O . LEU C 1 72 ? 27.463 19.297 82.042 1.00 23.05 72 LEU C O 1
ATOM 3089 N N . LYS C 1 73 ? 29.307 20.176 82.965 1.00 23.23 73 LYS C N 1
ATOM 3090 C CA . LYS C 1 73 ? 30.129 19.763 81.844 1.00 22.84 73 LYS C CA 1
ATOM 3091 C C . LYS C 1 73 ? 30.077 18.252 81.652 1.00 22.35 73 LYS C C 1
ATOM 3092 O O . LYS C 1 73 ? 29.963 17.766 80.530 1.00 22.73 73 LYS C O 1
ATOM 3094 N N . SER C 1 74 ? 30.167 17.503 82.743 1.00 21.89 74 SER C N 1
ATOM 3095 C CA . SER C 1 74 ? 30.147 16.052 82.662 1.00 22.18 74 SER C CA 1
ATOM 3096 C C . SER C 1 74 ? 28.792 15.537 82.200 1.00 21.54 74 SER C C 1
ATOM 3097 O O . SER C 1 74 ? 28.722 14.554 81.465 1.00 20.60 74 SER C O 1
ATOM 3100 N N . ALA C 1 75 ? 27.726 16.203 82.632 1.00 20.29 75 ALA C N 1
ATOM 3101 C CA . ALA C 1 75 ? 26.376 15.808 82.232 1.00 20.58 75 ALA C CA 1
ATOM 3102 C C . ALA C 1 75 ? 26.193 16.045 80.733 1.00 20.51 75 ALA C C 1
ATOM 3103 O O . ALA C 1 75 ? 25.640 15.199 80.035 1.00 21.09 75 ALA C O 1
ATOM 3105 N N . VAL C 1 76 ? 26.639 17.191 80.231 1.00 20.97 76 VAL C N 1
ATOM 3106 C CA . VAL C 1 76 ? 26.515 17.457 78.797 1.00 21.77 76 VAL C CA 1
ATOM 3107 C C . VAL C 1 76 ? 27.311 16.420 78.000 1.00 22.76 76 VAL C C 1
ATOM 3108 O O . VAL C 1 76 ? 26.858 15.933 76.951 1.00 22.55 76 VAL C O 1
ATOM 3112 N N . GLU C 1 77 ? 28.498 16.062 78.486 1.00 22.99 77 GLU C N 1
ATOM 3113 C CA . GLU C 1 77 ? 29.294 15.074 77.773 1.00 23.00 77 GLU C CA 1
ATOM 3114 C C . GLU C 1 77 ? 28.655 13.700 77.787 1.00 22.00 77 GLU C C 1
ATOM 3115 O O . GLU C 1 77 ? 28.765 12.957 76.812 1.00 22.32 77 GLU C O 1
ATOM 3121 N N . LEU C 1 78 ? 28.011 13.344 78.893 1.00 21.63 78 LEU C N 1
ATOM 3122 C CA . LEU C 1 78 ? 27.335 12.053 78.965 1.00 20.49 78 LEU C CA 1
ATOM 3123 C C . LEU C 1 78 ? 26.147 12.099 78.007 1.00 20.02 78 LEU C C 1
ATOM 3124 O O . LEU C 1 78 ? 25.901 11.160 77.263 1.00 19.74 78 LEU C O 1
ATOM 3129 N N . ALA C 1 79 ? 25.392 13.189 78.047 1.00 19.96 79 ALA C N 1
ATOM 3130 C CA . ALA C 1 79 ? 24.224 13.341 77.155 1.00 20.10 79 ALA C CA 1
ATOM 3131 C C . ALA C 1 79 ? 24.616 13.220 75.686 1.00 20.88 79 ALA C C 1
ATOM 3132 O O . ALA C 1 79 ? 23.878 12.636 74.889 1.00 20.60 79 ALA C O 1
ATOM 3134 N N . LYS C 1 80 ? 25.766 13.774 75.309 1.00 21.79 80 LYS C N 1
ATOM 3135 C CA . LYS C 1 80 ? 26.212 13.677 73.923 1.00 23.90 80 LYS C CA 1
ATOM 3136 C C . LYS C 1 80 ? 26.507 12.226 73.534 1.00 23.73 80 LYS C C 1
ATOM 3137 O O . LYS C 1 80 ? 26.057 11.777 72.486 1.00 23.70 80 LYS C O 1
ATOM 3143 N N . ASP C 1 81 ? 27.232 11.487 74.376 1.00 23.90 81 ASP C N 1
ATOM 3144 C CA . ASP C 1 81 ? 27.544 10.080 74.069 1.00 24.99 81 ASP C CA 1
ATOM 3145 C C . ASP C 1 81 ? 26.278 9.238 74.042 1.00 23.87 81 ASP C C 1
ATOM 3146 O O . ASP C 1 81 ? 26.097 8.369 73.199 1.00 23.17 81 ASP C O 1
ATOM 3151 N N . TRP C 1 82 ? 25.405 9.517 74.989 1.00 23.22 82 TRP C N 1
ATOM 3152 C CA . TRP C 1 82 ? 24.161 8.769 75.128 1.00 23.42 82 TRP C CA 1
ATOM 3153 C C . TRP C 1 82 ? 23.314 8.948 73.878 1.00 24.30 82 TRP C C 1
ATOM 3154 O O . TRP C 1 82 ? 22.661 8.016 73.395 1.00 23.14 82 TRP C O 1
ATOM 3165 N N . ARG C 1 83 ? 23.356 10.152 73.340 1.00 24.51 83 ARG C N 1
ATOM 3166 C CA . ARG C 1 83 ? 22.575 10.496 72.168 1.00 25.93 83 ARG C CA 1
ATOM 3167 C C . ARG C 1 83 ? 23.084 9.846 70.883 1.00 26.40 83 ARG C C 1
ATOM 3168 O O . ARG C 1 83 ? 22.302 9.567 69.984 1.00 26.45 83 ARG C O 1
ATOM 3176 N N . THR C 1 84 ? 24.379 9.560 70.805 1.00 27.50 84 THR C N 1
ATOM 3177 C CA . THR C 1 84 ? 24.937 9.046 69.564 1.00 28.75 84 THR C CA 1
ATOM 3178 C C . THR C 1 84 ? 25.509 7.629 69.508 1.00 29.62 84 THR C C 1
ATOM 3179 O O . THR C 1 84 ? 25.531 7.024 68.436 1.00 29.79 84 THR C O 1
ATOM 3183 N N . ASP C 1 85 ? 25.984 7.114 70.634 1.00 28.21 85 ASP C N 1
ATOM 3184 C CA . ASP C 1 85 ? 26.541 5.760 70.688 1.00 29.19 85 ASP C CA 1
ATOM 3185 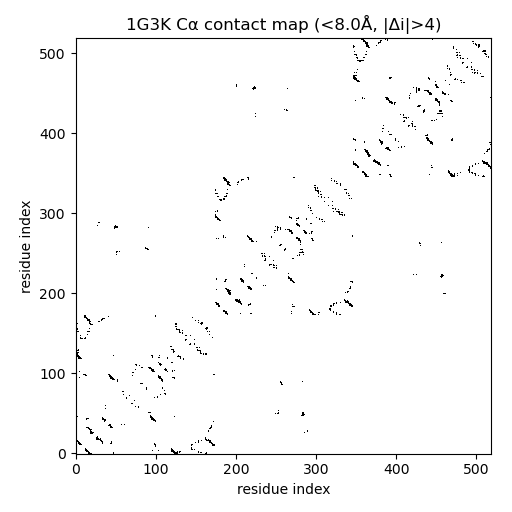C C . ASP C 1 85 ? 25.488 4.687 70.357 1.00 28.78 85 ASP C C 1
ATOM 3186 O O . ASP C 1 85 ? 24.384 4.689 70.911 1.00 27.44 85 ASP C O 1
ATOM 3191 N N . ARG C 1 86 ? 25.849 3.755 69.474 1.00 28.17 86 ARG C N 1
ATOM 3192 C CA . ARG C 1 86 ? 24.943 2.686 69.056 1.00 27.85 86 ARG C CA 1
ATOM 3193 C C . ARG C 1 86 ? 24.329 1.914 70.215 1.00 28.07 86 ARG C C 1
ATOM 3194 O O . ARG C 1 86 ? 23.104 1.713 70.257 1.00 28.39 86 ARG C O 1
ATOM 3196 N N . ALA C 1 87 ? 25.167 1.480 71.153 1.00 27.29 87 ALA C N 1
ATOM 3197 C CA . ALA C 1 87 ? 24.685 0.725 72.311 1.00 27.56 87 ALA C CA 1
ATOM 3198 C C . ALA C 1 87 ? 23.954 1.602 73.326 1.00 27.24 87 ALA C C 1
ATOM 3199 O O . ALA C 1 87 ? 22.912 1.211 73.829 1.00 28.54 87 ALA C O 1
ATOM 3201 N N . LEU C 1 88 ? 24.482 2.790 73.629 1.00 26.57 88 LEU C N 1
ATOM 3202 C CA . LEU C 1 88 ? 23.813 3.657 74.614 1.00 26.19 88 LEU C CA 1
ATOM 3203 C C . LEU C 1 88 ? 22.446 4.142 74.147 1.00 26.80 88 LEU C C 1
ATOM 3204 O O . LEU C 1 88 ? 21.558 4.387 74.975 1.00 26.03 88 LEU C O 1
ATOM 3209 N N . ARG C 1 89 ? 22.260 4.290 72.836 1.00 27.31 89 ARG C N 1
ATOM 3210 C CA . ARG C 1 89 ? 20.961 4.742 72.329 1.00 29.26 89 ARG C CA 1
ATOM 3211 C C . ARG C 1 89 ? 19.894 3.694 72.643 1.00 29.95 89 ARG C C 1
ATOM 3212 O O . ARG C 1 89 ? 18.700 3.981 72.626 1.00 29.46 89 ARG C O 1
ATOM 3220 N N . LYS C 1 90 ? 20.329 2.473 72.926 1.00 29.58 90 LYS C N 1
ATOM 3221 C CA . LYS C 1 90 ? 19.383 1.421 73.272 1.00 30.53 90 LYS C CA 1
ATOM 3222 C C . LYS C 1 90 ? 18.963 1.496 74.745 1.00 29.97 90 LYS C C 1
ATOM 3223 O O . LYS C 1 90 ? 18.032 0.803 75.158 1.00 28.75 90 LYS C O 1
ATOM 3229 N N . LEU C 1 91 ? 19.658 2.322 75.535 1.00 30.47 91 LEU C N 1
ATOM 3230 C CA . LEU C 1 91 ? 19.363 2.453 76.964 1.00 31.06 91 LEU C CA 1
ATOM 3231 C C . LEU C 1 91 ? 18.238 3.447 77.237 1.00 31.97 91 LEU C C 1
ATOM 3232 O O . LEU C 1 91 ? 18.350 4.644 76.927 1.00 33.31 91 LEU C O 1
ATOM 3237 N N . GLU C 1 92 ? 17.176 2.934 77.854 1.00 31.28 92 GLU C N 1
ATOM 3238 C CA . GLU C 1 92 ? 15.974 3.695 78.187 1.00 30.55 92 GLU C CA 1
ATOM 3239 C C . GLU C 1 92 ? 15.989 4.101 79.653 1.00 29.69 92 GLU C C 1
ATOM 3240 O O . GLU C 1 92 ? 15.803 3.272 80.545 1.00 30.10 92 GLU C O 1
ATOM 3242 N N . ALA C 1 93 ? 16.200 5.385 79.906 1.00 27.96 93 ALA C N 1
ATOM 3243 C CA . ALA C 1 93 ? 16.255 5.862 81.277 1.00 26.79 93 ALA C CA 1
ATOM 3244 C C . ALA C 1 93 ? 16.338 7.373 81.322 1.00 25.53 93 ALA C C 1
ATOM 3245 O O . ALA C 1 93 ? 16.583 8.032 80.314 1.00 26.03 93 ALA C O 1
ATOM 3247 N N . MET C 1 94 ? 16.100 7.906 82.510 1.00 25.22 94 MET C N 1
ATOM 3248 C CA . MET C 1 94 ? 16.248 9.318 82.764 1.00 24.64 94 MET C CA 1
ATOM 3249 C C . MET C 1 94 ? 16.963 9.378 84.098 1.00 23.19 94 MET C C 1
ATOM 3250 O O . MET C 1 94 ? 16.724 8.558 84.991 1.00 21.59 94 MET C O 1
ATOM 3255 N N . LEU C 1 95 ? 17.866 10.335 84.224 1.00 21.70 95 LEU C N 1
ATOM 3256 C CA . LEU C 1 95 ? 18.661 10.446 85.439 1.00 20.18 95 LEU C CA 1
ATOM 3257 C C . LEU C 1 95 ? 18.585 11.794 86.120 1.00 19.40 95 LEU C C 1
ATOM 3258 O O . LEU C 1 95 ? 18.368 12.804 85.478 1.00 19.03 95 LEU C O 1
ATOM 3263 N N . ILE C 1 96 ? 18.811 11.800 87.424 1.00 18.23 96 ILE C N 1
ATOM 3264 C CA . ILE C 1 96 ? 18.901 13.050 88.154 1.00 18.08 96 ILE C CA 1
ATOM 3265 C C . ILE C 1 96 ? 20.262 12.941 88.849 1.00 17.24 96 ILE C C 1
ATOM 3266 O O . ILE C 1 96 ? 20.568 11.902 89.407 1.00 18.28 96 ILE C O 1
ATOM 3271 N N . VAL C 1 97 ? 21.091 13.975 88.743 1.00 17.27 97 VAL C N 1
ATOM 3272 C CA . VAL C 1 97 ? 22.376 13.975 89.448 1.00 18.52 97 VAL C CA 1
ATOM 3273 C C . VAL C 1 97 ? 22.462 15.282 90.206 1.00 17.79 97 VAL C C 1
ATOM 3274 O O . VAL C 1 97 ? 21.900 16.302 89.793 1.00 18.70 97 VAL C O 1
ATOM 3278 N N . ALA C 1 98 ? 23.181 15.274 91.315 1.00 18.69 98 ALA C N 1
ATOM 3279 C CA . ALA C 1 98 ? 23.287 16.478 92.104 1.00 19.52 98 ALA C CA 1
ATOM 3280 C C . ALA C 1 98 ? 24.561 16.446 92.930 1.00 21.20 98 ALA C C 1
ATOM 3281 O O . ALA C 1 98 ? 24.976 15.386 93.386 1.00 19.54 98 ALA C O 1
ATOM 3283 N N . ASP C 1 99 ? 25.183 17.606 93.089 1.00 22.33 99 ASP C N 1
ATOM 3284 C CA . ASP C 1 99 ? 26.378 17.711 93.926 1.00 24.63 99 ASP C CA 1
ATOM 3285 C C . ASP C 1 99 ? 26.160 18.928 94.813 1.00 24.18 99 ASP C C 1
ATOM 3286 O O . ASP C 1 99 ? 25.069 19.488 94.816 1.00 23.57 99 ASP C O 1
ATOM 3291 N N . GLU C 1 100 ? 27.168 19.355 95.573 1.00 25.29 100 GLU C N 1
ATOM 3292 C CA . GLU C 1 100 ? 26.979 20.507 96.470 1.00 26.38 100 GLU C CA 1
ATOM 3293 C C . GLU C 1 100 ? 26.678 21.807 95.750 1.00 27.84 100 GLU C C 1
ATOM 3294 O O . GLU C 1 100 ? 26.182 22.753 96.351 1.00 29.55 100 GLU C O 1
ATOM 3296 N N . LYS C 1 101 ? 26.953 21.862 94.453 1.00 27.59 101 LYS C N 1
ATOM 3297 C CA . LYS C 1 101 ? 26.702 23.081 93.718 1.00 27.26 101 LYS C CA 1
ATOM 3298 C C . LYS C 1 101 ? 25.407 23.136 92.921 1.00 26.35 101 LYS C C 1
ATOM 3299 O O . LYS C 1 101 ? 24.662 24.124 92.993 1.00 25.83 101 LYS C O 1
ATOM 3305 N N . GLU C 1 102 ? 25.123 22.067 92.182 1.00 23.43 102 GLU C N 1
ATOM 3306 C CA . GLU C 1 102 ? 23.951 22.079 91.302 1.00 23.65 102 GLU C CA 1
ATOM 3307 C C . GLU C 1 102 ? 23.273 20.712 91.146 1.00 21.84 102 GLU C C 1
ATOM 3308 O O . GLU C 1 102 ? 23.820 19.690 91.560 1.00 20.13 102 GLU C O 1
ATOM 3314 N N . SER C 1 103 ? 22.090 20.725 90.521 1.00 20.48 103 SER C N 1
ATOM 3315 C CA . SER C 1 103 ? 21.297 19.519 90.287 1.00 19.19 103 SER C CA 1
ATOM 3316 C C . SER C 1 103 ? 20.879 19.515 88.807 1.00 19.21 103 SER C C 1
ATOM 3317 O O . SER C 1 103 ? 20.600 20.580 88.245 1.00 18.58 103 SER C O 1
ATOM 3320 N N . LEU C 1 104 ? 20.803 18.332 88.197 1.00 17.31 104 LEU C N 1
ATOM 3321 C CA . LEU C 1 104 ? 20.448 18.226 86.778 1.00 17.73 104 LEU C CA 1
ATOM 3322 C C . LEU C 1 104 ? 19.710 16.955 86.401 1.00 17.29 104 LEU C C 1
ATOM 3323 O O . LEU C 1 104 ? 19.867 15.927 87.040 1.00 17.28 104 LEU C O 1
ATOM 3328 N N . ILE C 1 105 ? 18.905 17.044 85.343 1.00 16.84 105 ILE C N 1
ATOM 3329 C CA . ILE C 1 105 ? 18.235 15.864 84.801 1.00 17.41 105 ILE C CA 1
ATOM 3330 C C . ILE C 1 105 ? 19.027 15.595 83.520 1.00 17.08 105 ILE C C 1
ATOM 3331 O O . ILE C 1 105 ? 19.375 16.537 82.799 1.00 17.60 105 ILE C O 1
ATOM 3336 N N . ILE C 1 106 ? 19.368 14.332 83.276 1.00 16.47 106 ILE C N 1
ATOM 3337 C CA . ILE C 1 106 ? 20.074 13.968 82.049 1.00 17.83 106 ILE C CA 1
ATOM 3338 C C . ILE C 1 106 ? 19.166 12.998 81.316 1.00 17.40 106 ILE C C 1
ATOM 3339 O O . ILE C 1 106 ? 18.649 12.064 81.929 1.00 18.26 106 ILE C O 1
ATOM 3344 N N . THR C 1 107 ? 18.965 13.230 80.026 1.00 18.41 107 THR C N 1
ATOM 3345 C CA . THR C 1 107 ? 18.113 12.377 79.201 1.00 20.19 107 THR C CA 1
ATOM 3346 C C . THR C 1 107 ? 18.922 11.808 78.055 1.00 20.31 107 THR C C 1
ATOM 3347 O O . THR C 1 107 ? 20.044 12.259 77.795 1.00 20.84 107 THR C O 1
ATOM 3351 N N . GLY C 1 108 ? 18.331 10.837 77.364 1.00 21.32 108 GLY C N 1
ATOM 3352 C CA . GLY C 1 108 ? 18.991 10.221 76.229 1.00 22.09 108 GLY C CA 1
ATOM 3353 C C . GLY C 1 108 ? 18.518 10.845 74.925 1.00 23.53 108 GLY C C 1
ATOM 3354 O O . GLY C 1 108 ? 18.789 10.323 73.848 1.00 23.32 108 GLY C O 1
ATOM 3355 N N . ILE C 1 109 ? 17.820 11.966 75.022 1.00 22.75 109 ILE C N 1
ATOM 3356 C CA . ILE C 1 109 ? 17.316 12.637 73.839 1.00 26.84 109 ILE C CA 1
ATOM 3357 C C . ILE C 1 109 ? 17.949 13.997 73.612 1.00 27.45 109 ILE C C 1
ATOM 3358 O O . ILE C 1 109 ? 17.332 14.891 73.036 1.00 28.07 109 ILE C O 1
ATOM 3363 N N . GLY C 1 110 ? 19.190 14.144 74.067 1.00 27.37 110 GLY C N 1
ATOM 3364 C CA . GLY C 1 110 ? 19.913 15.381 73.855 1.00 28.46 110 GLY C CA 1
ATOM 3365 C C . GLY C 1 110 ? 19.569 16.539 74.774 1.00 28.98 110 GLY C C 1
ATOM 3366 O O . GLY C 1 110 ? 19.805 17.691 74.424 1.00 28.20 110 GLY C O 1
ATOM 3367 N N . ASP C 1 111 ? 19.023 16.245 75.950 1.00 28.90 111 ASP C N 1
ATOM 3368 C CA . ASP C 1 111 ? 18.656 17.298 76.881 1.00 29.02 111 ASP C CA 1
ATOM 3369 C C . ASP C 1 111 ? 19.299 17.134 78.259 1.00 26.58 111 ASP C C 1
ATOM 3370 O O . ASP C 1 111 ? 19.429 16.020 78.762 1.00 26.85 111 ASP C O 1
ATOM 3375 N N . VAL C 1 112 ? 19.731 18.255 78.836 1.00 24.79 112 VAL C N 1
ATOM 3376 C CA . VAL C 1 112 ? 20.296 18.309 80.188 1.00 23.61 112 VAL C CA 1
ATOM 3377 C C . VAL C 1 112 ? 19.464 19.466 80.734 1.00 23.42 112 VAL C C 1
ATOM 3378 O O . VAL C 1 112 ? 19.526 20.580 80.217 1.00 23.60 112 VAL C O 1
ATOM 3382 N N . VAL C 1 113 ? 18.662 19.184 81.751 1.00 22.09 113 VAL C N 1
ATOM 3383 C CA . VAL C 1 113 ? 17.738 20.175 82.284 1.00 21.67 113 VAL C CA 1
ATOM 3384 C C . VAL C 1 113 ? 18.072 20.655 83.678 1.00 21.53 113 VAL C C 1
ATOM 3385 O O . VAL C 1 113 ? 18.244 19.860 84.594 1.00 19.67 113 VAL C O 1
ATOM 3389 N N . GLN C 1 114 ? 18.182 21.967 83.832 1.00 22.01 114 GLN C N 1
ATOM 3390 C CA . GLN C 1 114 ? 18.446 22.549 85.138 1.00 22.79 114 GLN C CA 1
ATOM 3391 C C . GLN C 1 114 ? 17.088 22.888 85.758 1.00 21.45 114 GLN C C 1
ATOM 3392 O O . GLN C 1 114 ? 16.131 23.168 85.048 1.00 19.76 114 GLN C O 1
ATOM 3398 N N . PRO C 1 115 ? 16.993 22.877 87.089 1.00 20.89 115 PRO C N 1
ATOM 3399 C CA . PRO C 1 115 ? 15.707 23.191 87.723 1.00 21.49 115 PRO C CA 1
ATOM 3400 C C . PRO C 1 115 ? 15.351 24.670 87.666 1.00 22.26 115 PRO C C 1
ATOM 3401 O O . PRO C 1 115 ? 16.179 25.510 87.319 1.00 21.81 115 PRO C O 1
ATOM 3405 N N . GLU C 1 116 ? 14.116 24.988 88.023 1.00 22.57 116 GLU C N 1
ATOM 3406 C CA . GLU C 1 116 ? 13.698 26.379 88.060 1.00 22.44 116 GLU C CA 1
ATOM 3407 C C . GLU C 1 116 ? 14.183 26.961 89.392 1.00 22.67 116 GLU C C 1
ATOM 3408 O O . GLU C 1 116 ? 14.924 26.290 90.132 1.00 20.72 116 GLU C O 1
ATOM 3414 N N . GLU C 1 117 ? 13.755 28.174 89.729 1.00 22.86 117 GLU C N 1
ATOM 3415 C CA . GLU C 1 117 ? 14.253 28.806 90.954 1.00 24.40 117 GLU C CA 1
ATOM 3416 C C . GLU C 1 117 ? 13.917 28.075 92.243 1.00 23.75 117 GLU C C 1
ATOM 3417 O O . GLU C 1 117 ? 14.531 28.326 93.285 1.00 25.79 117 GLU C O 1
ATOM 3423 N N . ASP C 1 118 ? 12.937 27.180 92.196 1.00 22.19 118 ASP C N 1
ATOM 3424 C CA . ASP C 1 118 ? 12.568 26.420 93.380 1.00 21.31 118 ASP C CA 1
ATOM 3425 C C . ASP C 1 118 ? 13.608 25.335 93.657 1.00 20.72 118 ASP C C 1
ATOM 3426 O O . ASP C 1 118 ? 13.571 24.694 94.703 1.00 18.99 118 ASP C O 1
ATOM 3431 N N . GLN C 1 119 ? 14.509 25.108 92.703 1.00 19.90 119 GLN C N 1
ATOM 3432 C CA . GLN C 1 119 ? 15.565 24.101 92.857 1.00 21.44 119 GLN C CA 1
ATOM 3433 C C . GLN C 1 119 ? 15.046 22.666 93.047 1.00 20.59 119 GLN C C 1
ATOM 3434 O O . GLN C 1 119 ? 15.645 21.857 93.752 1.00 20.50 119 GLN C O 1
ATOM 3440 N N . ILE C 1 120 ? 13.938 22.341 92.395 1.00 18.13 120 ILE C N 1
ATOM 3441 C CA . ILE C 1 120 ? 13.393 20.998 92.528 1.00 16.47 120 ILE C CA 1
ATOM 3442 C C . ILE C 1 120 ? 13.460 20.286 91.172 1.00 15.70 120 ILE C C 1
ATOM 3443 O O . ILE C 1 120 ? 13.240 20.918 90.136 1.00 15.60 120 ILE C O 1
ATOM 3448 N N . LEU C 1 121 ? 13.739 18.983 91.186 1.00 16.32 121 LEU C N 1
ATOM 3449 C CA . LEU C 1 121 ? 13.749 18.183 89.957 1.00 15.84 121 LEU C CA 1
ATOM 3450 C C . LEU C 1 121 ? 13.043 16.882 90.281 1.00 15.78 121 LEU C C 1
ATOM 3451 O O . LEU C 1 121 ? 13.168 16.377 91.385 1.00 15.25 121 LEU C O 1
ATOM 3456 N N . ALA C 1 122 ? 12.324 16.323 89.304 1.00 14.72 122 ALA C N 1
ATOM 3457 C CA . ALA C 1 122 ? 11.658 15.050 89.519 1.00 15.21 122 ALA C CA 1
ATOM 3458 C C . ALA C 1 122 ? 11.567 14.335 88.184 1.00 14.73 122 ALA C C 1
ATOM 3459 O O . ALA C 1 122 ? 11.412 14.978 87.146 1.00 14.99 122 ALA C O 1
ATOM 3461 N N . ILE C 1 123 ? 11.686 13.013 88.217 1.00 14.74 123 ILE C N 1
ATOM 3462 C CA . ILE C 1 123 ? 11.594 12.198 87.016 1.00 16.05 123 ILE C CA 1
ATOM 3463 C C . ILE C 1 123 ? 10.839 10.909 87.338 1.00 16.81 123 ILE C C 1
ATOM 3464 O O . ILE C 1 123 ? 10.569 10.617 88.509 1.00 16.21 123 ILE C O 1
ATOM 3469 N N . GLY C 1 124 ? 10.488 10.159 86.293 1.00 16.15 124 GLY C N 1
ATOM 3470 C CA . GLY C 1 124 ? 9.772 8.907 86.501 1.00 16.35 124 GLY C CA 1
ATOM 3471 C C . GLY C 1 124 ? 8.278 9.050 86.259 1.00 16.10 124 GLY C C 1
ATOM 3472 O O . GLY C 1 124 ? 7.771 10.152 86.184 1.00 16.82 124 GLY C O 1
ATOM 3473 N N . SER C 1 125 ? 7.568 7.932 86.155 1.00 16.65 125 SER C N 1
ATOM 3474 C CA . SER C 1 125 ? 6.126 7.974 85.912 1.00 18.23 125 SER C CA 1
ATOM 3475 C C . SER C 1 125 ? 5.382 8.807 86.957 1.00 17.80 125 SER C C 1
ATOM 3476 O O . SER C 1 125 ? 4.403 9.477 86.630 1.00 17.65 125 SER C O 1
ATOM 3479 N N . GLY C 1 126 ? 5.848 8.781 88.206 1.00 16.64 126 GLY C N 1
ATOM 3480 C CA . GLY C 1 126 ? 5.189 9.566 89.246 1.00 15.30 126 GLY C CA 1
ATOM 3481 C C . GLY C 1 126 ? 5.908 10.884 89.533 1.00 14.22 126 GLY C C 1
ATOM 3482 O O . GLY C 1 126 ? 5.581 11.608 90.479 1.00 15.39 126 GLY C O 1
ATOM 3483 N N . GLY C 1 127 ? 6.894 11.201 88.705 1.00 14.06 127 GLY C N 1
ATOM 3484 C CA . GLY C 1 127 ? 7.663 12.412 88.904 1.00 14.09 127 GLY C CA 1
ATOM 3485 C C . GLY C 1 127 ? 6.887 13.692 89.075 1.00 15.31 127 GLY C C 1
ATOM 3486 O O . GLY C 1 127 ? 7.182 14.466 89.981 1.00 12.25 127 GLY C O 1
ATOM 3487 N N . ASN C 1 128 ? 5.878 13.920 88.229 1.00 14.34 128 ASN C N 1
ATOM 3488 C CA . ASN C 1 128 ? 5.137 15.170 88.321 1.00 15.41 128 ASN C CA 1
ATOM 3489 C C . ASN C 1 128 ? 4.215 15.305 89.521 1.00 14.13 128 ASN C C 1
ATOM 3490 O O . ASN C 1 128 ? 3.819 16.408 89.867 1.00 13.61 128 ASN C O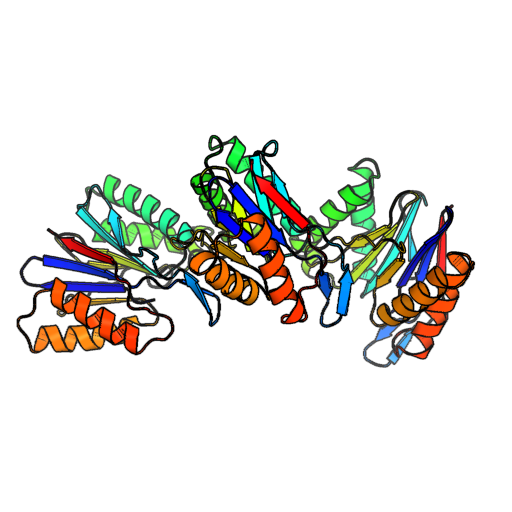 1
ATOM 3495 N N . TYR C 1 129 ? 3.864 14.190 90.146 1.00 14.47 129 TYR C N 1
ATOM 3496 C CA . TYR C 1 129 ? 3.048 14.252 91.353 1.00 14.23 129 TYR C CA 1
ATOM 3497 C C . TYR C 1 129 ? 4.006 14.689 92.454 1.00 14.31 129 TYR C C 1
ATOM 3498 O O . TYR C 1 129 ? 3.688 15.555 93.270 1.00 13.85 129 TYR C O 1
ATOM 3507 N N . ALA C 1 130 ? 5.193 14.092 92.495 1.00 13.71 130 ALA C N 1
ATOM 3508 C CA . ALA C 1 130 ? 6.147 14.518 93.513 1.00 13.67 130 ALA C CA 1
ATOM 3509 C C . ALA C 1 130 ? 6.547 15.982 93.263 1.00 13.72 130 ALA C C 1
ATOM 3510 O O . ALA C 1 130 ? 6.746 16.755 94.210 1.00 14.69 130 ALA C O 1
ATOM 3512 N N . LEU C 1 131 ? 6.683 16.360 92.000 1.00 14.60 131 LEU C N 1
ATOM 3513 C CA . LEU C 1 131 ? 7.053 17.747 91.657 1.00 13.63 131 LEU C CA 1
ATOM 3514 C C . LEU C 1 131 ? 5.999 18.734 92.153 1.00 13.63 131 LEU C C 1
ATOM 3515 O O . LEU C 1 131 ? 6.325 19.814 92.649 1.00 13.39 131 LEU C O 1
ATOM 3520 N N . SER C 1 132 ? 4.726 18.399 91.951 1.00 13.65 132 SER C N 1
ATOM 3521 C CA . SER C 1 132 ? 3.621 19.262 92.410 1.00 13.61 132 SER C CA 1
ATOM 3522 C C . SER C 1 132 ? 3.618 19.401 93.926 1.00 14.04 132 SER C C 1
ATOM 3523 O O . SER C 1 132 ? 3.457 20.505 94.469 1.00 14.42 132 SER C O 1
ATOM 3526 N N . ALA C 1 133 ? 3.785 18.283 94.619 1.00 13.70 133 ALA C N 1
ATOM 3527 C CA . ALA C 1 133 ? 3.773 18.330 96.090 1.00 14.06 133 ALA C CA 1
ATOM 3528 C C . ALA C 1 133 ? 5.007 19.089 96.605 1.00 14.97 133 ALA C C 1
ATOM 3529 O O . ALA C 1 133 ? 4.926 19.878 97.558 1.00 13.77 133 ALA C O 1
ATOM 3531 N N . ALA C 1 134 ? 6.151 18.844 95.976 1.00 14.53 134 ALA C N 1
ATOM 3532 C CA . ALA C 1 134 ? 7.378 19.495 96.423 1.00 14.80 134 ALA C CA 1
ATOM 3533 C C . ALA C 1 134 ? 7.286 20.988 96.223 1.00 13.98 134 ALA C C 1
ATOM 3534 O O . ALA C 1 134 ? 7.693 21.758 97.092 1.00 16.53 134 ALA C O 1
ATOM 3536 N N . ARG C 1 135 ? 6.739 21.437 95.100 1.00 14.66 135 ARG C N 1
ATOM 3537 C CA . ARG C 1 135 ? 6.665 22.874 94.899 1.00 15.81 135 ARG C CA 1
ATOM 3538 C C . ARG C 1 135 ? 5.712 23.485 95.893 1.00 15.76 135 ARG C C 1
ATOM 3539 O O . ARG C 1 135 ? 5.959 24.573 96.412 1.00 16.92 135 ARG C O 1
ATOM 3547 N N . ALA C 1 136 ? 4.632 22.777 96.182 1.00 15.77 136 ALA C N 1
ATOM 3548 C CA . ALA C 1 136 ? 3.681 23.293 97.160 1.00 16.09 136 ALA C CA 1
ATOM 3549 C C . ALA C 1 136 ? 4.368 23.463 98.521 1.00 16.87 136 ALA C C 1
ATOM 3550 O O . ALA C 1 136 ? 4.211 24.496 99.189 1.00 18.64 136 ALA C O 1
ATOM 3552 N N . LEU C 1 137 ? 5.144 22.466 98.924 1.00 16.07 137 LEU C N 1
ATOM 3553 C CA . LEU C 1 137 ? 5.816 22.506 100.233 1.00 17.36 137 LEU C CA 1
ATOM 3554 C C . LEU C 1 137 ? 6.973 23.498 100.316 1.00 19.02 137 LEU C C 1
ATOM 3555 O O . LEU C 1 137 ? 7.182 24.116 101.374 1.00 19.63 137 LEU C O 1
ATOM 3560 N N . VAL C 1 138 ? 7.723 23.662 99.229 1.00 19.88 138 VAL C N 1
ATOM 3561 C CA . VAL C 1 138 ? 8.840 24.607 99.241 1.00 21.12 138 VAL C CA 1
ATOM 3562 C C . VAL C 1 138 ? 8.307 26.033 99.320 1.00 22.22 138 VAL C C 1
ATOM 3563 O O . VAL C 1 138 ? 8.837 26.872 100.057 1.00 21.06 138 VAL C O 1
ATOM 3567 N N . GLU C 1 139 ? 7.228 26.291 98.591 1.00 22.12 139 GLU C N 1
ATOM 3568 C CA . GLU C 1 139 ? 6.642 27.621 98.548 1.00 23.08 139 GLU C CA 1
ATOM 3569 C C . GLU C 1 139 ? 5.737 28.005 99.715 1.00 23.49 139 GLU C C 1
ATOM 3570 O O . GLU C 1 139 ? 5.467 29.195 99.922 1.00 25.01 139 GLU C O 1
ATOM 3576 N N . ASN C 1 140 ? 5.293 27.031 100.494 1.00 22.83 140 ASN C N 1
ATOM 3577 C CA . ASN C 1 140 ? 4.378 27.324 101.590 1.00 22.99 140 ASN C CA 1
ATOM 3578 C C . ASN C 1 140 ? 4.703 26.798 102.973 1.00 22.79 140 ASN C C 1
ATOM 3579 O O . ASN C 1 140 ? 3.887 26.928 103.884 1.00 23.50 140 ASN C O 1
ATOM 3584 N N . THR C 1 141 ? 5.865 26.190 103.145 1.00 23.43 141 THR C N 1
ATOM 3585 C CA . THR C 1 141 ? 6.255 25.694 104.473 1.00 23.64 141 THR C CA 1
ATOM 3586 C C . THR C 1 141 ? 7.735 25.984 104.621 1.00 24.65 141 THR C C 1
ATOM 3587 O O . THR C 1 141 ? 8.394 26.394 103.658 1.00 23.52 141 THR C O 1
ATOM 3591 N N . GLU C 1 142 ? 8.245 25.735 105.825 1.00 24.67 142 GLU C N 1
ATOM 3592 C CA . GLU C 1 142 ? 9.652 25.914 106.144 1.00 25.64 142 GLU C CA 1
ATOM 3593 C C . GLU C 1 142 ? 10.265 24.513 106.326 1.00 25.30 142 GLU C C 1
ATOM 3594 O O . GLU C 1 142 ? 11.292 24.358 106.983 1.00 25.66 142 GLU C O 1
ATOM 3596 N N . LEU C 1 143 ? 9.641 23.489 105.743 1.00 23.30 143 LEU C N 1
ATOM 3597 C CA . LEU C 1 143 ? 10.157 22.122 105.893 1.00 23.21 143 LEU C CA 1
ATOM 3598 C C . LEU C 1 143 ? 11.519 21.957 105.248 1.00 22.19 143 LEU C C 1
ATOM 3599 O O . LEU C 1 143 ? 11.833 22.655 104.293 1.00 21.99 143 LEU C O 1
ATOM 3604 N N . SER C 1 144 ? 12.319 21.020 105.758 1.00 23.39 144 SER C N 1
ATOM 3605 C CA . SER C 1 144 ? 13.652 20.787 105.203 1.00 23.84 144 SER C CA 1
ATOM 3606 C C . SER C 1 144 ? 13.582 20.057 103.872 1.00 23.40 144 SER C C 1
ATOM 3607 O O . SER C 1 144 ? 12.571 19.454 103.521 1.00 21.82 144 SER C O 1
ATOM 3610 N N . ALA C 1 145 ? 14.683 20.098 103.139 1.00 23.13 145 ALA C N 1
ATOM 3611 C CA . ALA C 1 145 ? 14.752 19.407 101.871 1.00 22.57 145 ALA C CA 1
ATOM 3612 C C . ALA C 1 145 ? 14.419 17.931 102.084 1.00 23.63 145 ALA C C 1
ATOM 3613 O O . ALA C 1 145 ? 13.673 17.330 101.304 1.00 21.67 145 ALA C O 1
ATOM 3615 N N . HIS C 1 146 ? 14.950 17.339 103.153 1.00 22.24 146 HIS C N 1
ATOM 3616 C CA . HIS C 1 146 ? 14.711 15.926 103.403 1.00 23.08 146 HIS C CA 1
ATOM 3617 C C . HIS C 1 146 ? 13.232 15.617 103.641 1.00 22.99 146 HIS C C 1
ATOM 3618 O O . HIS C 1 146 ? 12.683 14.674 103.075 1.00 21.94 146 HIS C O 1
ATOM 3625 N N . GLU C 1 147 ? 12.599 16.414 104.488 1.00 23.00 147 GLU C N 1
ATOM 3626 C CA . GLU C 1 147 ? 11.190 16.212 104.791 1.00 24.22 147 GLU C CA 1
ATOM 3627 C C . GLU C 1 147 ? 10.327 16.374 103.545 1.00 22.66 147 GLU C C 1
ATOM 3628 O O . GLU C 1 147 ? 9.374 15.611 103.334 1.00 22.99 147 GLU C O 1
ATOM 3634 N N . ILE C 1 148 ? 10.643 17.380 102.734 1.00 20.53 148 ILE C N 1
ATOM 3635 C CA . ILE C 1 148 ? 9.863 17.622 101.522 1.00 19.02 148 ILE C CA 1
ATOM 3636 C C . ILE C 1 148 ? 10.001 16.443 100.556 1.00 18.28 148 ILE C C 1
ATOM 3637 O O . ILE C 1 148 ? 9.011 15.990 99.957 1.00 16.03 148 ILE C O 1
ATOM 3642 N N . VAL C 1 149 ? 11.214 15.918 100.413 1.00 17.35 149 VAL C N 1
ATOM 3643 C CA . VAL C 1 149 ? 11.394 14.766 99.538 1.00 17.47 149 VAL C CA 1
ATOM 3644 C C . VAL C 1 149 ? 10.580 13.567 100.059 1.00 18.84 149 VAL C C 1
ATOM 3645 O O . VAL C 1 149 ? 9.887 12.906 99.291 1.00 18.50 149 VAL C O 1
ATOM 3649 N N . GLU C 1 150 ? 10.640 13.275 101.351 1.00 19.62 150 GLU C N 1
ATOM 3650 C CA . GLU C 1 150 ? 9.880 12.129 101.848 1.00 20.81 150 GLU C CA 1
ATOM 3651 C C . GLU C 1 150 ? 8.369 12.302 101.675 1.00 20.22 150 GLU C C 1
ATOM 3652 O O . GLU C 1 150 ? 7.670 11.360 101.275 1.00 19.33 150 GLU C O 1
ATOM 3658 N N . LYS C 1 151 ? 7.862 13.488 101.985 1.00 19.60 151 LYS C N 1
ATOM 3659 C CA . LYS C 1 151 ? 6.429 13.752 101.852 1.00 20.37 151 LYS C CA 1
ATOM 3660 C C . LYS C 1 151 ? 5.953 13.742 100.395 1.00 18.77 151 LYS C C 1
ATOM 3661 O O . LYS C 1 151 ? 4.841 13.289 100.098 1.00 17.41 151 LYS C O 1
ATOM 3667 N N . SER C 1 152 ? 6.791 14.240 99.490 1.00 17.95 152 SER C N 1
ATOM 3668 C CA . SER C 1 152 ? 6.429 14.301 98.076 1.00 18.12 152 SER C CA 1
ATOM 3669 C C . SER C 1 152 ? 6.439 12.926 97.438 1.00 19.18 152 SER C C 1
ATOM 3670 O O . SER C 1 152 ? 5.623 12.613 96.553 1.00 17.85 152 SER C O 1
ATOM 3673 N N . LEU C 1 153 ? 7.373 12.099 97.902 1.00 19.09 153 LEU C N 1
ATOM 3674 C CA . LEU C 1 153 ? 7.487 10.745 97.412 1.00 19.09 153 LEU C CA 1
ATOM 3675 C C . LEU C 1 153 ? 6.236 9.968 97.856 1.00 18.29 153 LEU C C 1
ATOM 3676 O O . LEU C 1 153 ? 5.669 9.182 97.090 1.00 16.95 153 LEU C O 1
ATOM 3681 N N . ARG C 1 154 ? 5.805 10.196 99.090 1.00 18.13 154 ARG C N 1
ATOM 3682 C CA . ARG C 1 154 ? 4.623 9.497 99.582 1.00 19.55 154 ARG C CA 1
ATOM 3683 C C . ARG C 1 154 ? 3.384 9.916 98.793 1.00 18.64 154 ARG C C 1
ATOM 3684 O O . ARG C 1 154 ? 2.555 9.078 98.440 1.00 18.63 154 ARG C O 1
ATOM 3692 N N . ILE C 1 155 ? 3.254 11.208 98.513 1.00 17.48 155 ILE C N 1
ATOM 3693 C CA . ILE C 1 155 ? 2.097 11.672 97.748 1.00 18.06 155 ILE C CA 1
ATOM 3694 C C . ILE C 1 155 ? 2.124 11.066 96.335 1.00 17.68 155 ILE C C 1
ATOM 3695 O O . ILE C 1 155 ? 1.091 10.659 95.791 1.00 18.02 155 ILE C O 1
ATOM 3700 N N . ALA C 1 156 ? 3.309 10.968 95.745 1.00 17.33 156 ALA C N 1
ATOM 3701 C CA . ALA C 1 156 ? 3.406 10.386 94.409 1.00 17.18 156 ALA C CA 1
ATOM 3702 C C . ALA C 1 156 ? 3.028 8.897 94.488 1.00 19.34 156 ALA C C 1
ATOM 3703 O O . ALA C 1 156 ? 2.308 8.377 93.635 1.00 19.24 156 ALA C O 1
ATOM 3705 N N . GLY C 1 157 ? 3.510 8.220 95.526 1.00 19.80 157 GLY C N 1
ATOM 3706 C CA . GLY C 1 157 ? 3.234 6.798 95.679 1.00 21.24 157 GLY C CA 1
ATOM 3707 C C . GLY C 1 157 ? 1.763 6.449 95.833 1.00 22.75 157 GLY C C 1
ATOM 3708 O O . GLY C 1 157 ? 1.334 5.350 95.445 1.00 25.02 157 GLY C O 1
ATOM 3709 N N . ASP C 1 158 ? 0.981 7.357 96.407 1.00 23.10 158 ASP C N 1
ATOM 3710 C CA . ASP C 1 158 ? -0.437 7.094 96.597 1.00 25.00 158 ASP C CA 1
ATOM 3711 C C . ASP C 1 158 ? -1.241 7.359 95.323 1.00 25.55 158 ASP C C 1
ATOM 3712 O O . ASP C 1 158 ? -2.426 7.044 95.258 1.00 26.15 158 ASP C O 1
ATOM 3717 N N . ILE C 1 159 ? -0.590 7.916 94.302 1.00 23.50 159 ILE C N 1
ATOM 3718 C CA . ILE C 1 159 ? -1.242 8.211 93.030 1.00 22.33 159 ILE C CA 1
ATOM 3719 C C . ILE C 1 159 ? -0.744 7.345 91.852 1.00 22.84 159 ILE C C 1
ATOM 3720 O O . ILE C 1 159 ? -1.548 6.787 91.096 1.00 22.89 159 ILE C O 1
ATOM 3725 N N . CYS C 1 160 ? 0.573 7.247 91.681 1.00 20.78 160 CYS C N 1
ATOM 3726 C CA . CYS C 1 160 ? 1.159 6.455 90.592 1.00 20.93 160 CYS C CA 1
ATOM 3727 C C . CYS C 1 160 ? 1.171 4.950 90.947 1.00 20.62 160 CYS C C 1
ATOM 3728 O O . CYS C 1 160 ? 1.717 4.554 91.981 1.00 20.28 160 CYS C O 1
ATOM 3731 N N . VAL C 1 161 ? 0.587 4.113 90.089 1.00 20.54 161 VAL C N 1
ATOM 3732 C CA . VAL C 1 161 ? 0.557 2.675 90.374 1.00 20.86 161 VAL C CA 1
ATOM 3733 C C . VAL C 1 161 ? 1.923 2.002 90.267 1.00 20.69 161 VAL C C 1
ATOM 3734 O O . VAL C 1 161 ? 2.082 0.853 90.676 1.00 19.85 161 VAL C O 1
ATOM 3738 N N . PHE C 1 162 ? 2.906 2.708 89.701 1.00 20.87 162 PHE C N 1
ATOM 3739 C CA . PHE C 1 162 ? 4.253 2.149 89.549 1.00 19.99 162 PHE C CA 1
ATOM 3740 C C . PHE C 1 162 ? 5.235 2.694 90.565 1.00 21.12 162 PHE C C 1
ATOM 3741 O O . PHE C 1 162 ? 6.437 2.450 90.463 1.00 21.96 162 PHE C O 1
ATOM 3749 N N . THR C 1 163 ? 4.727 3.430 91.547 1.00 20.18 163 THR C N 1
ATOM 3750 C CA . THR C 1 163 ? 5.563 4.001 92.604 1.00 20.44 163 THR C CA 1
ATOM 3751 C C . THR C 1 163 ? 5.060 3.519 93.963 1.00 21.26 163 THR C C 1
ATOM 3752 O O . THR C 1 163 ? 3.865 3.622 94.230 1.00 21.78 163 THR C O 1
ATOM 3756 N N . ASN C 1 164 ? 5.933 2.971 94.816 1.00 22.37 164 ASN C N 1
ATOM 3757 C CA . ASN C 1 164 ? 5.460 2.522 96.132 1.00 23.65 164 ASN C CA 1
ATOM 3758 C C . ASN C 1 164 ? 5.889 3.475 97.240 1.00 25.20 164 ASN C C 1
ATOM 3759 O O . ASN C 1 164 ? 6.283 4.617 96.966 1.00 24.26 164 ASN C O 1
ATOM 3764 N N . THR C 1 165 ? 5.782 3.032 98.486 1.00 26.14 165 THR C N 1
ATOM 3765 C CA . THR C 1 165 ? 6.151 3.899 99.602 1.00 28.38 165 THR C CA 1
ATOM 3766 C C . THR C 1 165 ? 7.355 3.457 100.436 1.00 28.87 165 THR C C 1
ATOM 3767 O O . THR C 1 165 ? 7.451 3.796 101.616 1.00 29.49 165 THR C O 1
ATOM 3771 N N . ASN C 1 166 ? 8.275 2.721 99.812 1.00 29.71 166 ASN C N 1
ATOM 3772 C CA . ASN C 1 166 ? 9.521 2.280 100.453 1.00 29.57 166 ASN C CA 1
ATOM 3773 C C . ASN C 1 166 ? 10.602 3.126 99.789 1.00 28.77 166 ASN C C 1
ATOM 3774 O O . ASN C 1 166 ? 11.012 2.830 98.666 1.00 28.52 166 ASN C O 1
ATOM 3779 N N . PHE C 1 167 ? 11.081 4.150 100.486 1.00 26.26 167 PHE C N 1
ATOM 3780 C CA . PHE C 1 167 ? 12.060 5.064 99.924 1.00 26.08 167 PHE C CA 1
ATOM 3781 C C . PHE C 1 167 ? 13.513 4.887 100.314 1.00 26.52 167 PHE C C 1
ATOM 3782 O O . PHE C 1 167 ? 13.834 4.360 101.380 1.00 25.48 167 PHE C O 1
ATOM 3790 N N . THR C 1 168 ? 14.376 5.364 99.424 1.00 25.65 168 THR C N 1
ATOM 3791 C CA . THR C 1 168 ? 15.817 5.413 99.656 1.00 25.89 168 THR C CA 1
ATOM 3792 C C . THR C 1 168 ? 16.057 6.904 99.498 1.00 25.14 168 THR C C 1
ATOM 3793 O O . THR C 1 168 ? 15.769 7.481 98.437 1.00 23.44 168 THR C O 1
ATOM 3797 N N . ILE C 1 169 ? 16.541 7.545 100.549 1.00 24.46 169 ILE C N 1
ATOM 3798 C CA . ILE C 1 169 ? 16.777 8.974 100.477 1.00 25.05 169 ILE C CA 1
ATOM 3799 C C . ILE C 1 169 ? 18.228 9.279 100.823 1.00 26.04 169 ILE C C 1
ATOM 3800 O O . ILE C 1 169 ? 18.737 8.836 101.862 1.00 25.78 169 ILE C O 1
ATOM 3805 N N . GLU C 1 170 ? 18.907 10.005 99.939 1.00 26.45 170 GLU C N 1
ATOM 3806 C CA . GLU C 1 170 ? 20.310 10.370 100.179 1.00 26.64 170 GLU C CA 1
ATOM 3807 C C . GLU C 1 170 ? 20.501 11.878 100.248 1.00 27.21 170 GLU C C 1
ATOM 3808 O O . GLU C 1 170 ? 19.859 12.622 99.513 1.00 23.75 170 GLU C O 1
ATOM 3814 N N . GLU C 1 171 ? 21.391 12.330 101.131 1.00 27.86 171 GLU C N 1
ATOM 3815 C CA . GLU C 1 171 ? 21.632 13.760 101.252 1.00 31.23 171 GLU C CA 1
ATOM 3816 C C . GLU C 1 171 ? 23.097 14.144 101.279 1.00 31.88 171 GLU C C 1
ATOM 3817 O O . GLU C 1 171 ? 23.959 13.332 101.612 1.00 30.78 171 GLU C O 1
ATOM 3823 N N . LEU C 1 172 ? 23.351 15.386 100.896 1.00 33.06 172 LEU C N 1
ATOM 3824 C CA . LEU C 1 172 ? 24.682 15.976 100.884 1.00 36.39 172 LEU C CA 1
ATOM 3825 C C . LEU C 1 172 ? 24.546 17.304 101.603 1.00 39.23 172 LEU C C 1
ATOM 3826 O O . LEU C 1 172 ? 23.662 18.110 101.262 1.00 38.51 172 LEU C O 1
ATOM 3831 N N . PRO C 1 173 ? 25.405 17.558 102.606 1.00 42.05 173 PRO C N 1
ATOM 3832 C CA . PRO C 1 173 ? 26.464 16.640 103.062 1.00 44.00 173 PRO C CA 1
ATOM 3833 C C . PRO C 1 173 ? 25.916 15.496 103.910 1.00 45.77 173 PRO C C 1
ATOM 3834 O O . PRO C 1 173 ? 24.808 15.663 104.479 1.00 46.93 173 PRO C O 1
#

InterPro domains:
  IPR001353 Proteasome, subunit alpha/beta [PF00227] (2-171)
  IPR022281 ATP-dependent protease subunit HslV [MF_00248] (1-173)
  IPR022281 ATP-dependent protease subunit HslV [PIRSF039093] (1-173)
  IPR022281 ATP-dependent protease subunit HslV [TIGR03692] (2-173)
  IPR022281 ATP-dependent protease subunit HslV [cd01913] (2-173)
  IPR023333 Proteasome B-type subunit [PS51476] (1-173)
  IPR023333 Proteasome B-type subunit [PTHR32194] (2-171)
  IPR029055 Nucleophile aminohydrolases, N-terminal [G3DSA:3.60.20.10] (1-174)
  IPR029055 Nucleophile aminohydrolases, N-terminal [SSF56235] (1-173)

Radius of gyration: 27.61 Å; Cα contacts (8 Å, |Δi|>4): 1300; chains: 3; bounding box: 41×59×88 Å

CATH classification: 3.60.20.10

Secondary structure (DSSP, 8-state):
--EEEEEETTEEEEEE---EEETTEEEES----EEEETTTTEEEEEES-HHHHHHHHHHHHHHHHHTTT-HHHHHHHHHHHHHHSTTGGG---EEEEE-SS-EEEEETTTEEE---TT-EEEESTTHHHHHHHHHHHHHH----HHHHHHHHHHHHHHH-TT--S--EEEEE-/--EEEEEETTEEEEEE---EEETTEEEES----EEEETTTTEEEEEEE-HHHHHHHHHHHHHHHHHTTT-HHHHHHHHHHHHHH-TTGGG--EEEEEE-SS-EEEEESSS-EE---TT-EEEESTTHHHHHHHHHHHHHH----HHHHHHHHHHHHHHH-TT--S--EEEEE-/--EEEEEETTEEEEEE---EEETTEEEES----EEEETTTTEEEEEEE-HHHHHHHHHHHHHHHHHTTT-HHHHHHHHHHHHHH-TTGGG--EEEEEE-SS-EEEE-SSS-EE---TT-EEEESTTHHHHHHHHHHHHHH----HHHHHHHHHHHHHTT-TT--S--EEEEE-

Organism: Haemophilus influenzae (strain ATCC 51907 / DSM 11121 / KW20 / Rd) (NCBI:txid71421)

Solvent-accessible surface area: 21791 Å² total; per-residue (Å²): 27,0,0,0,2,0,42,42,129,70,56,2,0,0,0,0,0,0,16,26,40,81,58,140,62,68,34,22,10,69,12,148,10,2,78,101,13,64,158,22,138,1,0,0,0,6,15,44,10,41,1,2,0,83,30,0,4,47,34,0,57,182,35,0,73,87,72,95,16,94,2,50,36,0,0,74,24,0,0,115,49,1,110,73,61,79,30,20,130,54,8,139,2,70,1,0,0,0,18,90,81,43,3,0,22,0,13,21,180,39,46,32,70,107,35,68,109,39,74,6,11,21,5,24,70,0,3,106,90,0,29,74,12,0,96,53,32,38,123,119,42,159,42,36,0,62,74,0,0,82,96,0,0,114,77,0,13,109,104,13,119,78,5,30,46,81,48,11,40,35,38,18,130,28,0,0,0,0,0,44,52,132,67,59,2,0,0,0,0,0,0,15,21,41,82,56,142,63,68,38,22,8,67,8,69,8,8,43,98,17,39,131,30,102,3,0,0,0,18,14,39,8,35,1,2,4,112,34,0,17,107,39,0,40,90,21,0,101,125,40,100,21,94,4,51,72,0,0,13,32,0,0,45,46,2,24,24,60,136,44,20,96,68,11,71,17,34,0,0,0,0,20,86,84,44,1,0,4,0,3,20,102,0,13,6,3,80,18,41,97,41,60,3,6,15,6,28,69,0,2,58,90,0,17,74,10,0,86,51,32,29,82,119,50,99,47,48,1,71,78,0,0,33,96,0,0,118,75,0,14,108,103,12,122,75,5,28,48,81,59,34,43,46,49,19,119,26,0,0,0,2,0,24,45,147,66,46,3,0,0,0,0,0,0,16,52,38,137,56,141,89,99,69,98,24,110,12,122,7,0,75,99,17,66,99,28,136,3,0,0,0,7,12,42,37,61,74,34,0,74,59,0,10,118,43,2,48,34,17,0,122,112,61,148,17,115,0,60,45,0,0,15,44,0,0,61,49,3,29,42,61,80,62,19,115,168,33,72,18,32,2,0,1,0,22,88,157,35,5,0,4,0,3,22,99,0,16,7,3,79,31,39,149,17,72,4,6,12,6,28,69,0,2,58,89,0,19,76,10,0,75,52,33,24,122,122,53,104,44,45,0,66,76,0,0,48,86,0,0,106,80,0,13,113,103,12,118,72,5,29,53,84,47,14,39,26,59,15,145

Nearest PDB structures (foldseek):
  1ofi-assembly2_N  TM=9.924E-01  e=1.670E-30  Haemophilus influenzae Rd KW20
  5ji3-assembly1_B  TM=9.928E-01  e=6.462E-30  Escherichia coli
  1m4y-assembly1_A  TM=9.866E-01  e=1.398E-28  Thermotoga maritima
  4hnz-assembly1_B  TM=9.685E-01  e=5.012E-23  Trypanosoma brucei brucei TREU927
  6kr1-assembly2_G  TM=9.401E-01  e=2.804E-22  Staphylococcus aureus subsp. aureus Mu50

GO terms:
  GO:0005515 protein binding (F, IPI)

Foldseek 3Di:
DKWKWADDDQKIKIKAFAFDDDPLDTPTGAHAQWDAADVRQKIKGKDFDPVLVVVLRVQLNVLCVVVVNDNVRSQQVSLVCLQPPPVNVVRFMKMWMDGSPAIWIAGNPPRIDGDDVRSMFMDDPLGVQLVVQLVVDVVPHPDDRVVSNLVSLPRSQVPDSRGHNNMDMDMDD/DKWKWFAPDQKIKIKAFAFDDDPLDTPTGAHAQWDADDVRFKIKGKDFDPVLVVVLRVQLNVLCVVVVNDNVRSLQVSLVCCQDPPVSVVGAMWMWMAGSPAIWIHGSNNDIDGDDVRRMFMDDPLGVQLVVQLVCCSVPHPDDRQVSNLVSLPRSQVPDSRGHNNMDMDMDD/DKWKWADDDQKIKIKAFAFDDDPLHTPDGHHAQWDQDDVNQKIKGKAADPVLVVVLRVQLNVLCVVPVNDNVSSLQVSLVCCQDPPVSVPRAMKMWMDGSPAIWIHGNNNDIDGDDPRRMFMDYPLGVQLVVQLVVPSVPHPDDRQVSNLVSLCRSQVPDSRGHNHMDMDMDD

B-factor: mean 26.0, std 7.52, range [12.25, 90.09]